Protein AF-0000000080277072 (afdb_homodimer)

Radius of gyration: 23.45 Å; Cα contacts (8 Å, |Δi|>4): 940; chains: 2; bounding box: 60×73×48 Å

pLDDT: mean 94.23, std 8.14, range [52.88, 98.94]

Organism: Fervidobacterium islandicum (NCBI:txid2423)

Structure (mmCIF, N/CA/C/O backbone):
data_AF-0000000080277072-model_v1
#
loop_
_entity.id
_entity.type
_entity.pdbx_description
1 polymer 'YdcF family protein'
#
loop_
_atom_site.group_PDB
_atom_site.id
_atom_site.type_symbol
_atom_site.label_atom_id
_atom_site.label_alt_id
_atom_site.label_comp_id
_atom_site.label_asym_id
_atom_site.label_entity_id
_atom_site.label_seq_id
_atom_site.pdbx_PDB_ins_code
_atom_site.Cartn_x
_atom_site.Cartn_y
_atom_site.Cartn_z
_atom_site.occupancy
_atom_site.B_iso_or_equiv
_atom_site.auth_seq_id
_atom_site.auth_comp_id
_atom_site.auth_asym_id
_atom_site.auth_atom_id
_atom_site.pdbx_PDB_model_num
ATOM 1 N N . MET A 1 1 ? -21.375 16.297 -11.719 1 73.62 1 MET A N 1
ATOM 2 C CA . MET A 1 1 ? -21.703 16.219 -10.297 1 73.62 1 MET A CA 1
ATOM 3 C C . MET A 1 1 ? -20.781 15.258 -9.57 1 73.62 1 MET A C 1
ATOM 5 O O . MET A 1 1 ? -20.188 15.625 -8.547 1 7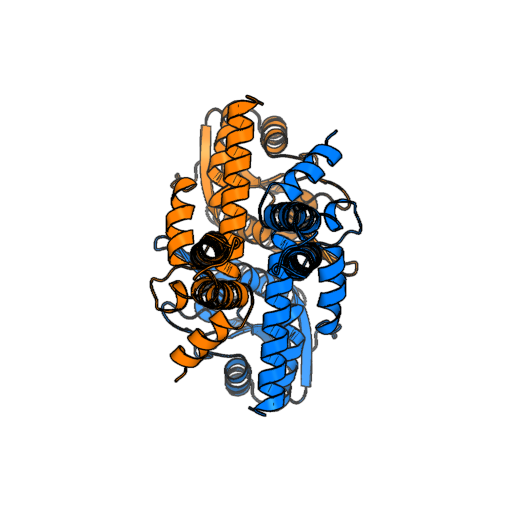3.62 1 MET A O 1
ATOM 9 N N . PHE A 1 2 ? -20.438 14.273 -10.219 1 74.56 2 PHE A N 1
ATOM 10 C CA . PHE A 1 2 ? -19.578 13.258 -9.617 1 74.56 2 PHE A CA 1
ATOM 11 C C . PHE A 1 2 ? -18.156 13.797 -9.438 1 74.56 2 PHE A C 1
ATOM 13 O O . PHE A 1 2 ? -17.578 13.688 -8.359 1 74.56 2 PHE A O 1
ATOM 20 N N . GLU A 1 3 ? -17.625 14.547 -10.375 1 80.69 3 GLU A N 1
ATOM 21 C CA . GLU A 1 3 ? -16.266 15.07 -10.352 1 80.69 3 GLU A CA 1
ATOM 22 C C . GLU A 1 3 ? -16.109 16.156 -9.281 1 80.69 3 GLU A C 1
ATOM 24 O O . GLU A 1 3 ? -15.102 16.203 -8.578 1 80.69 3 GLU A O 1
ATOM 29 N N . LEU A 1 4 ? -17.141 16.922 -9.219 1 82.75 4 LEU A N 1
ATOM 30 C CA . LEU A 1 4 ? -17.094 18.016 -8.242 1 82.75 4 LEU A CA 1
ATOM 31 C C . LEU A 1 4 ? -17.078 17.469 -6.82 1 82.75 4 LEU A C 1
ATOM 33 O O . LEU A 1 4 ? -16.328 17.969 -5.973 1 82.75 4 LEU A O 1
ATOM 37 N N . MET A 1 5 ? -17.844 16.5 -6.562 1 83 5 MET A N 1
ATOM 38 C CA . MET A 1 5 ? -17.891 15.883 -5.234 1 83 5 MET A CA 1
ATOM 39 C C . MET A 1 5 ? -16.562 15.25 -4.883 1 83 5 MET A C 1
ATOM 41 O O . MET A 1 5 ? -16.109 15.312 -3.734 1 83 5 MET A O 1
ATOM 45 N N . LYS A 1 6 ? -15.977 14.742 -5.844 1 85.94 6 LYS A N 1
ATOM 46 C CA . LYS A 1 6 ? -14.664 14.141 -5.625 1 85.94 6 LYS A CA 1
ATOM 47 C C . LYS A 1 6 ? -13.625 15.211 -5.297 1 85.94 6 LYS A C 1
ATOM 49 O O . LYS A 1 6 ? -12.758 14.992 -4.445 1 85.94 6 LYS A O 1
ATOM 54 N N . ILE A 1 7 ? -13.727 16.297 -5.926 1 89.81 7 ILE A N 1
ATOM 55 C CA . ILE A 1 7 ? -12.781 17.391 -5.707 1 89.81 7 ILE A CA 1
ATOM 56 C C . ILE A 1 7 ? -12.961 17.953 -4.297 1 89.81 7 ILE A C 1
ATOM 58 O O . ILE A 1 7 ? -11.992 18.094 -3.549 1 89.81 7 ILE A O 1
ATOM 62 N N . ILE A 1 8 ? -14.172 18.172 -3.93 1 90.69 8 ILE A N 1
ATOM 63 C CA . ILE A 1 8 ? -14.469 18.75 -2.621 1 90.69 8 ILE A CA 1
ATOM 64 C C . ILE A 1 8 ? -14.023 17.781 -1.523 1 90.69 8 ILE A C 1
ATOM 66 O O . ILE A 1 8 ? -13.375 18.188 -0.557 1 90.69 8 ILE A O 1
ATOM 70 N N . SER A 1 9 ? -14.273 16.562 -1.71 1 90.69 9 SER A N 1
ATOM 71 C CA . SER A 1 9 ? -13.938 15.547 -0.715 1 90.69 9 SER A CA 1
ATOM 72 C C . SER A 1 9 ? -12.422 15.43 -0.546 1 90.69 9 SER A C 1
ATOM 74 O O . SER A 1 9 ? -11.938 15.211 0.563 1 90.69 9 SER A O 1
ATOM 76 N N . ALA A 1 10 ? -11.734 15.617 -1.608 1 93.94 10 ALA A N 1
ATOM 77 C CA . ALA A 1 10 ? -10.281 15.477 -1.589 1 93.94 10 ALA A CA 1
ATOM 78 C C . ALA A 1 10 ? -9.641 16.516 -0.67 1 93.94 10 ALA A C 1
ATOM 80 O O . ALA A 1 10 ? -8.609 16.25 -0.051 1 93.94 10 ALA A O 1
ATOM 81 N N . PHE A 1 11 ? -10.305 17.656 -0.536 1 95.69 11 PHE A N 1
ATOM 82 C CA . PHE A 1 11 ? -9.727 18.734 0.258 1 95.69 11 PHE A CA 1
ATOM 83 C C . PHE A 1 11 ? -10.281 18.719 1.679 1 95.69 11 PHE A C 1
ATOM 85 O O . PHE A 1 11 ? -9.859 19.516 2.523 1 95.69 11 PHE A O 1
ATOM 92 N N . LEU A 1 12 ? -11.156 17.719 1.884 1 93.19 12 LEU A N 1
ATOM 93 C CA . LEU A 1 12 ? -11.773 17.625 3.203 1 93.19 12 LEU A CA 1
ATOM 94 C C . LEU A 1 12 ? -11.281 16.391 3.953 1 93.19 12 LEU A C 1
ATOM 96 O O . LEU A 1 12 ? -11.547 16.234 5.145 1 93.19 12 LEU A O 1
ATOM 100 N N . ILE A 1 13 ? -10.523 15.586 3.225 1 92.44 13 ILE A N 1
ATOM 101 C CA . ILE A 1 13 ? -10.008 14.367 3.838 1 92.44 13 ILE A CA 1
ATOM 102 C C . ILE A 1 13 ? -8.477 14.398 3.846 1 92.44 13 ILE A C 1
ATOM 104 O O . ILE A 1 13 ? -7.867 15.242 3.184 1 92.44 13 ILE A O 1
ATOM 108 N N . PHE A 1 14 ? -7.867 13.531 4.59 1 92.69 14 PHE A N 1
ATOM 109 C CA . PHE A 1 14 ? -6.414 13.5 4.695 1 92.69 14 PHE A CA 1
ATOM 110 C C . PHE A 1 14 ? -5.793 12.898 3.441 1 92.69 14 PHE A C 1
ATOM 112 O O . PHE A 1 14 ? -6.328 11.945 2.871 1 92.69 14 PHE A O 1
ATOM 119 N N . PRO A 1 15 ? -4.773 13.531 3.035 1 94 15 PRO A N 1
ATOM 120 C CA . PRO A 1 15 ? -4 14.641 3.604 1 94 15 PRO A CA 1
ATOM 121 C C . PRO A 1 15 ? -4.461 16 3.086 1 94 15 PRO A C 1
ATOM 123 O O . PRO A 1 15 ? -3.916 17.031 3.488 1 94 15 PRO A O 1
ATOM 126 N N . GLY A 1 16 ? -5.535 16.047 2.209 1 96.44 16 GLY A N 1
ATOM 127 C CA . GLY A 1 16 ? -5.988 17.281 1.597 1 96.44 16 GLY A CA 1
ATOM 128 C C . GLY A 1 16 ? -6.5 18.297 2.605 1 96.44 16 GLY A C 1
ATOM 129 O O . GLY A 1 16 ? -6.398 19.5 2.385 1 96.44 16 GLY A O 1
ATOM 130 N N . ILE A 1 17 ? -6.98 17.875 3.719 1 96.69 17 ILE A N 1
ATOM 131 C CA . ILE A 1 17 ? -7.508 18.766 4.754 1 96.69 17 ILE A CA 1
ATOM 132 C C . ILE A 1 17 ? -6.402 19.672 5.27 1 96.69 17 ILE A C 1
ATOM 134 O O . ILE A 1 17 ? -6.672 20.781 5.738 1 96.69 17 ILE A O 1
ATOM 138 N N . PHE A 1 18 ? -5.141 19.234 5.191 1 96.94 18 PHE A N 1
ATOM 139 C CA . PHE A 1 18 ? -4.027 20.078 5.621 1 96.94 18 PHE A CA 1
ATOM 140 C C . PHE A 1 18 ? -3.775 21.203 4.617 1 96.94 18 PHE A C 1
ATOM 142 O O . PHE A 1 18 ? -3.369 22.297 5 1 96.94 18 PHE A O 1
ATOM 149 N N . VAL A 1 19 ? -4 20.906 3.35 1 97.62 19 VAL A N 1
ATOM 150 C CA . VAL A 1 19 ? -3.926 21.984 2.363 1 97.62 19 VAL A CA 1
ATOM 151 C C . VAL A 1 19 ? -4.93 23.078 2.711 1 97.62 19 VAL A C 1
ATOM 153 O O . VAL A 1 19 ? -4.582 24.25 2.76 1 97.62 19 VAL A O 1
ATOM 156 N N . THR A 1 20 ? -6.145 22.656 2.98 1 97.75 20 THR A N 1
ATOM 157 C CA . THR A 1 20 ? -7.223 23.578 3.311 1 97.75 20 THR A CA 1
ATOM 158 C C . THR A 1 20 ? -6.918 24.312 4.609 1 97.75 20 THR A C 1
ATOM 160 O O . THR A 1 20 ? -7.02 25.547 4.672 1 97.75 20 THR A O 1
ATOM 163 N N . LEU A 1 21 ? -6.547 23.547 5.652 1 97.38 21 LEU A N 1
ATOM 164 C CA . LEU A 1 21 ? -6.258 24.125 6.957 1 97.38 21 LEU A CA 1
ATOM 165 C C . LEU A 1 21 ? -5.168 25.188 6.848 1 97.38 21 LEU A C 1
ATOM 167 O O . LEU A 1 21 ? -5.344 26.312 7.328 1 97.38 21 LEU A O 1
ATOM 171 N N . PHE A 1 22 ? -4.078 24.875 6.188 1 97.56 22 PHE A N 1
ATOM 172 C CA . PHE A 1 22 ? -2.951 25.797 6.117 1 97.56 22 PHE A CA 1
ATOM 173 C C . PHE A 1 22 ? -3.266 26.969 5.191 1 97.56 22 PHE A C 1
ATOM 175 O O . PHE A 1 22 ? -2.766 28.078 5.395 1 97.56 22 PHE A O 1
ATOM 182 N N . SER A 1 23 ? -4.098 26.766 4.211 1 97.56 23 SER A N 1
ATOM 183 C CA . SER A 1 23 ? -4.547 27.875 3.377 1 97.56 23 SER A CA 1
ATOM 184 C C . SER A 1 23 ? -5.383 28.859 4.18 1 97.56 23 SER A C 1
ATOM 186 O O . SER A 1 23 ? -5.195 30.078 4.07 1 97.56 23 SER A O 1
ATOM 188 N N . VAL A 1 24 ? -6.316 28.344 4.965 1 97.12 24 VAL A N 1
ATOM 189 C CA . VAL A 1 24 ? -7.168 29.188 5.801 1 97.12 24 VAL A CA 1
ATOM 190 C C . VAL A 1 24 ? -6.309 29.969 6.797 1 97.12 24 VAL A C 1
ATOM 192 O O . VAL A 1 24 ? -6.512 31.156 6.996 1 97.12 24 VAL A O 1
ATOM 195 N N . LEU A 1 25 ? -5.324 29.281 7.406 1 94.62 25 LEU A N 1
ATOM 196 C CA . LEU A 1 25 ? -4.43 29.938 8.359 1 94.62 25 LEU A CA 1
ATOM 197 C C . LEU A 1 25 ? -3.572 30.984 7.66 1 94.62 25 LEU A C 1
ATOM 199 O O . LEU A 1 25 ? -3.244 32.031 8.258 1 94.62 25 LEU A O 1
ATOM 203 N N . THR A 1 26 ? -3.191 30.719 6.402 1 94.81 26 THR A N 1
ATOM 204 C CA . THR A 1 26 ? -2.469 31.703 5.613 1 94.81 26 THR A CA 1
ATOM 205 C C . THR A 1 26 ? -3.27 33 5.5 1 94.81 26 THR A C 1
ATOM 207 O O . THR A 1 26 ? -2.76 34.094 5.801 1 94.81 26 THR A O 1
ATOM 210 N N . VAL A 1 27 ? -4.512 32.906 5.082 1 94.12 27 VAL A N 1
ATOM 211 C CA . VAL A 1 27 ? -5.375 34.062 4.895 1 94.12 27 VAL A CA 1
ATOM 212 C C . VAL A 1 27 ? -5.598 34.75 6.234 1 94.12 27 VAL A C 1
ATOM 214 O O . VAL A 1 27 ? -5.492 35.969 6.324 1 94.12 27 VAL A O 1
ATOM 217 N N . TYR A 1 28 ? -5.902 33.938 7.262 1 91.94 28 TYR A N 1
ATOM 218 C CA . TYR A 1 28 ? -6.172 34.469 8.594 1 91.94 28 TYR A CA 1
ATOM 219 C C . TYR A 1 28 ? -5.016 35.344 9.078 1 91.94 28 TYR A C 1
ATOM 221 O O . TYR A 1 28 ? -5.219 36.469 9.492 1 91.94 28 TYR A O 1
ATOM 229 N N . PHE A 1 29 ? -3.807 34.812 8.992 1 89.44 29 PHE A N 1
ATOM 230 C CA . PHE A 1 29 ? -2.656 35.5 9.539 1 89.44 29 PHE A CA 1
ATOM 231 C C . PHE A 1 29 ? -2.205 36.625 8.602 1 89.44 29 PHE A C 1
ATOM 233 O O . PHE A 1 29 ? -1.609 37.625 9.039 1 89.44 29 PHE A O 1
ATOM 240 N N . PHE A 1 30 ? -2.508 36.406 7.27 1 89.5 30 PHE A N 1
ATOM 241 C CA . PHE A 1 30 ? -2.213 37.469 6.316 1 89.5 30 PHE A CA 1
ATOM 242 C C . PHE A 1 30 ? -3.043 38.719 6.613 1 89.5 30 PHE A C 1
ATOM 244 O O . PHE A 1 30 ? -2.529 39.844 6.586 1 89.5 30 PHE A O 1
ATOM 251 N N . ILE A 1 31 ? -4.238 38.562 6.898 1 88.62 31 ILE A N 1
ATOM 252 C CA . ILE A 1 31 ? -5.152 39.688 7.172 1 88.62 31 ILE A CA 1
ATOM 253 C C . ILE A 1 31 ? -4.816 40.312 8.523 1 88.62 31 ILE A C 1
ATOM 255 O O . ILE A 1 31 ? -4.875 41.531 8.672 1 88.62 31 ILE A O 1
ATOM 259 N N . LYS A 1 32 ? -4.438 39.5 9.406 1 82.06 32 LYS A N 1
ATOM 260 C CA . LYS A 1 32 ? -4.129 40 10.734 1 82.06 32 LYS A CA 1
ATOM 261 C C . LYS A 1 32 ? -2.791 40.75 10.742 1 82.06 32 LYS A C 1
ATOM 263 O O . LYS A 1 32 ? -2.492 41.469 11.688 1 82.06 32 LYS A O 1
ATOM 268 N N . GLU A 1 33 ? -1.756 40.375 9.766 1 74.5 33 GLU A N 1
ATOM 269 C CA . GLU A 1 33 ? -0.404 40.938 9.75 1 74.5 33 GLU A CA 1
ATOM 270 C C . GLU A 1 33 ? -0.429 42.438 9.625 1 74.5 33 GLU A C 1
ATOM 272 O O . GLU A 1 33 ? 0.61 43.094 9.734 1 74.5 33 GLU A O 1
ATOM 277 N N . LYS A 1 34 ? -1.399 43.188 9.539 1 63.88 34 LYS A N 1
ATOM 278 C CA . LYS A 1 34 ? -1.189 44.625 9.383 1 63.88 34 LYS A CA 1
ATOM 279 C C . LYS A 1 34 ? -0.137 45.125 10.367 1 63.88 34 LYS A C 1
ATOM 281 O O . LYS A 1 34 ? 0.789 45.844 9.977 1 63.88 34 LYS A O 1
ATOM 286 N N . ASN A 1 35 ? -0.271 45.312 11.547 1 52.88 35 ASN A N 1
ATOM 287 C CA . ASN A 1 35 ? 0.587 46.031 12.492 1 52.88 35 ASN A CA 1
ATOM 288 C C . ASN A 1 35 ? 1.448 45.062 13.297 1 52.88 35 ASN A C 1
ATOM 290 O O . ASN A 1 35 ? 2.111 45.469 14.258 1 52.88 35 ASN A O 1
ATOM 294 N N . SER A 1 36 ? 1.312 43.719 13.172 1 56.22 36 SER A N 1
ATOM 295 C CA . SER A 1 36 ? 1.707 42.844 14.266 1 56.22 36 SER A CA 1
ATOM 296 C C . SER A 1 36 ? 3.016 42.125 13.953 1 56.22 36 SER A C 1
ATOM 298 O O . SER A 1 36 ? 3.412 42 12.797 1 56.22 36 SER A O 1
ATOM 300 N N . LYS A 1 37 ? 3.988 41.938 14.914 1 53.72 37 LYS A N 1
ATOM 301 C CA . LYS A 1 37 ? 5.234 41.188 15.062 1 53.72 37 LYS A CA 1
ATOM 302 C C . LYS A 1 37 ? 5.125 39.812 14.422 1 53.72 37 LYS A C 1
ATOM 304 O O . LYS A 1 37 ? 6.133 39.094 14.266 1 53.72 37 LYS A O 1
ATOM 309 N N . TYR A 1 38 ? 3.912 39.281 14.164 1 56.06 38 TYR A N 1
ATOM 310 C CA . TYR A 1 38 ? 3.609 38 13.523 1 56.06 38 TYR A CA 1
ATOM 311 C C . TYR A 1 38 ? 3.959 38.031 12.039 1 56.06 38 TYR A C 1
ATOM 313 O O . TYR A 1 38 ? 3.352 37.312 11.242 1 56.06 38 TYR A O 1
ATOM 321 N N . ASN A 1 39 ? 5.074 38.969 11.773 1 67.25 39 ASN A N 1
ATOM 322 C CA . ASN A 1 39 ? 5.402 39.25 10.383 1 67.25 39 ASN A CA 1
ATOM 323 C C . ASN A 1 39 ? 5.922 38.031 9.648 1 67.25 39 ASN A C 1
ATOM 325 O O . ASN A 1 39 ? 6.793 37.312 10.164 1 67.25 39 ASN A O 1
ATOM 329 N N . LYS A 1 40 ? 5.184 37.406 8.867 1 84.12 40 LYS A N 1
ATOM 330 C CA . LYS A 1 40 ? 5.621 36.5 7.82 1 84.12 40 LYS A CA 1
ATOM 331 C C . LYS A 1 40 ? 5.242 35.031 8.156 1 84.12 40 LYS A C 1
ATOM 333 O O . LYS A 1 40 ? 5.668 34.125 7.473 1 84.12 40 LYS A O 1
ATOM 338 N N . ILE A 1 41 ? 4.445 34.969 9.414 1 88.31 41 ILE A N 1
ATOM 339 C CA . ILE A 1 41 ? 4.043 33.594 9.758 1 88.31 41 ILE A CA 1
ATOM 340 C C . ILE A 1 41 ? 3.115 33.062 8.672 1 88.31 41 ILE A C 1
ATOM 342 O O . ILE A 1 41 ? 3.029 31.844 8.484 1 88.31 41 ILE A O 1
ATOM 346 N N . TRP A 1 42 ? 2.379 34.031 8.102 1 91.5 42 TRP A N 1
ATOM 347 C CA . TRP A 1 42 ? 1.483 33.594 7.031 1 91.5 42 TRP A CA 1
ATOM 348 C C . TRP A 1 42 ? 2.262 32.906 5.906 1 91.5 42 TRP A C 1
ATOM 350 O O . TRP A 1 42 ? 1.735 32.031 5.219 1 91.5 42 TRP A O 1
ATOM 360 N N . ILE A 1 43 ? 3.541 33.281 5.785 1 94.75 43 ILE A N 1
ATOM 361 C CA . ILE A 1 43 ? 4.391 32.688 4.758 1 94.75 43 ILE A CA 1
ATOM 362 C C . ILE A 1 43 ? 4.648 31.219 5.074 1 94.75 43 ILE A C 1
ATOM 364 O O . ILE A 1 43 ? 4.672 30.391 4.176 1 94.75 43 ILE A O 1
ATOM 368 N N . LEU A 1 44 ? 4.844 30.938 6.395 1 93.94 44 LEU A N 1
ATOM 369 C CA . LEU A 1 44 ? 5.043 29.562 6.824 1 93.94 44 LEU A CA 1
ATOM 370 C C . LEU A 1 44 ? 3.846 28.688 6.445 1 93.94 44 LEU A C 1
ATOM 372 O O . LEU A 1 44 ? 4.012 27.609 5.875 1 93.94 44 LEU A O 1
ATOM 376 N N . PHE A 1 45 ? 2.672 29.219 6.711 1 96.25 45 PHE A N 1
ATOM 377 C CA . PHE A 1 45 ? 1.464 28.453 6.438 1 96.25 45 PHE A CA 1
ATOM 378 C C . PHE A 1 45 ? 1.23 28.328 4.934 1 96.25 45 PHE A C 1
ATOM 380 O O . PHE A 1 45 ? 0.713 27.312 4.461 1 96.25 45 PHE A O 1
ATOM 387 N N . LEU A 1 46 ? 1.597 29.344 4.207 1 97.25 46 LEU A N 1
ATOM 388 C CA . LEU A 1 46 ? 1.511 29.266 2.752 1 97.25 46 LEU A CA 1
ATOM 389 C C . LEU A 1 46 ? 2.43 28.188 2.207 1 97.25 46 LEU A C 1
ATOM 391 O O . LEU A 1 46 ? 2.018 27.375 1.366 1 97.25 46 LEU A O 1
ATOM 395 N N . LEU A 1 47 ? 3.684 28.141 2.723 1 97.56 47 LEU A N 1
ATOM 396 C CA . LEU A 1 47 ? 4.66 27.156 2.283 1 97.56 47 LEU A CA 1
ATOM 397 C C . LEU A 1 47 ? 4.203 25.75 2.646 1 97.56 47 LEU A C 1
ATOM 399 O O . LEU A 1 47 ? 4.367 24.812 1.858 1 97.56 47 LEU A O 1
ATOM 403 N N . LEU A 1 48 ? 3.602 25.625 3.83 1 97.62 48 LEU A N 1
ATOM 404 C CA . LEU A 1 48 ? 3.08 24.328 4.254 1 97.62 48 LEU A CA 1
ATOM 405 C C . LEU A 1 48 ? 1.922 23.891 3.363 1 97.62 48 LEU A C 1
ATOM 407 O O . LEU A 1 48 ? 1.825 22.719 2.994 1 97.62 48 LEU A O 1
ATOM 411 N N . SER A 1 49 ? 1.061 24.844 3.043 1 98.31 49 SER A N 1
ATOM 412 C CA . SER A 1 49 ? -0.069 24.547 2.168 1 98.31 49 SER A CA 1
ATOM 413 C C . SER A 1 49 ? 0.403 24.078 0.796 1 98.31 49 SER A C 1
ATOM 415 O O . SER A 1 49 ? -0.083 23.078 0.277 1 98.31 49 SER A O 1
ATOM 417 N N . ILE A 1 50 ? 1.371 24.75 0.234 1 98.31 50 ILE A N 1
ATOM 418 C CA . ILE A 1 50 ? 1.933 24.422 -1.069 1 98.31 50 ILE A CA 1
ATOM 419 C C . ILE A 1 50 ? 2.631 23.062 -0.994 1 98.31 50 ILE A C 1
ATOM 421 O O . ILE A 1 50 ? 2.467 22.219 -1.882 1 98.31 50 ILE A O 1
ATOM 425 N N . PHE A 1 51 ? 3.355 22.859 0.042 1 98.25 51 PHE A N 1
ATOM 426 C CA . PHE A 1 51 ? 4.078 21.609 0.234 1 98.25 51 PHE A CA 1
ATOM 427 C C . PHE A 1 51 ? 3.113 20.422 0.268 1 98.25 51 PHE A C 1
ATOM 429 O O . PHE A 1 51 ? 3.314 19.438 -0.435 1 98.25 51 PHE A O 1
ATOM 436 N N . PHE A 1 52 ? 2.051 20.531 1.052 1 98.19 52 PHE A N 1
ATOM 437 C CA . PHE A 1 52 ? 1.108 19.422 1.192 1 98.19 52 PHE A CA 1
ATOM 438 C C . PHE A 1 52 ? 0.339 19.203 -0.105 1 98.19 52 PHE A C 1
ATOM 440 O O . PHE A 1 52 ? -0 18.078 -0.444 1 98.19 52 PHE A O 1
ATOM 447 N N . TYR A 1 53 ? 0.069 20.25 -0.774 1 98.5 53 TYR A N 1
ATOM 448 C CA . TYR A 1 53 ? -0.594 20.094 -2.064 1 98.5 53 TYR A CA 1
ATOM 449 C C . TYR A 1 53 ? 0.291 19.328 -3.041 1 98.5 53 TYR A C 1
ATOM 451 O O . TYR A 1 53 ? -0.138 18.344 -3.631 1 98.5 53 TYR A O 1
ATOM 459 N N . LEU A 1 54 ? 1.502 19.781 -3.174 1 98.5 54 LEU A N 1
ATOM 460 C CA . LEU A 1 54 ? 2.41 19.172 -4.133 1 98.5 54 LEU A CA 1
ATOM 461 C C . LEU A 1 54 ? 2.678 17.719 -3.773 1 98.5 54 LEU A C 1
ATOM 463 O O . LEU A 1 54 ? 2.578 16.828 -4.629 1 98.5 54 LEU A O 1
ATOM 467 N N . THR A 1 55 ? 2.893 17.438 -2.52 1 98.19 55 THR A N 1
ATOM 468 C CA . THR A 1 55 ? 3.334 16.109 -2.107 1 98.19 55 THR A CA 1
ATOM 469 C C . THR A 1 55 ? 2.156 15.133 -2.047 1 98.19 55 THR A C 1
ATOM 471 O O . THR A 1 55 ? 2.35 13.922 -1.976 1 98.19 55 THR A O 1
ATOM 474 N N . SER A 1 56 ? 0.915 15.664 -2.111 1 98.12 56 SER A N 1
ATOM 475 C CA . SER A 1 56 ? -0.26 14.805 -2.115 1 98.12 56 SER A CA 1
ATOM 476 C C . SER A 1 56 ? -0.933 14.789 -3.484 1 98.12 56 SER A C 1
ATOM 478 O O . SER A 1 56 ? -2.047 14.281 -3.631 1 98.12 56 SER A O 1
ATOM 480 N N . SER A 1 57 ? -0.315 15.391 -4.496 1 98.19 57 SER A N 1
ATOM 481 C CA . SER A 1 57 ? -0.839 15.359 -5.855 1 98.19 57 SER A CA 1
ATOM 482 C C . SER A 1 57 ? -0.067 14.375 -6.727 1 98.19 57 SER A C 1
ATOM 484 O O . SER A 1 57 ? 1.165 14.398 -6.758 1 98.19 57 SER A O 1
ATOM 486 N N . THR A 1 58 ? -0.773 13.578 -7.461 1 98.12 58 THR A N 1
ATOM 487 C CA . THR A 1 58 ? -0.185 12.484 -8.227 1 98.12 58 THR A CA 1
ATOM 488 C C . THR A 1 58 ? 0.696 13.023 -9.352 1 98.12 58 THR A C 1
ATOM 490 O O . THR A 1 58 ? 1.739 12.445 -9.664 1 98.12 58 THR A O 1
ATOM 493 N N . TRP A 1 59 ? 0.286 14.109 -9.961 1 98.25 59 TRP A N 1
ATOM 494 C CA . TRP A 1 59 ? 1.076 14.648 -11.055 1 98.25 59 TRP A CA 1
ATOM 495 C C . TRP A 1 59 ? 2.473 15.039 -10.586 1 98.25 59 TRP A C 1
ATOM 497 O O . TRP A 1 59 ? 3.465 14.75 -11.258 1 98.25 59 TRP A O 1
ATOM 507 N N . PHE A 1 60 ? 2.578 15.711 -9.484 1 98.62 60 PHE A N 1
ATOM 508 C CA . PHE A 1 60 ? 3.873 16.109 -8.953 1 98.62 60 PHE A CA 1
ATOM 509 C C . PHE A 1 60 ? 4.707 14.898 -8.562 1 98.62 60 PHE A C 1
ATOM 511 O O . PHE A 1 60 ? 5.898 14.836 -8.867 1 98.62 60 PHE A O 1
ATOM 518 N N . VAL A 1 61 ? 4.09 13.938 -7.863 1 98.31 61 VAL A N 1
ATOM 519 C CA . VAL A 1 61 ? 4.809 12.758 -7.395 1 98.31 61 VAL A CA 1
ATOM 520 C C . VAL A 1 61 ? 5.273 11.93 -8.586 1 98.31 61 VAL A C 1
ATOM 522 O O . VAL A 1 61 ? 6.352 11.328 -8.547 1 98.31 61 VAL A O 1
ATOM 525 N N . ASN A 1 62 ? 4.441 11.883 -9.641 1 98.12 62 ASN A N 1
ATOM 526 C CA . ASN A 1 62 ? 4.859 11.227 -10.883 1 98.12 62 ASN A CA 1
ATOM 527 C C . ASN A 1 62 ? 6.141 11.844 -11.438 1 98.12 62 ASN A C 1
ATOM 529 O O . ASN A 1 62 ? 7.07 11.117 -11.805 1 98.12 62 ASN A O 1
ATOM 533 N N . LEU A 1 63 ? 6.176 13.125 -11.477 1 97.94 63 LEU A N 1
ATOM 534 C CA . LEU A 1 63 ? 7.371 13.82 -11.938 1 97.94 63 LEU A CA 1
ATOM 535 C C . LEU A 1 63 ? 8.555 13.547 -11.016 1 97.94 63 LEU A C 1
ATOM 537 O O . LEU A 1 63 ? 9.656 13.25 -11.484 1 97.94 63 LEU A O 1
ATOM 541 N N . PHE A 1 64 ? 8.273 13.602 -9.727 1 97.88 64 PHE A N 1
ATOM 542 C CA . PHE A 1 64 ? 9.305 13.414 -8.711 1 97.88 64 PHE A CA 1
ATOM 543 C C . PHE A 1 64 ? 9.852 12 -8.75 1 97.88 64 PHE A C 1
ATOM 545 O O . PHE A 1 64 ? 11.039 11.781 -8.5 1 97.88 64 PHE A O 1
ATOM 552 N N . SER A 1 65 ? 9.086 11.016 -9.117 1 97.44 65 SER A N 1
ATOM 553 C CA . SER A 1 65 ? 9.453 9.602 -9.117 1 97.44 65 SER A CA 1
ATOM 554 C C . SER A 1 65 ? 10.492 9.305 -10.195 1 97.44 65 SER A C 1
ATOM 556 O O . SER A 1 65 ? 11.227 8.32 -10.094 1 97.44 65 SER A O 1
ATOM 558 N N . LYS A 1 66 ? 10.594 10.133 -11.195 1 96.62 66 LYS A N 1
ATOM 559 C CA . LYS A 1 66 ? 11.477 9.875 -12.336 1 96.62 66 LYS A CA 1
ATOM 560 C C . LYS A 1 66 ? 12.945 9.93 -11.914 1 96.62 66 LYS A C 1
ATOM 562 O O . LYS A 1 66 ? 13.812 9.391 -12.609 1 96.62 66 LYS A O 1
ATOM 567 N N . VAL A 1 67 ? 13.211 10.539 -10.781 1 96.38 67 VAL A N 1
ATOM 568 C CA . VAL A 1 67 ? 14.57 10.641 -10.281 1 96.38 67 VAL A CA 1
ATOM 569 C C . VAL A 1 67 ? 15.102 9.25 -9.938 1 96.38 67 VAL A C 1
ATOM 571 O O . VAL A 1 67 ? 16.312 9 -10 1 96.38 67 VAL A O 1
ATOM 574 N N . LEU A 1 68 ? 14.18 8.32 -9.68 1 96.44 68 LEU A N 1
ATOM 575 C CA . LEU A 1 68 ? 14.578 6.988 -9.242 1 96.44 68 LEU A CA 1
ATOM 576 C C . LEU A 1 68 ? 14.375 5.973 -10.359 1 96.44 68 LEU A C 1
ATOM 578 O O . LEU A 1 68 ? 14.719 4.797 -10.211 1 96.44 68 LEU A O 1
ATOM 582 N N . TYR A 1 69 ? 13.867 6.398 -11.453 1 93.94 69 TYR A N 1
ATOM 583 C CA . TYR A 1 69 ? 13.492 5.477 -12.516 1 93.94 69 TYR A CA 1
ATOM 584 C C . TYR A 1 69 ? 14.727 4.895 -13.195 1 93.94 69 TYR A C 1
ATOM 586 O O . TYR A 1 69 ? 15.656 5.625 -13.531 1 93.94 69 TYR A O 1
ATOM 594 N N . VAL A 1 70 ? 14.75 3.572 -13.32 1 94.94 70 VAL A N 1
ATOM 595 C CA . VAL A 1 70 ? 15.75 2.811 -14.062 1 94.94 70 VAL A CA 1
ATOM 596 C C . VAL A 1 70 ? 15.055 1.925 -15.102 1 94.94 70 VAL A C 1
ATOM 598 O O . VAL A 1 70 ? 14.273 1.039 -14.742 1 94.94 70 VAL A O 1
ATOM 601 N N . PRO A 1 71 ? 15.352 2.115 -16.375 1 94.31 71 PRO A N 1
ATOM 602 C CA . PRO A 1 71 ? 14.695 1.27 -17.375 1 94.31 71 PRO A CA 1
ATOM 603 C C . PRO A 1 71 ? 15.031 -0.21 -17.203 1 94.31 71 PRO A C 1
ATOM 605 O O . PRO A 1 71 ? 16.172 -0.552 -16.875 1 94.31 71 PRO A O 1
ATOM 608 N N . ASP A 1 72 ? 14.055 -1.049 -17.5 1 97 72 ASP A N 1
ATOM 609 C CA . ASP A 1 72 ? 14.25 -2.494 -17.422 1 97 72 ASP A CA 1
ATOM 610 C C . ASP A 1 72 ? 15.305 -2.959 -18.422 1 97 72 ASP A C 1
ATOM 612 O O . ASP A 1 72 ? 15.484 -2.346 -19.469 1 97 72 ASP A O 1
ATOM 616 N N . THR A 1 73 ? 15.977 -4 -18.062 1 97.5 73 THR A N 1
ATOM 617 C CA . THR A 1 73 ? 16.766 -4.758 -19.031 1 97.5 73 THR A CA 1
ATOM 618 C C . THR A 1 73 ? 16 -5.98 -19.516 1 97.5 73 THR A C 1
ATOM 620 O O . THR A 1 73 ? 14.875 -6.23 -19.078 1 97.5 73 THR A O 1
ATOM 623 N N . SER A 1 74 ? 16.656 -6.684 -20.453 1 96.38 74 SER A N 1
ATOM 624 C CA . SER A 1 74 ? 16.141 -8.008 -20.766 1 96.38 74 SER A CA 1
ATOM 625 C C . SER A 1 74 ? 16.281 -8.953 -19.578 1 96.38 74 SER A C 1
ATOM 627 O O . SER A 1 74 ? 17.031 -8.672 -18.641 1 96.38 74 SER A O 1
ATOM 629 N N . ASP A 1 75 ? 15.438 -9.945 -19.562 1 97.56 75 ASP A N 1
ATOM 630 C CA . ASP A 1 75 ? 15.57 -10.992 -18.562 1 97.56 75 ASP A CA 1
ATOM 631 C C . ASP A 1 75 ? 16.578 -12.055 -19 1 97.56 75 ASP A C 1
ATOM 633 O O . ASP A 1 75 ? 16.234 -12.953 -19.781 1 97.56 75 ASP A O 1
ATOM 637 N N . GLY A 1 76 ? 17.812 -11.961 -18.453 1 97.06 76 GLY A N 1
ATOM 638 C CA . GLY A 1 76 ? 18.875 -12.852 -18.922 1 97.06 76 GLY A CA 1
ATOM 639 C C . GLY A 1 76 ? 19.625 -13.523 -17.797 1 97.06 76 GLY A C 1
ATOM 640 O O . GLY A 1 76 ? 20.578 -14.266 -18.031 1 97.06 76 GLY A O 1
ATOM 641 N N . GLY A 1 77 ? 19.172 -13.391 -16.578 1 98.19 77 GLY A N 1
ATOM 642 C CA . GLY A 1 77 ? 19.922 -13.914 -15.43 1 98.19 77 GLY A CA 1
ATOM 643 C C . GLY A 1 77 ? 19.766 -15.414 -15.266 1 98.19 77 GLY A C 1
ATOM 644 O O . GLY A 1 77 ? 18.703 -15.977 -15.57 1 98.19 77 GLY A O 1
ATOM 645 N N . ASP A 1 78 ? 20.75 -16.016 -14.719 1 98.38 78 ASP A N 1
ATOM 646 C CA . ASP A 1 78 ? 20.688 -17.438 -14.383 1 98.38 78 ASP A CA 1
ATOM 647 C C . ASP A 1 78 ? 19.688 -17.688 -13.25 1 98.38 78 ASP A C 1
ATOM 649 O O . ASP A 1 78 ? 19.078 -18.75 -13.188 1 98.38 78 ASP A O 1
ATOM 653 N N . TYR A 1 79 ? 19.547 -16.719 -12.375 1 98.69 79 TYR A N 1
ATOM 654 C CA . TYR A 1 79 ? 18.625 -16.734 -11.25 1 98.69 79 TYR A CA 1
ATOM 655 C C . TYR A 1 79 ? 17.719 -15.508 -11.25 1 98.69 79 TYR A C 1
ATOM 657 O O . TYR A 1 79 ? 18.109 -14.453 -11.75 1 98.69 79 TYR A O 1
ATOM 665 N N . ILE A 1 80 ? 16.516 -15.727 -10.82 1 98.88 80 ILE A N 1
ATOM 666 C CA . ILE A 1 80 ? 15.672 -14.594 -10.477 1 98.88 80 ILE A CA 1
ATOM 667 C C . ILE A 1 80 ? 15.859 -14.234 -9 1 98.88 80 ILE A C 1
ATOM 669 O O . ILE A 1 80 ? 15.797 -15.109 -8.133 1 98.88 80 ILE A O 1
ATOM 673 N N . VAL A 1 81 ? 16.188 -13.039 -8.695 1 98.94 81 VAL A N 1
ATOM 674 C CA . VAL A 1 81 ? 16.328 -12.578 -7.32 1 98.94 81 VAL A CA 1
ATOM 675 C C . VAL A 1 81 ? 15.227 -11.57 -6.996 1 98.94 81 VAL A C 1
ATOM 677 O O . VAL A 1 81 ? 15.148 -10.508 -7.621 1 98.94 81 VAL A O 1
ATOM 680 N N . VAL A 1 82 ? 14.383 -11.891 -6.039 1 98.94 82 VAL A N 1
ATOM 681 C CA . VAL A 1 82 ? 13.297 -11.016 -5.617 1 98.94 82 VAL A CA 1
ATOM 682 C C . VAL A 1 82 ? 13.586 -10.469 -4.223 1 98.94 82 VAL A C 1
ATOM 684 O O . VAL A 1 82 ? 13.75 -11.234 -3.27 1 98.94 82 VAL A O 1
ATOM 687 N N . LEU A 1 83 ? 13.68 -9.164 -4.16 1 98.69 83 LEU A N 1
ATOM 688 C CA . LEU A 1 83 ? 13.914 -8.516 -2.873 1 98.69 83 LEU A CA 1
ATOM 689 C C . LEU A 1 83 ? 12.609 -8.359 -2.098 1 98.69 83 LEU A C 1
ATOM 691 O O . LEU A 1 83 ? 11.57 -8.055 -2.682 1 98.69 83 LEU A O 1
ATOM 695 N N . GLY A 1 84 ? 12.648 -8.555 -0.808 1 97.69 84 GLY A N 1
ATOM 696 C CA . GLY A 1 84 ? 11.492 -8.328 0.05 1 97.69 84 GLY A CA 1
ATOM 697 C C . GLY A 1 84 ? 11.156 -6.855 0.212 1 97.69 84 GLY A C 1
ATOM 698 O O . GLY A 1 84 ? 12.031 -5.996 0.094 1 97.69 84 GLY A O 1
ATOM 699 N N . GLY A 1 85 ? 9.883 -6.594 0.423 1 95.56 85 GLY A N 1
ATOM 700 C CA . GLY A 1 85 ? 9.391 -5.25 0.687 1 95.56 85 GLY A CA 1
ATOM 701 C C . GLY A 1 85 ? 8.578 -5.152 1.963 1 95.56 85 GLY A C 1
ATOM 702 O O . GLY A 1 85 ? 7.836 -4.188 2.162 1 95.56 85 GLY A O 1
ATOM 703 N N . GLY A 1 86 ? 8.602 -6.23 2.715 1 95.25 86 GLY A N 1
ATOM 704 C CA . GLY A 1 86 ? 7.895 -6.246 3.984 1 95.25 86 GLY A CA 1
ATOM 705 C C . GLY A 1 86 ? 6.809 -7.305 4.055 1 95.25 86 GLY A C 1
ATOM 706 O O . GLY A 1 86 ? 6.383 -7.832 3.023 1 95.25 86 GLY A O 1
ATOM 707 N N . ILE A 1 87 ? 6.441 -7.652 5.238 1 96.75 87 ILE A N 1
ATOM 708 C CA . ILE A 1 87 ? 5.27 -8.453 5.578 1 96.75 87 ILE A CA 1
ATOM 709 C C . ILE A 1 87 ? 4.457 -7.742 6.66 1 96.75 87 ILE A C 1
ATOM 711 O O . ILE A 1 87 ? 4.949 -6.82 7.309 1 96.75 87 ILE A O 1
ATOM 715 N N . ASP A 1 88 ? 3.258 -8.109 6.805 1 96.69 88 ASP A N 1
ATOM 716 C CA . ASP A 1 88 ? 2.385 -7.477 7.785 1 96.69 88 ASP A CA 1
ATOM 717 C C . ASP A 1 88 ? 1.915 -8.484 8.836 1 96.69 88 ASP A C 1
ATOM 719 O O . ASP A 1 88 ? 1.428 -9.562 8.492 1 96.69 88 ASP A O 1
ATOM 723 N N . GLU A 1 89 ? 2.164 -8.141 9.992 1 95.31 89 GLU A N 1
ATOM 724 C CA . GLU A 1 89 ? 1.547 -8.844 11.109 1 95.31 89 GLU A CA 1
ATOM 725 C C . GLU A 1 89 ? 0.407 -8.031 11.711 1 95.31 89 GLU A C 1
ATOM 727 O O . GLU A 1 89 ? 0.589 -6.859 12.062 1 95.31 89 GLU A O 1
ATOM 732 N N . TYR A 1 90 ? -0.711 -8.656 11.766 1 93.88 90 TYR A N 1
ATOM 733 C CA . TYR A 1 90 ? -1.903 -7.965 12.242 1 93.88 90 TYR A CA 1
ATOM 734 C C . TYR A 1 90 ? -2.848 -8.93 12.953 1 93.88 90 TYR A C 1
ATOM 736 O O . TYR A 1 90 ? -3.279 -9.93 12.367 1 93.88 90 TYR A O 1
ATOM 744 N N . SER A 1 91 ? -3.109 -8.664 14.266 1 90 91 SER A N 1
ATOM 745 C CA . SER A 1 91 ? -4.051 -9.438 15.07 1 90 91 SER A CA 1
ATOM 746 C C . SER A 1 91 ? -3.697 -10.922 15.07 1 90 91 SER A C 1
ATOM 748 O O . SER A 1 91 ? -4.562 -11.773 14.844 1 90 91 SER A O 1
ATOM 750 N N . GLY A 1 92 ? -2.396 -11.156 15.07 1 87.06 92 GLY A N 1
ATOM 751 C CA . GLY A 1 92 ? -1.913 -12.516 15.234 1 87.06 92 GLY A CA 1
ATOM 752 C C . GLY A 1 92 ? -1.736 -13.25 13.914 1 87.06 92 GLY A C 1
ATOM 753 O O . GLY A 1 92 ? -1.317 -14.406 13.898 1 87.06 92 GLY A O 1
ATOM 754 N N . ASN A 1 93 ? -1.994 -12.578 12.844 1 92.12 93 ASN A N 1
ATOM 755 C CA . ASN A 1 93 ? -1.831 -13.195 11.531 1 92.12 93 ASN A CA 1
ATOM 756 C C . ASN A 1 93 ? -0.708 -12.531 10.734 1 92.12 93 ASN A C 1
ATOM 758 O O . ASN A 1 93 ? -0.46 -11.336 10.883 1 92.12 93 ASN A O 1
ATOM 762 N N . VAL A 1 94 ? -0.023 -13.352 9.914 1 95.44 94 VAL A N 1
ATOM 763 C CA . VAL A 1 94 ? 1.036 -12.844 9.047 1 95.44 94 VAL A CA 1
ATOM 764 C C . VAL A 1 94 ? 0.57 -12.859 7.594 1 95.44 94 VAL A C 1
ATOM 766 O O . VAL A 1 94 ? 0.04 -13.867 7.121 1 95.44 94 VAL A O 1
ATOM 769 N N . GLU A 1 95 ? 0.705 -11.75 6.984 1 96.62 95 GLU A N 1
ATOM 770 C CA . GLU A 1 95 ? 0.365 -11.625 5.57 1 96.62 95 GLU A CA 1
ATOM 771 C C . GLU A 1 95 ? 1.543 -11.078 4.77 1 96.62 95 GLU A C 1
ATOM 773 O O . GLU A 1 95 ? 2.324 -10.266 5.273 1 96.62 95 GLU A O 1
ATOM 778 N N . ILE A 1 96 ? 1.662 -11.523 3.506 1 97.88 96 ILE A N 1
ATOM 779 C CA . ILE A 1 96 ? 2.648 -10.961 2.59 1 97.88 96 ILE A CA 1
ATOM 780 C C . ILE A 1 96 ? 2.402 -9.461 2.424 1 97.88 96 ILE A C 1
ATOM 782 O O . ILE A 1 96 ? 1.254 -9.016 2.352 1 97.88 96 ILE A O 1
ATOM 786 N N . GLY A 1 97 ? 3.457 -8.672 2.477 1 97.69 97 GLY A N 1
ATOM 787 C CA . GLY A 1 97 ? 3.332 -7.23 2.328 1 97.69 97 GLY A CA 1
ATOM 788 C C . GLY A 1 97 ? 2.871 -6.809 0.946 1 97.69 97 GLY A C 1
ATOM 789 O O . GLY A 1 97 ? 3.08 -7.531 -0.03 1 97.69 97 GLY A O 1
ATOM 790 N N . ARG A 1 98 ? 2.297 -5.68 0.84 1 97.75 98 ARG A N 1
ATOM 791 C CA . ARG A 1 98 ? 1.739 -5.184 -0.414 1 97.75 98 ARG A CA 1
ATOM 792 C C . ARG A 1 98 ? 2.83 -5.012 -1.467 1 97.75 98 ARG A C 1
ATOM 794 O O . ARG A 1 98 ? 2.637 -5.367 -2.631 1 97.75 98 ARG A O 1
ATOM 801 N N . HIS A 1 99 ? 3.957 -4.434 -1.057 1 98.38 99 HIS A N 1
ATOM 802 C CA . HIS A 1 99 ? 5.062 -4.234 -1.984 1 98.38 99 HIS A CA 1
ATOM 803 C C . HIS A 1 99 ? 5.723 -5.559 -2.35 1 98.38 99 HIS A C 1
ATOM 805 O O . HIS A 1 99 ? 6.008 -5.812 -3.521 1 98.38 99 HIS A O 1
ATOM 811 N N . THR A 1 100 ? 5.855 -6.414 -1.354 1 98.62 100 THR A N 1
ATOM 812 C CA . THR A 1 100 ? 6.508 -7.703 -1.551 1 98.62 100 THR A CA 1
ATOM 813 C C . THR A 1 100 ? 5.695 -8.586 -2.496 1 98.62 100 THR A C 1
ATOM 815 O O . THR A 1 100 ? 6.258 -9.281 -3.342 1 98.62 100 THR A O 1
ATOM 818 N N . LEU A 1 101 ? 4.43 -8.523 -2.373 1 98.88 101 LEU A N 1
ATOM 819 C CA . LEU A 1 101 ? 3.592 -9.367 -3.215 1 98.88 101 LEU A CA 1
ATOM 820 C C . LEU A 1 101 ? 3.691 -8.945 -4.676 1 98.88 101 LEU A C 1
ATOM 822 O O . LEU A 1 101 ? 3.709 -9.797 -5.57 1 98.88 101 LEU A O 1
ATOM 826 N N . ARG A 1 102 ? 3.73 -7.688 -4.918 1 98.75 102 ARG A N 1
ATOM 827 C CA . ARG A 1 102 ? 3.875 -7.219 -6.293 1 98.75 102 ARG A CA 1
ATOM 828 C C . ARG A 1 102 ? 5.227 -7.621 -6.871 1 98.75 102 ARG A C 1
ATOM 830 O O . ARG A 1 102 ? 5.32 -7.977 -8.047 1 98.75 102 ARG A O 1
ATOM 837 N N . ARG A 1 103 ? 6.25 -7.59 -6.035 1 98.81 103 ARG A N 1
ATOM 838 C CA . ARG A 1 103 ? 7.57 -8.023 -6.465 1 98.81 103 ARG A CA 1
ATOM 839 C C . ARG A 1 103 ? 7.582 -9.523 -6.766 1 98.81 103 ARG A C 1
ATOM 841 O O . ARG A 1 103 ? 8.125 -9.953 -7.785 1 98.81 103 ARG A O 1
ATOM 848 N N . LEU A 1 104 ? 6.902 -10.234 -5.906 1 98.88 104 LEU A N 1
ATOM 849 C CA . LEU A 1 104 ? 6.828 -11.68 -6.086 1 98.88 104 LEU A CA 1
ATOM 850 C C . LEU A 1 104 ? 6.039 -12.031 -7.344 1 98.88 104 LEU A C 1
ATOM 852 O O . LEU A 1 104 ? 6.402 -12.961 -8.07 1 98.88 104 LEU A O 1
ATOM 856 N N . TYR A 1 105 ? 4.984 -11.32 -7.57 1 98.88 105 TYR A N 1
ATOM 857 C CA . TYR A 1 105 ? 4.164 -11.555 -8.75 1 98.88 105 TYR A CA 1
ATOM 858 C C . TYR A 1 105 ? 4.973 -11.344 -10.031 1 98.88 105 TYR A C 1
ATOM 860 O O . TYR A 1 105 ? 4.887 -12.141 -10.961 1 98.88 105 TYR A O 1
ATOM 868 N N . LYS A 1 106 ? 5.762 -10.32 -10.031 1 98.75 106 LYS A N 1
ATOM 869 C CA . LYS A 1 106 ? 6.629 -10.086 -11.18 1 98.75 106 LYS A CA 1
ATOM 870 C C . LYS A 1 106 ? 7.648 -11.211 -11.328 1 98.75 106 LYS A C 1
ATOM 872 O O . LYS A 1 106 ? 7.871 -11.711 -12.438 1 98.75 106 LYS A O 1
ATOM 877 N N . GLY A 1 107 ? 8.25 -11.602 -10.203 1 98.88 107 GLY A N 1
ATOM 878 C CA . GLY A 1 107 ? 9.172 -12.727 -10.227 1 98.88 107 GLY A CA 1
ATOM 879 C C . GLY A 1 107 ? 8.523 -14.008 -10.734 1 98.88 107 GLY A C 1
ATOM 880 O O . GLY A 1 107 ? 9.133 -14.75 -11.508 1 98.88 107 GLY A O 1
ATOM 881 N N . TYR A 1 108 ? 7.32 -14.195 -10.344 1 98.88 108 TYR A N 1
ATOM 882 C CA . TYR A 1 108 ? 6.559 -15.367 -10.773 1 98.88 108 TYR A CA 1
ATOM 883 C C . TYR A 1 108 ? 6.316 -15.344 -12.273 1 98.88 108 TYR A C 1
ATOM 885 O O . TYR A 1 108 ? 6.445 -16.375 -12.945 1 98.88 108 TYR A O 1
ATOM 893 N N . LEU A 1 109 ? 5.953 -14.18 -12.812 1 98.75 109 LEU A N 1
ATOM 894 C CA . LEU A 1 109 ? 5.723 -14.055 -14.25 1 98.75 109 LEU A CA 1
ATOM 895 C C . LEU A 1 109 ? 6.996 -14.359 -15.031 1 98.75 109 LEU A C 1
ATOM 897 O O . LEU A 1 109 ? 6.941 -15 -16.078 1 98.75 109 LEU A O 1
ATOM 901 N N . LEU A 1 110 ? 8.125 -13.867 -14.516 1 98.81 110 LEU A N 1
ATOM 902 C CA . LEU A 1 110 ? 9.406 -14.172 -15.148 1 98.81 110 LEU A CA 1
ATOM 903 C C . LEU A 1 110 ? 9.68 -15.664 -15.125 1 98.81 110 LEU A C 1
ATOM 905 O O . LEU A 1 110 ? 10.148 -16.234 -16.109 1 98.81 110 LEU A O 1
ATOM 909 N N . TYR A 1 111 ? 9.383 -16.25 -14.016 1 98.81 111 TYR A N 1
ATOM 910 C CA . TYR A 1 111 ? 9.562 -17.688 -13.852 1 98.81 111 TYR A CA 1
ATOM 911 C C . TYR A 1 111 ? 8.703 -18.469 -14.844 1 98.81 111 TYR A C 1
ATOM 913 O O . TYR A 1 111 ? 9.164 -19.438 -15.453 1 98.81 111 TYR A O 1
ATOM 921 N N . LYS A 1 112 ? 7.484 -18.047 -14.977 1 98.38 112 LYS A N 1
ATOM 922 C CA . LYS A 1 112 ? 6.566 -18.703 -15.898 1 98.38 112 LYS A CA 1
ATOM 923 C C . LYS A 1 112 ? 7.082 -18.625 -17.328 1 98.38 112 LYS A C 1
ATOM 925 O O . LYS A 1 112 ? 6.938 -19.578 -18.109 1 98.38 112 LYS A O 1
ATOM 930 N N . SER A 1 113 ? 7.645 -17.516 -17.641 1 98 113 SER A N 1
ATOM 931 C CA . SER A 1 113 ? 8.156 -17.297 -19 1 98 113 SER A CA 1
ATOM 932 C C . SER A 1 113 ? 9.414 -18.125 -19.25 1 98 113 SER A C 1
ATOM 934 O O . SER A 1 113 ? 9.594 -18.672 -20.344 1 98 113 SER A O 1
ATOM 936 N N . LYS A 1 114 ? 10.328 -18.156 -18.266 1 98.25 114 LYS A N 1
ATOM 937 C CA . LYS A 1 114 ? 11.586 -18.906 -18.328 1 98.25 114 LYS A CA 1
ATOM 938 C C . LYS A 1 114 ? 11.938 -19.5 -16.969 1 98.25 114 LYS A C 1
ATOM 940 O O . LYS A 1 114 ? 12.664 -18.875 -16.188 1 98.25 114 LYS A O 1
ATOM 945 N N . PRO A 1 115 ? 11.453 -20.75 -16.781 1 98.5 115 PRO A N 1
ATOM 946 C CA . PRO A 1 115 ? 11.633 -21.359 -15.461 1 98.5 115 PRO A CA 1
ATOM 947 C C . PRO A 1 115 ? 13.094 -21.5 -15.062 1 98.5 115 PRO A C 1
ATOM 949 O O . PRO A 1 115 ? 13.922 -21.906 -15.883 1 98.5 115 PRO A O 1
ATOM 952 N N . ARG A 1 116 ? 13.422 -21.047 -13.977 1 98.44 116 ARG A N 1
ATOM 953 C CA . ARG A 1 116 ? 14.703 -21.141 -13.297 1 98.44 116 ARG A CA 1
ATOM 954 C C . ARG A 1 116 ? 14.562 -20.812 -11.812 1 98.44 116 ARG A C 1
ATOM 956 O O . ARG A 1 116 ? 13.477 -20.469 -11.344 1 98.44 116 ARG A O 1
ATOM 963 N N . LYS A 1 117 ? 15.547 -20.938 -11.062 1 98.75 117 LYS A N 1
ATOM 964 C CA . LYS A 1 117 ? 15.461 -20.766 -9.617 1 98.75 117 LYS A CA 1
ATOM 965 C C . LYS A 1 117 ? 15.203 -19.312 -9.234 1 98.75 117 LYS A C 1
ATOM 967 O O . LYS A 1 117 ? 15.773 -18.406 -9.836 1 98.75 117 LYS A O 1
ATOM 972 N N . ILE A 1 118 ? 14.336 -19.203 -8.281 1 98.88 118 ILE A N 1
ATOM 973 C CA . ILE A 1 118 ? 14.031 -17.906 -7.684 1 98.88 118 ILE A CA 1
ATOM 974 C C . ILE A 1 118 ? 14.664 -17.812 -6.297 1 98.88 118 ILE A C 1
ATOM 976 O O . ILE A 1 118 ? 14.414 -18.656 -5.438 1 98.88 118 ILE A O 1
ATOM 980 N N . ILE A 1 119 ? 15.469 -16.828 -6.121 1 98.88 119 ILE A N 1
ATOM 981 C CA . ILE A 1 119 ? 15.992 -16.516 -4.797 1 98.88 119 ILE A CA 1
ATOM 982 C C . ILE A 1 119 ? 15.164 -15.406 -4.156 1 98.88 119 ILE A C 1
ATOM 984 O O . ILE A 1 119 ? 15.031 -14.312 -4.723 1 98.88 119 ILE A O 1
ATOM 988 N N . VAL A 1 120 ? 14.586 -15.719 -3.039 1 98.88 120 VAL A N 1
ATOM 989 C CA . VAL A 1 120 ? 13.914 -14.703 -2.24 1 98.88 120 VAL A CA 1
ATOM 990 C C . VAL A 1 120 ? 14.789 -14.32 -1.049 1 98.88 120 VAL A C 1
ATOM 992 O O . VAL A 1 120 ? 15.258 -15.188 -0.312 1 98.88 120 VAL A O 1
ATOM 995 N N . THR A 1 121 ? 15.008 -13.016 -0.921 1 98.44 121 THR A N 1
ATOM 996 C CA . THR A 1 121 ? 15.938 -12.57 0.11 1 98.44 121 THR A CA 1
ATOM 997 C C . THR A 1 121 ? 15.281 -11.531 1.017 1 98.44 121 THR A C 1
ATOM 999 O O . THR A 1 121 ? 14.664 -10.586 0.534 1 98.44 121 THR A O 1
ATOM 1002 N N . GLY A 1 122 ? 15.297 -11.758 2.258 1 95.44 122 GLY A N 1
ATOM 1003 C CA . GLY A 1 122 ? 14.75 -10.914 3.307 1 95.44 122 GLY A CA 1
ATOM 1004 C C . GLY A 1 122 ? 14.664 -11.602 4.652 1 95.44 122 GLY A C 1
ATOM 1005 O O . GLY A 1 122 ? 14.023 -12.648 4.777 1 95.44 122 GLY A O 1
ATOM 1006 N N . GLY A 1 123 ? 15.297 -11.047 5.637 1 94.31 123 GLY A N 1
ATOM 1007 C CA . GLY A 1 123 ? 15.289 -11.602 6.984 1 94.31 123 GLY A CA 1
ATOM 1008 C C . GLY A 1 123 ? 14.336 -10.883 7.918 1 94.31 123 GLY A C 1
ATOM 1009 O O . GLY A 1 123 ? 13.234 -10.492 7.52 1 94.31 123 GLY A O 1
ATOM 1010 N N . VAL A 1 124 ? 14.695 -10.906 9.203 1 86.94 124 VAL A N 1
ATOM 1011 C CA . VAL A 1 124 ? 13.93 -10.227 10.242 1 86.94 124 VAL A CA 1
ATOM 1012 C C . VAL A 1 124 ? 14.625 -8.93 10.633 1 86.94 124 VAL A C 1
ATOM 1014 O O . VAL A 1 124 ? 15.812 -8.93 10.969 1 86.94 124 VAL A O 1
ATOM 1017 N N . VAL A 1 125 ? 13.914 -7.891 10.586 1 77.5 125 VAL A N 1
ATOM 1018 C CA . VAL A 1 125 ? 14.523 -6.609 10.922 1 77.5 125 VAL A CA 1
ATOM 1019 C C . VAL A 1 125 ? 14.422 -6.367 12.43 1 77.5 125 VAL A C 1
ATOM 1021 O O . VAL A 1 125 ? 15.383 -5.918 13.055 1 77.5 125 VAL A O 1
ATOM 1024 N N . SER A 1 126 ? 13.258 -6.633 13.031 1 79 126 SER A N 1
ATOM 1025 C CA . SER A 1 126 ? 13.094 -6.375 14.453 1 79 126 SER A CA 1
ATOM 1026 C C . SER A 1 126 ? 12.508 -7.586 15.172 1 79 126 SER A C 1
ATOM 1028 O O . SER A 1 126 ? 13.195 -8.227 15.969 1 79 126 SER A O 1
ATOM 1030 N N . LYS A 1 127 ? 11.312 -7.934 14.828 1 87.19 127 LYS A N 1
ATOM 1031 C CA . LYS A 1 127 ? 10.609 -9.047 15.461 1 87.19 127 LYS A CA 1
ATOM 1032 C C . LYS A 1 127 ? 9.75 -9.797 14.453 1 87.19 127 LYS A C 1
ATOM 1034 O O . LYS A 1 127 ? 9.203 -9.195 13.523 1 87.19 127 LYS A O 1
ATOM 1039 N N . GLY A 1 128 ? 9.688 -11.156 14.664 1 90.56 128 GLY A N 1
ATOM 1040 C CA . GLY A 1 128 ? 8.789 -11.938 13.828 1 90.56 128 GLY A CA 1
ATOM 1041 C C . GLY A 1 128 ? 9.508 -12.977 12.984 1 90.56 128 GLY A C 1
ATOM 1042 O O . GLY A 1 128 ? 10.547 -13.5 13.391 1 90.56 128 GLY A O 1
ATOM 1043 N N . ILE A 1 129 ? 8.867 -13.359 11.867 1 92.44 129 ILE A N 1
ATOM 1044 C CA . ILE A 1 129 ? 9.398 -14.398 10.992 1 92.44 129 ILE A CA 1
ATOM 1045 C C . ILE A 1 129 ? 10.109 -13.758 9.805 1 92.44 129 ILE A C 1
ATOM 1047 O O . ILE A 1 129 ? 9.734 -12.672 9.359 1 92.44 129 ILE A O 1
ATOM 1051 N N . PRO A 1 130 ? 11.133 -14.422 9.312 1 95.44 130 PRO A N 1
ATOM 1052 C CA . PRO A 1 130 ? 11.828 -13.875 8.148 1 95.44 130 PRO A CA 1
ATOM 1053 C C . PRO A 1 130 ? 10.914 -13.703 6.938 1 95.44 130 PRO A C 1
ATOM 1055 O O . PRO A 1 130 ? 10.125 -14.594 6.625 1 95.44 130 PRO A O 1
ATOM 1058 N N . GLU A 1 131 ? 11.055 -12.57 6.328 1 96.75 131 GLU A N 1
ATOM 1059 C CA . GLU A 1 131 ? 10.234 -12.219 5.168 1 96.75 131 GLU A CA 1
ATOM 1060 C C . GLU A 1 131 ? 10.375 -13.258 4.062 1 96.75 131 GLU A C 1
ATOM 1062 O O . GLU A 1 131 ? 9.391 -13.625 3.418 1 96.75 131 GLU A O 1
ATOM 1067 N N . ALA A 1 132 ? 11.57 -13.773 3.893 1 98.38 132 ALA A N 1
ATOM 1068 C CA . ALA A 1 132 ? 11.867 -14.68 2.789 1 98.38 132 ALA A CA 1
ATOM 1069 C C . ALA A 1 132 ? 11.086 -15.984 2.932 1 98.38 132 ALA A C 1
ATOM 1071 O O . ALA A 1 132 ? 10.742 -16.625 1.933 1 98.38 132 ALA A O 1
ATOM 1072 N N . LEU A 1 133 ? 10.812 -16.375 4.141 1 98.19 133 LEU A N 1
ATOM 1073 C CA . LEU A 1 133 ? 10.039 -17.594 4.359 1 98.19 133 LEU A CA 1
ATOM 1074 C C . LEU A 1 133 ? 8.586 -17.406 3.914 1 98.19 133 LEU A C 1
ATOM 1076 O O . LEU A 1 133 ? 7.992 -18.312 3.324 1 98.19 133 LEU A O 1
ATOM 1080 N N . VAL A 1 134 ? 8.039 -16.234 4.203 1 98.25 134 VAL A N 1
ATOM 1081 C CA . VAL A 1 134 ? 6.688 -15.922 3.768 1 98.25 134 VAL A CA 1
ATOM 1082 C C . VAL A 1 134 ? 6.645 -15.828 2.244 1 98.25 134 VAL A C 1
ATOM 1084 O O . VAL A 1 134 ? 5.688 -16.281 1.614 1 98.25 134 VAL A O 1
ATOM 1087 N N . MET A 1 135 ? 7.715 -15.25 1.697 1 98.81 135 MET A N 1
ATOM 1088 C CA . MET A 1 135 ? 7.824 -15.148 0.245 1 98.81 135 MET A CA 1
ATOM 1089 C C . MET A 1 135 ? 7.832 -16.531 -0.396 1 98.81 135 MET A C 1
ATOM 1091 O O . MET A 1 135 ? 7.152 -16.766 -1.398 1 98.81 135 MET A O 1
ATOM 1095 N N . LYS A 1 136 ? 8.562 -17.422 0.217 1 98.81 136 LYS A N 1
ATOM 1096 C CA . LYS A 1 136 ? 8.602 -18.797 -0.271 1 98.81 136 LYS A CA 1
ATOM 1097 C C . LYS A 1 136 ? 7.203 -19.422 -0.267 1 98.81 136 LYS A C 1
ATOM 1099 O O . LYS A 1 136 ? 6.785 -20.031 -1.253 1 98.81 136 LYS A O 1
ATOM 1104 N N . ASP A 1 137 ? 6.504 -19.25 0.812 1 98.69 137 ASP A N 1
ATOM 1105 C CA . ASP A 1 137 ? 5.168 -19.828 0.947 1 98.69 137 ASP A CA 1
ATOM 1106 C C . ASP A 1 137 ? 4.234 -19.312 -0.145 1 98.69 137 ASP A C 1
ATOM 1108 O O . ASP A 1 137 ? 3.42 -20.062 -0.681 1 98.69 137 ASP A O 1
ATOM 1112 N N . VAL A 1 138 ? 4.363 -18.047 -0.499 1 98.81 138 VAL A N 1
ATOM 1113 C CA . VAL A 1 138 ? 3.547 -17.469 -1.556 1 98.81 138 VAL A CA 1
ATOM 1114 C C . VAL A 1 138 ? 3.881 -18.125 -2.893 1 98.81 138 VAL A C 1
ATOM 1116 O O . VAL A 1 138 ? 2.984 -18.562 -3.615 1 98.81 138 VAL A O 1
ATOM 1119 N N . LEU A 1 139 ? 5.168 -18.219 -3.166 1 98.88 139 LEU A N 1
ATOM 1120 C CA . LEU A 1 139 ? 5.574 -18.812 -4.434 1 98.88 139 LEU A CA 1
ATOM 1121 C C . LEU A 1 139 ? 5.094 -20.25 -4.547 1 98.88 139 LEU A C 1
ATOM 1123 O O . LEU A 1 139 ? 4.633 -20.672 -5.605 1 98.88 139 LEU A O 1
ATOM 1127 N N . LEU A 1 140 ? 5.16 -20.969 -3.432 1 98.81 140 LEU A N 1
ATOM 1128 C CA . LEU A 1 140 ? 4.676 -22.344 -3.418 1 98.81 140 LEU A CA 1
ATOM 1129 C C . LEU A 1 140 ? 3.172 -22.391 -3.67 1 98.81 140 LEU A C 1
ATOM 1131 O O . LEU A 1 140 ? 2.691 -23.25 -4.418 1 98.81 140 LEU A O 1
ATOM 1135 N N . SER A 1 141 ? 2.492 -21.469 -3.09 1 98.56 141 SER A N 1
ATOM 1136 C CA . SER A 1 141 ? 1.045 -21.422 -3.273 1 98.56 141 SER A CA 1
ATOM 1137 C C . SER A 1 141 ? 0.681 -21.109 -4.719 1 98.56 141 SER A C 1
ATOM 1139 O O . SER A 1 141 ? -0.399 -21.469 -5.188 1 98.56 141 SER A O 1
ATOM 1141 N N . LEU A 1 142 ? 1.574 -20.453 -5.465 1 98.5 142 LEU A N 1
ATOM 1142 C CA . LEU A 1 142 ? 1.341 -20.078 -6.859 1 98.5 142 LEU A CA 1
ATOM 1143 C C . LEU A 1 142 ? 1.724 -21.234 -7.789 1 98.5 142 LEU A C 1
ATOM 1145 O O . LEU A 1 142 ? 1.548 -21.125 -9.008 1 98.5 142 LEU A O 1
ATOM 1149 N N . GLY A 1 143 ? 2.354 -22.266 -7.215 1 97.75 143 GLY A N 1
ATOM 1150 C CA . GLY A 1 143 ? 2.639 -23.453 -7.996 1 97.75 143 GLY A CA 1
ATOM 1151 C C . GLY A 1 143 ? 4.105 -23.594 -8.359 1 97.75 143 GLY A C 1
ATOM 1152 O O . GLY A 1 143 ? 4.477 -24.484 -9.125 1 97.75 143 GLY A O 1
ATOM 1153 N N . VAL A 1 144 ? 4.961 -22.766 -7.832 1 98.75 144 VAL A N 1
ATOM 1154 C CA . VAL A 1 144 ? 6.395 -22.906 -8.062 1 98.75 144 VAL A CA 1
ATOM 1155 C C . VAL A 1 144 ? 6.934 -24.078 -7.242 1 98.75 144 VAL A C 1
ATOM 1157 O O . VAL A 1 144 ? 6.695 -24.172 -6.035 1 98.75 144 VAL A O 1
ATOM 1160 N N . PRO A 1 145 ? 7.551 -25 -7.859 1 98.69 145 PRO A N 1
ATOM 1161 C CA . PRO A 1 145 ? 8.125 -26.125 -7.109 1 98.69 145 PRO A CA 1
ATOM 1162 C C . PRO A 1 145 ? 9.117 -25.672 -6.039 1 98.69 145 PRO A C 1
ATOM 1164 O O . PRO A 1 145 ? 9.891 -24.734 -6.262 1 98.69 145 PRO A O 1
ATOM 1167 N N . GLU A 1 146 ? 9.094 -26.359 -4.934 1 98.5 146 GLU A N 1
ATOM 1168 C CA . GLU A 1 146 ? 9.945 -26 -3.807 1 98.5 146 GLU A CA 1
ATOM 1169 C C . GLU A 1 146 ? 11.422 -25.984 -4.211 1 98.5 146 GLU A C 1
ATOM 1171 O O . GLU A 1 146 ? 12.188 -25.156 -3.736 1 98.5 146 GLU A O 1
ATOM 1176 N N . GLU A 1 147 ? 11.852 -26.859 -5.102 1 98.31 147 GLU A N 1
ATOM 1177 C CA . GLU A 1 147 ? 13.242 -26.984 -5.523 1 98.31 147 GLU A CA 1
ATOM 1178 C C . GLU A 1 147 ? 13.688 -25.766 -6.332 1 98.31 147 GLU A C 1
ATOM 1180 O O . GLU A 1 147 ? 14.891 -25.547 -6.512 1 98.31 147 GLU A O 1
ATOM 1185 N N . ASP A 1 148 ? 12.719 -24.984 -6.816 1 98.75 148 ASP A N 1
ATOM 1186 C CA . ASP A 1 148 ? 13.039 -23.812 -7.621 1 98.75 148 ASP A CA 1
ATOM 1187 C C . ASP A 1 148 ? 13.023 -22.547 -6.773 1 98.75 148 ASP A C 1
ATOM 1189 O O . ASP A 1 148 ? 13.242 -21.438 -7.289 1 98.75 148 ASP A O 1
ATOM 1193 N N . VAL A 1 149 ? 12.766 -22.719 -5.473 1 98.88 149 VAL A N 1
ATOM 1194 C CA . VAL A 1 149 ? 12.766 -21.562 -4.582 1 98.88 149 VAL A CA 1
ATOM 1195 C C . VAL A 1 149 ? 13.93 -21.656 -3.605 1 98.88 149 VAL A C 1
ATOM 1197 O O . VAL A 1 149 ? 14.031 -22.625 -2.838 1 98.88 149 VAL A O 1
ATOM 1200 N N . VAL A 1 150 ? 14.789 -20.703 -3.684 1 98.81 150 VAL A N 1
ATOM 1201 C CA . VAL A 1 150 ? 15.914 -20.625 -2.76 1 98.81 150 VAL A CA 1
ATOM 1202 C C . VAL A 1 150 ? 15.688 -19.484 -1.764 1 98.81 150 VAL A C 1
ATOM 1204 O O . VAL A 1 150 ? 15.43 -18.344 -2.16 1 98.81 150 VAL A O 1
ATOM 1207 N N . VAL A 1 151 ? 15.82 -19.812 -0.474 1 98.62 151 VAL A N 1
ATOM 1208 C CA . VAL A 1 151 ? 15.484 -18.844 0.572 1 98.62 151 VAL A CA 1
ATOM 1209 C C . VAL A 1 151 ? 16.766 -18.297 1.199 1 98.62 151 VAL A C 1
ATOM 1211 O O . VAL A 1 151 ? 17.641 -19.062 1.605 1 98.62 151 VAL A O 1
ATOM 1214 N N . GLU A 1 152 ? 16.922 -17 1.179 1 98.38 152 GLU A N 1
ATOM 1215 C CA . GLU A 1 152 ? 17.906 -16.266 1.988 1 98.38 152 GLU A CA 1
ATOM 1216 C C . GLU A 1 152 ? 17.219 -15.438 3.068 1 98.38 152 GLU A C 1
ATOM 1218 O O . GLU A 1 152 ? 16.641 -14.391 2.779 1 98.38 152 GLU A O 1
ATOM 1223 N N . ASP A 1 153 ? 17.203 -15.945 4.312 1 97.31 153 ASP A N 1
ATOM 1224 C CA . ASP A 1 153 ? 16.328 -15.383 5.336 1 97.31 153 ASP A CA 1
ATOM 1225 C C . ASP A 1 153 ? 17.125 -14.633 6.398 1 97.31 153 ASP A C 1
ATOM 1227 O O . ASP A 1 153 ? 16.625 -14.398 7.504 1 97.31 153 ASP A O 1
ATOM 1231 N N . LYS A 1 154 ? 18.344 -14.156 6.055 1 96 154 LYS A N 1
ATOM 1232 C CA . LYS A 1 154 ? 19.203 -13.578 7.082 1 96 154 LYS A CA 1
ATOM 1233 C C . LYS A 1 154 ? 19.391 -12.078 6.863 1 96 154 LYS A C 1
ATOM 1235 O O . LYS A 1 154 ? 19.719 -11.352 7.801 1 96 154 LYS A O 1
ATOM 1240 N N . ALA A 1 155 ? 19.25 -11.602 5.664 1 95.94 155 ALA A N 1
ATOM 1241 C CA . ALA A 1 155 ? 19.562 -10.219 5.312 1 95.94 155 ALA A CA 1
ATOM 1242 C C . ALA A 1 155 ? 18.672 -9.25 6.086 1 95.94 155 ALA A C 1
ATOM 1244 O O . ALA A 1 155 ? 17.469 -9.445 6.195 1 95.94 155 ALA A O 1
ATOM 1245 N N . ARG A 1 156 ? 19.266 -8.203 6.57 1 90.75 156 ARG A N 1
ATOM 1246 C CA . ARG A 1 156 ? 18.516 -7.203 7.328 1 90.75 156 ARG A CA 1
ATOM 1247 C C . ARG A 1 156 ? 18.516 -5.863 6.602 1 90.75 156 ARG A C 1
ATOM 1249 O O . ARG A 1 156 ? 17.844 -4.918 7.031 1 90.75 156 ARG A O 1
ATOM 1256 N N . ASN A 1 157 ? 19.312 -5.715 5.602 1 90.75 157 ASN A N 1
ATOM 1257 C CA . ASN A 1 157 ? 19.375 -4.527 4.758 1 90.75 157 ASN A CA 1
ATOM 1258 C C . ASN A 1 157 ? 19.766 -4.879 3.324 1 90.75 157 ASN A C 1
ATOM 1260 O O . ASN A 1 157 ? 20.047 -6.039 3.02 1 90.75 157 ASN A O 1
ATOM 1264 N N . THR A 1 158 ? 19.781 -3.906 2.48 1 94 158 THR A N 1
ATOM 1265 C CA . THR A 1 158 ? 19.984 -4.148 1.058 1 94 158 THR A CA 1
ATOM 1266 C C . THR A 1 158 ? 21.406 -4.652 0.795 1 94 158 THR A C 1
ATOM 1268 O O . THR A 1 158 ? 21.609 -5.488 -0.087 1 94 158 THR A O 1
ATOM 1271 N N . TYR A 1 159 ? 22.328 -4.137 1.566 1 94.19 159 TYR A N 1
ATOM 1272 C CA . TYR A 1 159 ? 23.703 -4.594 1.434 1 94.19 159 TYR A CA 1
ATOM 1273 C C . TYR A 1 159 ? 23.812 -6.082 1.734 1 94.19 159 TYR A C 1
ATOM 1275 O O . TYR A 1 159 ? 24.438 -6.828 0.981 1 94.19 159 TYR A O 1
ATOM 1283 N N . GLN A 1 160 ? 23.172 -6.477 2.775 1 96.12 160 GLN A N 1
ATOM 1284 C CA . GLN A 1 160 ? 23.188 -7.887 3.154 1 96.12 160 GLN A CA 1
ATOM 1285 C C . GLN A 1 160 ? 22.406 -8.734 2.152 1 96.12 160 GLN A C 1
ATOM 1287 O O . GLN A 1 160 ? 22.781 -9.883 1.881 1 96.12 160 GLN A O 1
ATOM 1292 N N . ASN A 1 161 ? 21.359 -8.227 1.624 1 97.19 161 ASN A N 1
ATOM 1293 C CA . ASN A 1 161 ? 20.672 -8.93 0.552 1 97.19 161 ASN A CA 1
ATOM 1294 C C . ASN A 1 161 ? 21.625 -9.312 -0.576 1 97.19 161 ASN A C 1
ATOM 1296 O O . ASN A 1 161 ? 21.641 -10.461 -1.019 1 97.19 161 ASN A O 1
ATOM 1300 N N . ALA A 1 162 ? 22.375 -8.336 -0.982 1 97.44 162 ALA A N 1
ATOM 1301 C CA . ALA A 1 162 ? 23.297 -8.531 -2.1 1 97.44 162 ALA A CA 1
ATOM 1302 C C . ALA A 1 162 ? 24.406 -9.516 -1.736 1 97.44 162 ALA A C 1
ATOM 1304 O O . ALA A 1 162 ? 24.656 -10.469 -2.473 1 97.44 162 ALA A O 1
ATOM 1305 N N . ARG A 1 163 ? 24.969 -9.289 -0.585 1 97.56 163 ARG A N 1
ATOM 1306 C CA . ARG A 1 163 ? 26.094 -10.109 -0.143 1 97.56 163 ARG A CA 1
ATOM 1307 C C . ARG A 1 163 ? 25.672 -11.57 0.035 1 97.56 163 ARG A C 1
ATOM 1309 O O . ARG A 1 163 ? 26.328 -12.477 -0.479 1 97.56 163 ARG A O 1
ATOM 1316 N N . PHE A 1 164 ? 24.547 -11.789 0.701 1 98.44 164 PHE A N 1
ATOM 1317 C CA . PHE A 1 164 ? 24.125 -13.148 1.011 1 98.44 164 PHE A CA 1
ATOM 1318 C C . PHE A 1 164 ? 23.594 -13.844 -0.238 1 98.44 164 PHE A C 1
ATOM 1320 O O . PHE A 1 164 ? 23.75 -15.062 -0.387 1 98.44 164 PHE A O 1
ATOM 1327 N N . THR A 1 165 ? 22.984 -13.062 -1.104 1 98.44 165 THR A N 1
ATOM 1328 C CA . THR A 1 165 ? 22.578 -13.633 -2.385 1 98.44 165 THR A CA 1
ATOM 1329 C C . THR A 1 165 ? 23.797 -14.086 -3.178 1 98.44 165 THR A C 1
ATOM 1331 O O . THR A 1 165 ? 23.812 -15.18 -3.75 1 98.44 165 THR A O 1
ATOM 1334 N N . HIS A 1 166 ? 24.828 -13.289 -3.176 1 98.25 166 HIS A N 1
ATOM 1335 C CA . HIS A 1 166 ? 26.062 -13.641 -3.873 1 98.25 166 HIS A CA 1
ATOM 1336 C C . HIS A 1 166 ? 26.672 -14.906 -3.295 1 98.25 166 HIS A C 1
ATOM 1338 O O . HIS A 1 166 ? 27.234 -15.719 -4.035 1 98.25 166 HIS A O 1
ATOM 1344 N N . ASP A 1 167 ? 26.562 -15.023 -2.014 1 98.19 167 ASP A N 1
ATOM 1345 C CA . ASP A 1 167 ? 27.109 -16.203 -1.355 1 98.19 167 ASP A CA 1
ATOM 1346 C C . ASP A 1 167 ? 26.406 -17.469 -1.848 1 98.19 167 ASP A C 1
ATOM 1348 O O . ASP A 1 167 ? 27.016 -18.547 -1.858 1 98.19 167 ASP A O 1
ATOM 1352 N N . ILE A 1 168 ? 25.203 -17.297 -2.297 1 97.62 168 ILE A N 1
ATOM 1353 C CA . ILE A 1 168 ? 24.391 -18.438 -2.729 1 97.62 168 ILE A CA 1
ATOM 1354 C C . ILE A 1 168 ? 24.688 -18.75 -4.188 1 97.62 168 ILE A C 1
ATOM 1356 O O . ILE A 1 168 ? 24.891 -19.922 -4.543 1 97.62 168 ILE A O 1
ATOM 1360 N N . VAL A 1 169 ? 24.812 -17.688 -5.051 1 96.81 169 VAL A N 1
ATOM 1361 C CA . VAL A 1 169 ? 24.812 -17.984 -6.48 1 96.81 169 VAL A CA 1
ATOM 1362 C C . VAL A 1 169 ? 26.203 -17.734 -7.055 1 96.81 169 VAL A C 1
ATOM 1364 O O . VAL A 1 169 ? 26.484 -18.062 -8.211 1 96.81 169 VAL A O 1
ATOM 1367 N N . LYS A 1 170 ? 27.047 -17.141 -6.301 1 94.69 170 LYS A N 1
ATOM 1368 C CA . LYS A 1 170 ? 28.438 -16.875 -6.66 1 94.69 170 LYS A CA 1
ATOM 1369 C C . LYS A 1 170 ? 28.531 -16.047 -7.938 1 94.69 170 LYS A C 1
ATOM 1371 O O . LYS A 1 170 ? 27.906 -14.992 -8.039 1 94.69 170 LYS A O 1
ATOM 1376 N N . ASP A 1 171 ? 29.094 -16.578 -8.961 1 92 171 ASP A N 1
ATOM 1377 C CA . ASP A 1 171 ? 29.406 -15.719 -10.102 1 92 171 ASP A CA 1
ATOM 1378 C C . ASP A 1 171 ? 28.344 -15.852 -11.195 1 92 171 ASP A C 1
ATOM 1380 O O . ASP A 1 171 ? 28.547 -15.391 -12.32 1 92 171 ASP A O 1
ATOM 1384 N N . LYS A 1 172 ? 27.297 -16.391 -10.836 1 97.5 172 LYS A N 1
ATOM 1385 C CA . LYS A 1 172 ? 26.219 -16.531 -11.812 1 97.5 172 LYS A CA 1
ATOM 1386 C C . LYS A 1 172 ? 25.453 -15.219 -11.969 1 97.5 172 LYS A C 1
ATOM 1388 O O . LYS A 1 172 ? 25.422 -14.406 -11.039 1 97.5 172 LYS A O 1
ATOM 1393 N N . SER A 1 173 ? 24.891 -15.055 -13.141 1 98.19 173 SER A N 1
ATOM 1394 C CA . SER A 1 173 ? 24.125 -13.836 -13.422 1 98.19 173 SER A CA 1
ATOM 1395 C C . SER A 1 173 ? 22.75 -13.883 -12.781 1 98.19 173 SER A C 1
ATOM 1397 O O . SER A 1 173 ? 22.234 -14.961 -12.484 1 98.19 173 SER A O 1
ATOM 1399 N N . ILE A 1 174 ? 22.203 -12.688 -12.555 1 98.69 174 ILE A N 1
ATOM 1400 C CA . ILE A 1 174 ? 20.906 -12.633 -11.898 1 98.69 174 ILE A CA 1
ATOM 1401 C C . ILE A 1 174 ? 20 -11.648 -12.625 1 98.69 174 ILE A C 1
ATOM 1403 O O . ILE A 1 174 ? 20.484 -10.719 -13.289 1 98.69 174 ILE A O 1
ATOM 1407 N N . THR A 1 175 ? 18.75 -11.898 -12.578 1 98.88 175 THR A N 1
ATOM 1408 C CA . THR A 1 175 ? 17.719 -10.906 -12.844 1 98.88 175 THR A CA 1
ATOM 1409 C C . THR A 1 175 ? 17.094 -10.398 -11.547 1 98.88 175 THR A C 1
ATOM 1411 O O . THR A 1 175 ? 16.359 -11.133 -10.875 1 98.88 175 THR A O 1
ATOM 1414 N N . LEU A 1 176 ? 17.406 -9.164 -11.258 1 98.88 176 LEU A N 1
ATOM 1415 C CA . LEU A 1 176 ? 16.969 -8.531 -10.016 1 98.88 176 LEU A CA 1
ATOM 1416 C C . LEU A 1 176 ? 15.562 -7.957 -10.164 1 98.88 176 LEU A C 1
ATOM 1418 O O . LEU A 1 176 ? 15.281 -7.23 -11.125 1 98.88 176 LEU A O 1
ATOM 1422 N N . VAL A 1 177 ? 14.68 -8.359 -9.227 1 98.88 177 VAL A N 1
ATOM 1423 C CA . VAL A 1 177 ? 13.297 -7.879 -9.219 1 98.88 177 VAL A CA 1
ATOM 1424 C C . VAL A 1 177 ? 13.016 -7.121 -7.922 1 98.88 177 VAL A C 1
ATOM 1426 O O . VAL A 1 177 ? 13.156 -7.68 -6.832 1 98.88 177 VAL A O 1
ATOM 1429 N N . THR A 1 178 ? 12.656 -5.895 -8.039 1 98.69 178 THR A N 1
ATOM 1430 C CA . THR A 1 178 ? 12.227 -5.082 -6.906 1 98.69 178 THR A CA 1
ATOM 1431 C C . THR A 1 178 ? 11.367 -3.908 -7.375 1 98.69 178 THR A C 1
ATOM 1433 O O . THR A 1 178 ? 11.023 -3.816 -8.555 1 98.69 178 THR A O 1
ATOM 1436 N N . SER A 1 179 ? 10.93 -3.076 -6.445 1 98.44 179 SER A N 1
ATOM 1437 C CA . SER A 1 179 ? 10.062 -1.947 -6.75 1 98.44 179 SER A CA 1
ATOM 1438 C C . SER A 1 179 ? 10.781 -0.903 -7.598 1 98.44 179 SER A C 1
ATOM 1440 O O . SER A 1 179 ? 11.984 -0.69 -7.438 1 98.44 179 SER A O 1
ATOM 1442 N N . THR A 1 180 ? 10 -0.213 -8.367 1 98 180 THR A N 1
ATOM 1443 C CA . THR A 1 180 ? 10.516 0.849 -9.227 1 98 180 THR A CA 1
ATOM 1444 C C . THR A 1 180 ? 11.328 1.856 -8.414 1 98 180 THR A C 1
ATOM 1446 O O . THR A 1 180 ? 12.398 2.291 -8.844 1 98 180 THR A O 1
ATOM 1449 N N . THR A 1 181 ? 10.898 2.172 -7.211 1 97.5 181 THR A N 1
ATOM 1450 C CA . THR A 1 181 ? 11.539 3.195 -6.398 1 97.5 181 THR A CA 1
ATOM 1451 C C . THR A 1 181 ? 12.797 2.643 -5.727 1 97.5 181 THR A C 1
ATOM 1453 O O . THR A 1 181 ? 13.68 3.402 -5.328 1 97.5 181 THR A O 1
ATOM 1456 N N . HIS A 1 182 ? 12.891 1.321 -5.66 1 98.06 182 HIS A N 1
ATOM 1457 C CA . HIS A 1 182 ? 13.961 0.675 -4.906 1 98.06 182 HIS A CA 1
ATOM 1458 C C . HIS A 1 182 ? 15.07 0.187 -5.828 1 98.06 182 HIS A C 1
ATOM 1460 O O . HIS A 1 182 ? 16.156 -0.158 -5.363 1 98.06 182 HIS A O 1
ATOM 1466 N N . MET A 1 183 ? 14.883 0.162 -7.125 1 98.38 183 MET A N 1
ATOM 1467 C CA . MET A 1 183 ? 15.766 -0.506 -8.07 1 98.38 183 MET A CA 1
ATOM 1468 C C . MET A 1 183 ? 17.125 0.197 -8.141 1 98.38 183 MET A C 1
ATOM 1470 O O . MET A 1 183 ? 18.172 -0.455 -8.117 1 98.38 183 MET A O 1
ATOM 1474 N N . ARG A 1 184 ? 17.062 1.512 -8.117 1 97.38 184 ARG A N 1
ATOM 1475 C CA . ARG A 1 184 ? 18.312 2.266 -8.258 1 97.38 184 ARG A CA 1
ATOM 1476 C C . ARG A 1 184 ? 19.25 1.985 -7.09 1 97.38 184 ARG A C 1
ATOM 1478 O O . ARG A 1 184 ? 20.422 1.697 -7.297 1 97.38 184 ARG A O 1
ATOM 1485 N N . ARG A 1 185 ? 18.734 2.025 -5.91 1 96.06 185 ARG A N 1
ATOM 1486 C CA . ARG A 1 185 ? 19.531 1.742 -4.727 1 96.06 185 ARG A CA 1
ATOM 1487 C C . ARG A 1 185 ? 20 0.287 -4.711 1 96.06 185 ARG A C 1
ATOM 1489 O O . ARG A 1 185 ? 21.141 -0.006 -4.34 1 96.06 185 ARG A O 1
ATOM 1496 N N . SER A 1 186 ? 19.109 -0.583 -5.129 1 97.56 186 SER A N 1
ATOM 1497 C CA . SER A 1 186 ? 19.438 -2.006 -5.156 1 97.56 186 SER A CA 1
ATOM 1498 C C . SER A 1 186 ? 20.562 -2.299 -6.133 1 97.56 186 SER A C 1
ATOM 1500 O O . SER A 1 186 ? 21.516 -3.023 -5.801 1 97.56 186 SER A O 1
ATOM 1502 N N . LEU A 1 187 ? 20.469 -1.694 -7.277 1 97.38 187 LEU A N 1
ATOM 1503 C CA . LEU A 1 187 ? 21.516 -1.897 -8.281 1 97.38 187 LEU A CA 1
ATOM 1504 C C . LEU A 1 187 ? 22.859 -1.372 -7.781 1 97.38 187 LEU A C 1
ATOM 1506 O O . LEU A 1 187 ? 23.891 -2.004 -7.992 1 97.38 187 LEU A O 1
ATOM 1510 N N . MET A 1 188 ? 22.812 -0.243 -7.148 1 95.75 188 MET A N 1
ATOM 1511 C CA . MET A 1 188 ? 24.031 0.345 -6.609 1 95.75 188 MET A CA 1
ATOM 1512 C C . MET A 1 188 ? 24.734 -0.628 -5.668 1 95.75 188 MET A C 1
ATOM 1514 O O . MET A 1 188 ? 25.969 -0.762 -5.707 1 95.75 188 MET A O 1
ATOM 1518 N N . VAL A 1 189 ? 24.031 -1.353 -4.945 1 95.88 189 VAL A N 1
ATOM 1519 C CA . VAL A 1 189 ? 24.578 -2.246 -3.938 1 95.88 189 VAL A CA 1
ATOM 1520 C C . VAL A 1 189 ? 24.953 -3.582 -4.578 1 95.88 189 VAL A C 1
ATOM 1522 O O . VAL A 1 189 ? 26.047 -4.113 -4.348 1 95.88 189 VAL A O 1
ATOM 1525 N N . PHE A 1 190 ? 24.109 -4.09 -5.391 1 97.31 190 PHE A N 1
ATOM 1526 C CA . PHE A 1 190 ? 24.312 -5.41 -5.98 1 97.31 190 PHE A CA 1
ATOM 1527 C C . PHE A 1 190 ? 25.5 -5.402 -6.941 1 97.31 190 PHE A C 1
ATOM 1529 O O . PHE A 1 190 ? 26.172 -6.414 -7.102 1 97.31 190 PHE A O 1
ATOM 1536 N N . LYS A 1 191 ? 25.75 -4.305 -7.547 1 96.25 191 LYS A N 1
ATOM 1537 C CA . LYS A 1 191 ? 26.859 -4.188 -8.5 1 96.25 191 LYS A CA 1
ATOM 1538 C C . LYS A 1 191 ? 28.203 -4.352 -7.809 1 96.25 191 LYS A C 1
ATOM 1540 O O . LYS A 1 191 ? 29.219 -4.609 -8.461 1 96.25 191 LYS A O 1
ATOM 1545 N N . LYS A 1 192 ? 28.219 -4.266 -6.508 1 94.56 192 LYS A N 1
ATOM 1546 C CA . LYS A 1 192 ? 29.438 -4.488 -5.746 1 94.56 192 LYS A CA 1
ATOM 1547 C C . LYS A 1 192 ? 29.781 -5.973 -5.664 1 94.56 192 LYS A C 1
ATOM 1549 O O . LYS A 1 192 ? 30.922 -6.34 -5.41 1 94.56 192 LYS A O 1
ATOM 1554 N N . PHE A 1 193 ? 28.812 -6.777 -5.934 1 96.44 193 PHE A N 1
ATOM 1555 C CA . PHE A 1 193 ? 29 -8.203 -5.707 1 96.44 193 PHE A CA 1
ATOM 1556 C C . PHE A 1 193 ? 28.844 -8.984 -7.004 1 96.44 193 PHE A C 1
ATOM 1558 O O . PHE A 1 193 ? 29.344 -10.102 -7.129 1 96.44 193 PHE A O 1
ATOM 1565 N N . PHE A 1 194 ? 28.094 -8.391 -7.961 1 97.44 194 PHE A N 1
ATOM 1566 C CA . PHE A 1 194 ? 27.781 -9.094 -9.203 1 97.44 194 PHE A CA 1
ATOM 1567 C C . PHE A 1 194 ? 28.375 -8.367 -10.398 1 97.44 194 PHE A C 1
ATOM 1569 O O . PHE A 1 194 ? 28.312 -7.137 -10.484 1 97.44 194 PHE A O 1
ATOM 1576 N N . LYS A 1 195 ? 28.906 -9.172 -11.352 1 94.69 195 LYS A N 1
ATOM 1577 C CA . LYS A 1 195 ? 29.469 -8.609 -12.57 1 94.69 195 LYS A CA 1
ATOM 1578 C C . LYS A 1 195 ? 28.391 -8.375 -13.625 1 94.69 195 LYS A C 1
ATOM 1580 O O . LYS A 1 195 ? 28.469 -7.422 -14.398 1 94.69 195 LYS A O 1
ATOM 1585 N N . GLU A 1 196 ? 27.438 -9.25 -13.625 1 95.69 196 GLU A N 1
ATOM 1586 C CA . GLU A 1 196 ? 26.344 -9.164 -14.594 1 95.69 196 GLU A CA 1
ATOM 1587 C C . GLU A 1 196 ? 24.984 -9.195 -13.898 1 95.69 196 GLU A C 1
ATOM 1589 O O . GLU A 1 196 ? 24.625 -10.203 -13.297 1 95.69 196 GLU A O 1
ATOM 1594 N N . ILE A 1 197 ? 24.312 -8.125 -14.055 1 98.06 197 ILE A N 1
ATOM 1595 C CA . ILE A 1 197 ? 22.984 -8 -13.445 1 98.06 197 ILE A CA 1
ATOM 1596 C C . ILE A 1 197 ? 21.969 -7.555 -14.492 1 98.06 197 ILE A C 1
ATOM 1598 O O . ILE A 1 197 ? 22.172 -6.539 -15.164 1 98.06 197 ILE A O 1
ATOM 1602 N N . TYR A 1 198 ? 21 -8.344 -14.688 1 98.69 198 TYR A N 1
ATOM 1603 C CA . TYR A 1 198 ? 19.766 -7.898 -15.328 1 98.69 198 TYR A CA 1
ATOM 1604 C C . TYR A 1 198 ? 18.75 -7.41 -14.297 1 98.69 198 TYR A C 1
ATOM 1606 O O . TYR A 1 198 ? 18.875 -7.715 -13.109 1 98.69 198 TYR A O 1
ATOM 1614 N N . HIS A 1 199 ? 17.828 -6.559 -14.711 1 98.62 199 HIS A N 1
ATOM 1615 C CA . HIS A 1 199 ? 16.875 -6.059 -13.719 1 98.62 199 HIS A CA 1
ATOM 1616 C C . HIS A 1 199 ? 15.523 -5.754 -14.352 1 98.62 199 HIS A C 1
ATOM 1618 O O . HIS A 1 199 ? 15.453 -5.305 -15.5 1 98.62 199 HIS A O 1
ATOM 1624 N N . VAL A 1 200 ? 14.484 -6.078 -13.672 1 98.19 200 VAL A N 1
ATOM 1625 C CA . VAL A 1 200 ? 13.094 -5.848 -14.047 1 98.19 200 VAL A CA 1
ATOM 1626 C C . VAL A 1 200 ? 12.352 -5.188 -12.891 1 98.19 200 VAL A C 1
ATOM 1628 O O . VAL A 1 200 ? 12.32 -5.719 -11.773 1 98.19 200 VAL A O 1
ATOM 1631 N N . GLN A 1 201 ? 11.766 -4.047 -13.148 1 96.44 201 GLN A N 1
ATOM 1632 C CA . GLN A 1 201 ? 11.031 -3.324 -12.117 1 96.44 201 GLN A CA 1
ATOM 1633 C C . GLN A 1 201 ? 9.625 -3.887 -11.945 1 96.44 201 GLN A C 1
ATOM 1635 O O . GLN A 1 201 ? 9.07 -4.488 -12.867 1 96.44 201 GLN A O 1
ATOM 1640 N N . SER A 1 202 ? 9.117 -3.768 -10.797 1 96.31 202 SER A N 1
ATOM 1641 C CA . SER A 1 202 ? 7.727 -4.016 -10.422 1 96.31 202 SER A CA 1
ATOM 1642 C C . SER A 1 202 ? 7.234 -2.975 -9.422 1 96.31 202 SER A C 1
ATOM 1644 O O . SER A 1 202 ? 7.984 -2.082 -9.023 1 96.31 202 SER A O 1
ATOM 1646 N N . ASP A 1 203 ? 5.953 -3.016 -9.078 1 97.56 203 ASP A N 1
ATOM 1647 C CA . ASP A 1 203 ? 5.457 -2.213 -7.961 1 97.56 203 ASP A CA 1
ATOM 1648 C C . ASP A 1 203 ? 5.711 -0.727 -8.203 1 97.56 203 ASP A C 1
ATOM 1650 O O . ASP A 1 203 ? 6.465 -0.094 -7.461 1 97.56 203 ASP A O 1
ATOM 1654 N N . VAL A 1 204 ? 4.996 -0.165 -9.148 1 97.38 204 VAL A N 1
ATOM 1655 C CA . VAL A 1 204 ? 5.133 1.245 -9.492 1 97.38 204 VAL A CA 1
ATOM 1656 C C . VAL A 1 204 ? 4.586 2.113 -8.367 1 97.38 204 VAL A C 1
ATOM 1658 O O . VAL A 1 204 ? 3.723 1.676 -7.602 1 97.38 204 VAL A O 1
ATOM 1661 N N . PRO A 1 205 ? 5.055 3.311 -8.281 1 96.62 205 PRO A N 1
ATOM 1662 C CA . PRO A 1 205 ? 4.816 4.09 -7.066 1 96.62 205 PRO A CA 1
ATOM 1663 C C . PRO A 1 205 ? 3.457 4.789 -7.066 1 96.62 205 PRO A C 1
ATOM 1665 O O . PRO A 1 205 ? 2.955 5.172 -6.008 1 96.62 205 PRO A O 1
ATOM 1668 N N . ILE A 1 206 ? 2.875 5.023 -8.266 1 96.12 206 ILE A N 1
ATOM 1669 C CA . ILE A 1 206 ? 1.662 5.836 -8.305 1 96.12 206 ILE A CA 1
ATOM 1670 C C . ILE A 1 206 ? 0.827 5.445 -9.523 1 96.12 206 ILE A C 1
ATOM 1672 O O . ILE A 1 206 ? 1.322 4.785 -10.445 1 96.12 206 ILE A O 1
ATOM 1676 N N . ASP A 1 207 ? -0.373 5.793 -9.453 1 96.5 207 ASP A N 1
ATOM 1677 C CA . ASP A 1 207 ? -1.311 5.684 -10.562 1 96.5 207 ASP A CA 1
ATOM 1678 C C . ASP A 1 207 ? -1.517 7.035 -11.242 1 96.5 207 ASP A C 1
ATOM 1680 O O . ASP A 1 207 ? -2.293 7.863 -10.766 1 96.5 207 ASP A O 1
ATOM 1684 N N . PHE A 1 208 ? -0.841 7.211 -12.328 1 97.06 208 PHE A N 1
ATOM 1685 C CA . PHE A 1 208 ? -0.949 8.484 -13.031 1 97.06 208 PHE A CA 1
ATOM 1686 C C . PHE A 1 208 ? -1.53 8.281 -14.422 1 97.06 208 PHE A C 1
ATOM 1688 O O . PHE A 1 208 ? -0.918 7.625 -15.266 1 97.06 208 PHE A O 1
ATOM 1695 N N . ARG A 1 209 ? -2.66 8.914 -14.695 1 94.62 209 ARG A N 1
ATOM 1696 C CA . ARG A 1 209 ? -3.395 8.781 -15.953 1 94.62 209 ARG A CA 1
ATOM 1697 C C . ARG A 1 209 ? -3.605 10.141 -16.609 1 94.62 209 ARG A C 1
ATOM 1699 O O . ARG A 1 209 ? -4.277 10.242 -17.641 1 94.62 209 ARG A O 1
ATOM 1706 N N . ASN A 1 210 ? -3.119 11.133 -16.031 1 93.69 210 ASN A N 1
ATOM 1707 C CA . ASN A 1 210 ? -3.324 12.508 -16.484 1 93.69 210 ASN A CA 1
ATOM 1708 C C . ASN A 1 210 ? -4.809 12.859 -16.547 1 93.69 210 ASN A C 1
ATOM 1710 O O . ASN A 1 210 ? -5.285 13.352 -17.578 1 93.69 210 ASN A O 1
ATOM 1714 N N . SER A 1 211 ? -5.523 12.492 -15.57 1 92.69 211 SER A N 1
ATOM 1715 C CA . SER A 1 211 ? -6.918 12.875 -15.367 1 92.69 211 SER A CA 1
ATOM 1716 C C . SER A 1 211 ? -7.055 13.898 -14.25 1 92.69 211 SER A C 1
ATOM 1718 O O . SER A 1 211 ? -6.074 14.227 -13.578 1 92.69 211 SER A O 1
ATOM 1720 N N . PHE A 1 212 ? -8.281 14.414 -14.094 1 91.19 212 PHE A N 1
ATOM 1721 C CA . PHE A 1 212 ? -8.492 15.445 -13.094 1 91.19 212 PHE A CA 1
ATOM 1722 C C . PHE A 1 212 ? -8.141 14.93 -11.703 1 91.19 212 PHE A C 1
ATOM 1724 O O . PHE A 1 212 ? -7.695 15.695 -10.844 1 91.19 212 PHE A O 1
ATOM 1731 N N . LEU A 1 213 ? -8.211 13.602 -11.469 1 93 213 LEU A N 1
ATOM 1732 C CA . LEU A 1 213 ? -7.922 13 -10.172 1 93 213 LEU A CA 1
ATOM 1733 C C . LEU A 1 213 ? -6.441 13.117 -9.828 1 93 213 LEU A C 1
ATOM 1735 O O . LEU A 1 213 ? -6.066 13.078 -8.656 1 93 213 LEU A O 1
ATOM 1739 N N . ASP A 1 214 ? -5.609 13.305 -10.844 1 96.56 214 ASP A N 1
ATOM 1740 C CA . ASP A 1 214 ? -4.164 13.359 -10.641 1 96.56 214 ASP A CA 1
ATOM 1741 C C . ASP A 1 214 ? -3.729 14.734 -10.133 1 96.56 214 ASP A C 1
ATOM 1743 O O . ASP A 1 214 ? -2.58 14.914 -9.727 1 96.56 214 ASP A O 1
ATOM 1747 N N . TYR A 1 215 ? -4.699 15.664 -10.047 1 96.62 215 TYR A N 1
ATOM 1748 C CA . TYR A 1 215 ? -4.363 17.031 -9.688 1 96.62 215 TYR A CA 1
ATOM 1749 C C . TYR A 1 215 ? -5.035 17.438 -8.383 1 96.62 215 TYR A C 1
ATOM 1751 O O . TYR A 1 215 ? -5.039 18.609 -8.008 1 96.62 215 TYR A O 1
ATOM 1759 N N . ILE A 1 216 ? -5.648 16.484 -7.711 1 96.88 216 ILE A N 1
ATOM 1760 C CA . ILE A 1 216 ? -6.203 16.719 -6.383 1 96.88 216 ILE A CA 1
ATOM 1761 C C . ILE A 1 216 ? -5.461 15.875 -5.352 1 96.88 216 ILE A C 1
ATOM 1763 O O . ILE A 1 216 ? -4.852 14.859 -5.699 1 96.88 216 ILE A O 1
ATOM 1767 N N . PRO A 1 217 ? -5.492 16.281 -4.078 1 97.69 217 PRO A N 1
ATOM 1768 C CA . PRO A 1 217 ? -4.742 15.562 -3.047 1 97.69 217 PRO A CA 1
ATOM 1769 C C . PRO A 1 217 ? -5.254 14.141 -2.832 1 97.69 217 PRO A C 1
ATOM 1771 O O . PRO A 1 217 ? -6.465 13.914 -2.799 1 97.69 217 PRO A O 1
ATOM 1774 N N . THR A 1 218 ? -4.359 13.242 -2.703 1 96.94 218 THR A N 1
ATOM 1775 C CA . THR A 1 218 ? -4.68 11.867 -2.363 1 96.94 218 THR A CA 1
ATOM 1776 C C . THR A 1 218 ? -3.66 11.297 -1.375 1 96.94 218 THR A C 1
ATOM 1778 O O . THR A 1 218 ? -2.5 11.719 -1.368 1 96.94 218 THR A O 1
ATOM 1781 N N . TYR A 1 219 ? -4.121 10.414 -0.555 1 96.38 219 TYR A N 1
ATOM 1782 C CA . TYR A 1 219 ? -3.193 9.812 0.395 1 96.38 219 TYR A CA 1
ATOM 1783 C C . TYR A 1 219 ? -2.248 8.844 -0.306 1 96.38 219 TYR A C 1
ATOM 1785 O O . TYR A 1 219 ? -1.145 8.586 0.179 1 96.38 219 TYR A O 1
ATOM 1793 N N . GLY A 1 220 ? -2.629 8.312 -1.47 1 97 220 GLY A N 1
ATOM 1794 C CA . GLY A 1 220 ? -1.727 7.508 -2.277 1 97 220 GLY A CA 1
ATOM 1795 C C . GLY A 1 220 ? -0.516 8.273 -2.768 1 97 220 GLY A C 1
ATOM 1796 O O . GLY A 1 220 ? 0.607 7.766 -2.73 1 97 220 GLY A O 1
ATOM 1797 N N . ALA A 1 221 ? -0.81 9.461 -3.209 1 97.94 221 ALA A N 1
ATOM 1798 C CA . ALA A 1 221 ? 0.284 10.297 -3.689 1 97.94 221 ALA A CA 1
ATOM 1799 C C . ALA A 1 221 ? 1.235 10.664 -2.553 1 97.94 221 ALA A C 1
ATOM 1801 O O . ALA A 1 221 ? 2.457 10.617 -2.719 1 97.94 221 ALA A O 1
ATOM 1802 N N . PHE A 1 222 ? 0.673 11.039 -1.424 1 98.19 222 PHE A N 1
ATOM 1803 C CA . PHE A 1 222 ? 1.517 11.391 -0.289 1 98.19 222 PHE A CA 1
ATOM 1804 C C . PHE A 1 222 ? 2.373 10.203 0.14 1 98.19 222 PHE A C 1
ATOM 1806 O O . PHE A 1 222 ? 3.555 10.367 0.453 1 98.19 222 PHE A O 1
ATOM 1813 N N . TYR A 1 223 ? 1.818 9.031 0.145 1 98.06 223 TYR A N 1
ATOM 1814 C CA . TYR A 1 223 ? 2.555 7.809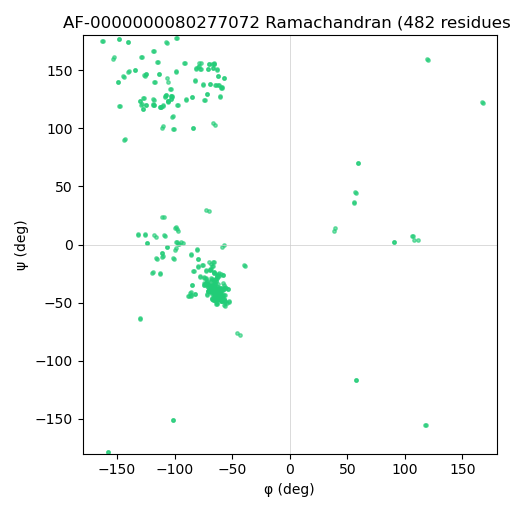 0.448 1 98.06 223 TYR A CA 1
ATOM 1815 C C . TYR A 1 223 ? 3.695 7.602 -0.541 1 98.06 223 TYR A C 1
ATOM 1817 O O . TYR A 1 223 ? 4.816 7.277 -0.144 1 98.06 223 TYR A O 1
ATOM 1825 N N . GLY A 1 224 ? 3.361 7.754 -1.85 1 98 224 GLY A N 1
ATOM 1826 C CA . GLY A 1 224 ? 4.391 7.648 -2.871 1 98 224 GLY A CA 1
ATOM 1827 C C . GLY A 1 224 ? 5.539 8.617 -2.666 1 98 224 GLY A C 1
ATOM 1828 O O . GLY A 1 224 ? 6.707 8.242 -2.793 1 98 224 GLY A O 1
ATOM 1829 N N . PHE A 1 225 ? 5.199 9.859 -2.322 1 98.31 225 PHE A N 1
ATOM 1830 C CA . PHE A 1 225 ? 6.207 10.883 -2.066 1 98.31 225 PHE A CA 1
ATOM 1831 C C . PHE A 1 225 ? 7.125 10.461 -0.924 1 98.31 225 PHE A C 1
ATOM 1833 O O . PHE A 1 225 ? 8.352 10.547 -1.04 1 98.31 225 PHE A O 1
ATOM 1840 N N . CYS A 1 226 ? 6.52 10 0.19 1 97.69 226 CYS A N 1
ATOM 1841 C CA . CYS A 1 226 ? 7.293 9.578 1.351 1 97.69 226 CYS A CA 1
ATOM 1842 C C . CYS A 1 226 ? 8.227 8.43 0.99 1 97.69 226 CYS A C 1
ATOM 1844 O O . CYS A 1 226 ? 9.383 8.406 1.413 1 97.69 226 CYS A O 1
ATOM 1846 N N . ASN A 1 227 ? 7.738 7.516 0.208 1 96.75 227 ASN A N 1
ATOM 1847 C CA . ASN A 1 227 ? 8.539 6.371 -0.22 1 96.75 227 ASN A CA 1
ATOM 1848 C C . ASN A 1 227 ? 9.742 6.809 -1.052 1 96.75 227 ASN A C 1
ATOM 1850 O O . ASN A 1 227 ? 10.852 6.305 -0.86 1 96.75 227 ASN A O 1
ATOM 1854 N N . ILE A 1 228 ? 9.5 7.723 -1.963 1 97.81 228 ILE A N 1
ATOM 1855 C CA . ILE A 1 228 ? 10.555 8.211 -2.84 1 97.81 228 ILE A CA 1
ATOM 1856 C C . ILE A 1 228 ? 11.633 8.914 -2.01 1 97.81 228 ILE A C 1
ATOM 1858 O O . ILE A 1 228 ? 12.828 8.664 -2.191 1 97.81 228 ILE A O 1
ATOM 1862 N N . VAL A 1 229 ? 11.227 9.758 -1.057 1 97.31 229 VAL A N 1
ATOM 1863 C CA . VAL A 1 229 ? 12.172 10.477 -0.203 1 97.31 229 VAL A CA 1
ATOM 1864 C C . VAL A 1 229 ? 12.984 9.477 0.618 1 97.31 229 VAL A C 1
ATOM 1866 O O . VAL A 1 229 ? 14.203 9.617 0.751 1 97.31 229 VAL A O 1
ATOM 1869 N N . TYR A 1 230 ? 12.312 8.469 1.089 1 94.75 230 TYR A N 1
ATOM 1870 C CA . TYR A 1 230 ? 12.977 7.422 1.853 1 94.75 230 TYR A CA 1
ATOM 1871 C C . TYR A 1 230 ? 14.078 6.77 1.03 1 94.75 230 TYR A C 1
ATOM 1873 O O . TYR A 1 230 ? 15.195 6.574 1.521 1 94.75 230 TYR A O 1
ATOM 1881 N N . GLU A 1 231 ? 13.836 6.473 -0.222 1 95.62 231 GLU A N 1
ATOM 1882 C CA . GLU A 1 231 ? 14.805 5.812 -1.093 1 95.62 231 GLU A CA 1
ATOM 1883 C C . GLU A 1 231 ? 15.938 6.754 -1.477 1 95.62 231 GLU A C 1
ATOM 1885 O O . GLU A 1 231 ? 17.094 6.328 -1.622 1 95.62 231 GLU A O 1
ATOM 1890 N N . LEU A 1 232 ? 15.594 8.039 -1.62 1 95.75 232 LEU A N 1
ATOM 1891 C CA . LEU A 1 232 ? 16.625 9.031 -1.921 1 95.75 232 LEU A CA 1
ATOM 1892 C C . LEU A 1 232 ? 17.609 9.164 -0.762 1 95.75 232 LEU A C 1
ATOM 1894 O O . LEU A 1 232 ? 18.812 9.258 -0.977 1 95.75 232 LEU A O 1
ATOM 1898 N N . ILE A 1 233 ? 17.062 9.141 0.41 1 93.19 233 ILE A N 1
ATOM 1899 C CA . ILE A 1 233 ? 17.922 9.211 1.589 1 93.19 233 ILE A CA 1
ATOM 1900 C C . ILE A 1 233 ? 18.781 7.953 1.68 1 93.19 233 ILE A C 1
ATOM 1902 O O . ILE A 1 233 ? 19.969 8.031 2.01 1 93.19 233 ILE A O 1
ATOM 1906 N N . GLY A 1 234 ? 18.188 6.805 1.35 1 90.75 234 GLY A N 1
ATOM 1907 C CA . GLY A 1 234 ? 18.953 5.57 1.306 1 90.75 234 GLY A CA 1
ATOM 1908 C C . GLY A 1 234 ? 20.094 5.613 0.304 1 90.75 234 GLY A C 1
ATOM 1909 O O . GLY A 1 234 ? 21.203 5.16 0.597 1 90.75 234 GLY A O 1
ATOM 1910 N N . LEU A 1 235 ? 19.844 6.156 -0.822 1 93.12 235 LEU A N 1
ATOM 1911 C CA . LEU A 1 235 ? 20.875 6.309 -1.852 1 93.12 235 LEU A CA 1
ATOM 1912 C C . LEU A 1 235 ? 22 7.211 -1.365 1 93.12 235 LEU A C 1
ATOM 1914 O O . LEU A 1 235 ? 23.172 6.902 -1.571 1 93.12 235 LEU A O 1
ATOM 1918 N N . LEU A 1 236 ? 21.578 8.258 -0.694 1 90.69 236 LEU A N 1
ATOM 1919 C CA . LEU A 1 236 ? 22.547 9.227 -0.19 1 90.69 236 LEU A CA 1
ATOM 1920 C C . LEU A 1 236 ? 23.438 8.594 0.876 1 90.69 236 LEU A C 1
ATOM 1922 O O . LEU A 1 236 ? 24.641 8.859 0.929 1 90.69 236 LEU A O 1
ATOM 1926 N N . GLN A 1 237 ? 22.859 7.816 1.704 1 86.38 237 GLN A N 1
ATOM 1927 C CA . GLN A 1 237 ? 23.625 7.148 2.76 1 86.38 237 GLN A CA 1
ATOM 1928 C C . GLN A 1 237 ? 24.672 6.215 2.172 1 86.38 237 GLN A C 1
ATOM 1930 O O . GLN A 1 237 ? 25.797 6.137 2.688 1 86.38 237 GLN A O 1
ATOM 1935 N N . TYR A 1 238 ? 24.391 5.496 1.111 1 85.19 238 TYR A N 1
ATOM 1936 C CA . TYR A 1 238 ? 25.328 4.574 0.486 1 85.19 238 TYR A CA 1
ATOM 1937 C C . TYR A 1 238 ? 26.438 5.332 -0.243 1 85.19 238 TYR A C 1
ATOM 1939 O O . TYR A 1 238 ? 27.578 4.871 -0.299 1 85.19 238 TYR A O 1
ATOM 1947 N N . THR A 1 239 ? 26.062 6.473 -0.743 1 83.88 239 THR A N 1
ATOM 1948 C CA . THR A 1 239 ? 27.062 7.266 -1.458 1 83.88 239 THR A CA 1
ATOM 1949 C C . THR A 1 239 ? 28.047 7.914 -0.484 1 83.88 239 THR A C 1
ATOM 1951 O O . THR A 1 239 ? 29.234 7.996 -0.765 1 83.88 239 THR A O 1
ATOM 1954 N N . ILE A 1 240 ? 27.453 8.25 0.617 1 84.12 240 ILE A N 1
ATOM 1955 C CA . ILE A 1 240 ? 28.281 8.969 1.585 1 84.12 240 ILE A CA 1
ATOM 1956 C C . ILE A 1 240 ? 29.109 7.969 2.398 1 84.12 240 ILE A C 1
ATOM 1958 O O . ILE A 1 240 ? 30.297 8.172 2.611 1 84.12 240 ILE A O 1
ATOM 1962 N N . PHE A 1 241 ? 28.453 6.867 2.793 1 74.44 241 PHE A N 1
ATOM 1963 C CA . PHE A 1 241 ? 29.125 5.98 3.734 1 74.44 241 PHE A CA 1
ATOM 1964 C C . PHE A 1 241 ? 29.781 4.809 3.004 1 74.44 241 PHE A C 1
ATOM 1966 O O . PHE A 1 241 ? 30.453 3.986 3.621 1 74.44 241 PHE A O 1
ATOM 1973 N N . LYS A 1 242 ? 29.891 4.895 1.693 1 62.81 242 LYS A N 1
ATOM 1974 C CA . LYS A 1 242 ? 30.578 3.965 0.802 1 62.81 242 LYS A CA 1
ATOM 1975 C C . LYS A 1 242 ? 30.375 2.52 1.24 1 62.81 242 LYS A C 1
ATOM 1977 O O . LYS A 1 242 ? 31.266 1.685 1.1 1 62.81 242 LYS A O 1
ATOM 1982 N N . HIS A 1 243 ? 29.391 2.279 2.223 1 56.47 243 HIS A N 1
ATOM 1983 C CA . HIS A 1 243 ? 29.188 0.888 2.609 1 56.47 243 HIS A CA 1
ATOM 1984 C C . HIS A 1 243 ? 27.797 0.397 2.188 1 56.47 243 HIS A C 1
ATOM 1986 O O . HIS A 1 243 ? 26.859 1.19 2.072 1 56.47 243 HIS A O 1
ATOM 1992 N N . MET B 1 1 ? 23 0.341 18.516 1 73.75 1 MET B N 1
ATOM 1993 C CA . MET B 1 1 ? 23.375 1.355 17.531 1 73.75 1 MET B CA 1
ATOM 1994 C C . MET B 1 1 ? 22.406 1.363 16.359 1 73.75 1 MET B C 1
ATOM 1996 O O . MET B 1 1 ? 21.859 2.412 16.016 1 73.75 1 MET B O 1
ATOM 2000 N N . PHE B 1 2 ? 21.984 0.261 16.047 1 74.75 2 PHE B N 1
ATOM 2001 C CA . PHE B 1 2 ? 21.062 0.135 14.914 1 74.75 2 PHE B CA 1
ATOM 2002 C C . PHE B 1 2 ? 19.703 0.709 15.258 1 74.75 2 PHE B C 1
ATOM 2004 O O . PHE B 1 2 ? 19.141 1.501 14.492 1 74.75 2 PHE B O 1
ATOM 2011 N N . GLU B 1 3 ? 19.172 0.509 16.453 1 80.94 3 GLU B N 1
ATOM 2012 C CA . GLU B 1 3 ? 17.859 0.964 16.875 1 80.94 3 GLU B CA 1
ATOM 2013 C C . GLU B 1 3 ? 17.812 2.482 17.031 1 80.94 3 GLU B C 1
ATOM 2015 O O . GLU B 1 3 ? 16.828 3.123 16.641 1 80.94 3 GLU B O 1
ATOM 2020 N N . LEU B 1 4 ? 18.891 2.957 17.516 1 82.81 4 LEU B N 1
ATOM 2021 C CA . LEU B 1 4 ? 18.953 4.398 17.734 1 82.81 4 LEU B CA 1
ATOM 2022 C C . LEU B 1 4 ? 18.938 5.141 16.391 1 82.81 4 LEU B C 1
ATOM 2024 O O . LEU B 1 4 ? 18.266 6.16 16.25 1 82.81 4 LEU B O 1
ATOM 2028 N N . MET B 1 5 ? 19.672 4.652 15.461 1 83.12 5 MET B N 1
ATOM 2029 C CA . MET B 1 5 ? 19.703 5.27 14.141 1 83.12 5 MET B CA 1
ATOM 2030 C C . MET B 1 5 ? 18.344 5.223 13.469 1 83.12 5 MET B C 1
ATOM 2032 O O . MET B 1 5 ? 17.938 6.172 12.797 1 83.12 5 MET B O 1
ATOM 2036 N N . LYS B 1 6 ? 17.688 4.215 13.727 1 85.94 6 LYS B N 1
ATOM 2037 C CA . LYS B 1 6 ? 16.344 4.086 13.172 1 85.94 6 LYS B CA 1
ATOM 2038 C C . LYS B 1 6 ? 15.391 5.094 13.805 1 85.94 6 LYS B C 1
ATOM 2040 O O . LYS B 1 6 ? 14.539 5.664 13.117 1 85.94 6 LYS B O 1
ATOM 2045 N N . ILE B 1 7 ? 15.555 5.297 15.039 1 89.88 7 ILE B N 1
ATOM 2046 C CA . ILE B 1 7 ? 14.695 6.234 15.758 1 89.88 7 ILE B CA 1
ATOM 2047 C C . ILE B 1 7 ? 14.961 7.656 15.266 1 89.88 7 ILE B C 1
ATOM 2049 O O . ILE B 1 7 ? 14.023 8.383 14.922 1 89.88 7 ILE B O 1
ATOM 2053 N N . ILE B 1 8 ? 16.188 8 15.164 1 90.69 8 ILE B N 1
ATOM 2054 C CA . ILE B 1 8 ? 16.578 9.352 14.75 1 90.69 8 ILE B CA 1
ATOM 2055 C C . ILE B 1 8 ? 16.094 9.594 13.32 1 90.69 8 ILE B C 1
ATOM 2057 O O . ILE B 1 8 ? 15.508 10.641 13.023 1 90.69 8 ILE B O 1
ATOM 2061 N N . SER B 1 9 ? 16.266 8.656 12.5 1 90.75 9 SER B N 1
ATOM 2062 C CA . SER B 1 9 ? 15.891 8.789 11.094 1 90.75 9 SER B CA 1
ATOM 2063 C C . SER B 1 9 ? 14.383 8.945 10.945 1 90.75 9 SER B C 1
ATOM 2065 O O . SER B 1 9 ? 13.914 9.68 10.07 1 90.75 9 SER B O 1
ATOM 2067 N N . ALA B 1 10 ? 13.664 8.305 11.797 1 94 10 ALA B N 1
ATOM 2068 C CA . ALA B 1 10 ? 12.203 8.328 11.727 1 94 10 ALA B CA 1
ATOM 2069 C C . ALA B 1 10 ? 11.664 9.734 11.945 1 94 10 ALA B C 1
ATOM 2071 O O . ALA B 1 10 ? 10.633 10.109 11.383 1 94 10 ALA B O 1
ATOM 2072 N N . PHE B 1 11 ? 12.414 10.531 12.703 1 95.81 11 PHE B N 1
ATOM 2073 C CA . PHE B 1 11 ? 11.938 11.867 13.039 1 95.81 11 PHE B CA 1
ATOM 2074 C C . PHE B 1 11 ? 12.531 12.898 12.086 1 95.81 11 PHE B C 1
ATOM 2076 O O . PHE B 1 11 ? 12.188 14.086 12.156 1 95.81 11 PHE B O 1
ATOM 2083 N N . LEU B 1 12 ? 13.344 12.359 11.164 1 93.38 12 LEU B N 1
ATOM 2084 C CA . LEU B 1 12 ? 14 13.273 10.234 1 93.38 12 LEU B CA 1
ATOM 2085 C C . LEU B 1 12 ? 13.445 13.094 8.82 1 93.38 12 LEU B C 1
ATOM 2087 O O . LEU B 1 12 ? 13.75 13.891 7.93 1 93.38 12 LEU B O 1
ATOM 2091 N N . ILE B 1 13 ? 12.617 12.07 8.688 1 92.75 13 ILE B N 1
ATOM 2092 C CA . ILE B 1 13 ? 12.031 11.805 7.375 1 92.75 13 ILE B CA 1
ATOM 2093 C C . ILE B 1 13 ? 10.516 11.93 7.449 1 92.75 13 ILE B C 1
ATOM 2095 O O . ILE B 1 13 ? 9.945 12 8.539 1 92.75 13 ILE B O 1
ATOM 2099 N N . PHE B 1 14 ? 9.891 11.984 6.332 1 92.88 14 PHE B N 1
ATOM 2100 C CA . PHE B 1 14 ? 8.438 12.141 6.285 1 92.88 14 PHE B CA 1
ATOM 2101 C C . PHE B 1 14 ? 7.742 10.836 6.648 1 92.88 14 PHE B C 1
ATOM 2103 O O . PHE B 1 14 ? 8.195 9.758 6.262 1 92.88 14 PHE B O 1
ATOM 2110 N N . PRO B 1 15 ? 6.727 11 7.418 1 94.38 15 PRO B N 1
ATOM 2111 C CA . PRO B 1 15 ? 6.047 12.195 7.93 1 94.38 15 PRO B CA 1
ATOM 2112 C C . PRO B 1 15 ? 6.586 12.641 9.289 1 94.38 15 PRO B C 1
ATOM 2114 O O . PRO B 1 15 ? 6.133 13.656 9.836 1 94.38 15 PRO B O 1
ATOM 2117 N N . GLY B 1 16 ? 7.637 11.93 9.867 1 96.5 16 GLY B N 1
ATOM 2118 C CA . GLY B 1 16 ? 8.156 12.227 11.188 1 96.5 16 GLY B CA 1
ATOM 2119 C C . GLY B 1 16 ? 8.773 13.609 11.297 1 96.5 16 GLY B C 1
ATOM 2120 O O . GLY B 1 16 ? 8.75 14.227 12.359 1 96.5 16 GLY B O 1
ATOM 2121 N N . ILE B 1 17 ? 9.258 14.156 10.234 1 96.88 17 ILE B N 1
ATOM 2122 C CA . ILE B 1 17 ? 9.883 15.477 10.227 1 96.88 17 ILE B CA 1
ATOM 2123 C C . ILE B 1 17 ? 8.859 16.531 10.633 1 96.88 17 ILE B C 1
ATOM 2125 O O . ILE B 1 17 ? 9.227 17.578 11.172 1 96.88 17 ILE B O 1
ATOM 2129 N N . PHE B 1 18 ? 7.57 16.281 10.391 1 97 18 PHE B N 1
ATOM 2130 C CA . PHE B 1 18 ? 6.535 17.234 10.789 1 97 18 PHE B CA 1
ATOM 2131 C C . PHE B 1 18 ? 6.336 17.203 12.305 1 97 18 PHE B C 1
ATOM 2133 O O . PHE B 1 18 ? 6.023 18.234 12.914 1 97 18 PHE B O 1
ATOM 2140 N N . VAL B 1 19 ? 6.496 16.031 12.891 1 97.62 19 VAL B N 1
ATOM 2141 C CA . VAL B 1 19 ? 6.465 15.969 14.352 1 97.62 19 VAL B CA 1
ATOM 2142 C C . VAL B 1 19 ? 7.555 16.859 14.93 1 97.62 19 VAL B C 1
ATOM 2144 O O . VAL B 1 19 ? 7.293 17.688 15.82 1 97.62 19 VAL B O 1
ATOM 2147 N N . THR B 1 20 ? 8.742 16.719 14.398 1 97.81 20 THR B N 1
ATOM 2148 C CA . THR B 1 20 ? 9.898 17.5 14.852 1 97.81 20 THR B CA 1
ATOM 2149 C C . THR B 1 20 ? 9.688 18.984 14.594 1 97.81 20 THR B C 1
ATOM 2151 O O . THR B 1 20 ? 9.875 19.812 15.484 1 97.81 20 THR B O 1
ATOM 2154 N N . LEU B 1 21 ? 9.297 19.312 13.336 1 97.44 21 LEU B N 1
ATOM 2155 C CA . LEU B 1 21 ? 9.086 20.703 12.945 1 97.44 21 LEU B CA 1
ATOM 2156 C C . LEU B 1 21 ? 8.078 21.375 13.859 1 97.44 21 LEU B C 1
ATOM 2158 O O . LEU B 1 21 ? 8.344 22.453 14.398 1 97.44 21 LEU B O 1
ATOM 2162 N N . PHE B 1 22 ? 6.941 20.75 14.094 1 97.56 22 PHE B N 1
ATOM 2163 C CA . PHE B 1 22 ? 5.879 21.359 14.883 1 97.56 22 PHE B CA 1
ATOM 2164 C C . PHE B 1 22 ? 6.246 21.391 16.359 1 97.56 22 PHE B C 1
ATOM 2166 O O . PHE B 1 22 ? 5.836 22.297 17.094 1 97.56 22 PHE B O 1
ATOM 2173 N N . SER B 1 23 ? 7.031 20.438 16.797 1 97.56 23 SER B N 1
ATOM 2174 C CA . SER B 1 23 ? 7.531 20.484 18.172 1 97.56 23 SER B CA 1
ATOM 2175 C C . SER B 1 23 ? 8.461 21.672 18.375 1 97.56 23 SER B C 1
ATOM 2177 O O . SER B 1 23 ? 8.359 22.375 19.391 1 97.56 23 SER B O 1
ATOM 2179 N N . VAL B 1 24 ? 9.383 21.875 17.453 1 97.19 24 VAL B N 1
ATOM 2180 C CA . VAL B 1 24 ? 10.32 22.984 17.531 1 97.19 24 VAL B CA 1
ATOM 2181 C C . VAL B 1 24 ? 9.555 24.312 17.5 1 97.19 24 VAL B C 1
ATOM 2183 O O . VAL B 1 24 ? 9.852 25.219 18.281 1 97.19 24 VAL B O 1
ATOM 2186 N N . LEU B 1 25 ? 8.539 24.406 16.625 1 94.69 25 LEU B N 1
ATOM 2187 C CA . LEU B 1 25 ? 7.73 25.625 16.547 1 94.69 25 LEU B CA 1
ATOM 2188 C C . LEU B 1 25 ? 6.93 25.828 17.828 1 94.69 25 LEU B C 1
ATOM 2190 O O . LEU B 1 25 ? 6.695 26.969 18.234 1 94.69 25 LEU B O 1
ATOM 2194 N N . THR B 1 26 ? 6.484 24.734 18.438 1 94.88 26 THR B N 1
ATOM 2195 C CA . THR B 1 26 ? 5.809 24.812 19.734 1 94.88 26 THR B CA 1
ATOM 2196 C C . THR B 1 26 ? 6.695 25.5 20.766 1 94.88 26 THR B C 1
ATOM 2198 O O . THR B 1 26 ? 6.277 26.453 21.422 1 94.88 26 THR B O 1
ATOM 2201 N N . VAL B 1 27 ? 7.91 25 20.906 1 94.25 27 VAL B N 1
ATOM 2202 C CA . VAL B 1 27 ? 8.852 25.531 21.891 1 94.25 27 VAL B CA 1
ATOM 2203 C C . VAL B 1 27 ? 9.172 26.984 21.562 1 94.25 27 VAL B C 1
ATOM 2205 O O . VAL B 1 27 ? 9.148 27.859 22.438 1 94.25 27 VAL B O 1
ATOM 2208 N N . TYR B 1 28 ? 9.445 27.234 20.266 1 92 28 TYR B N 1
ATOM 2209 C CA . TYR B 1 28 ? 9.805 28.578 19.812 1 92 28 TYR B CA 1
ATOM 2210 C C . TYR B 1 28 ? 8.727 29.578 20.203 1 92 28 TYR B C 1
ATOM 2212 O O . TYR B 1 28 ? 9.023 30.625 20.797 1 92 28 TYR B O 1
ATOM 2220 N N . PHE B 1 29 ? 7.469 29.266 19.891 1 89.44 29 PHE B N 1
ATOM 2221 C CA . PHE B 1 29 ? 6.391 30.219 20.109 1 89.44 29 PHE B CA 1
ATOM 2222 C C . PHE B 1 29 ? 5.992 30.25 21.578 1 89.44 29 PHE B C 1
ATOM 2224 O O . PHE B 1 29 ? 5.48 31.25 22.078 1 89.44 29 PHE B O 1
ATOM 2231 N N . PHE B 1 30 ? 6.227 29.078 22.266 1 89.5 30 PHE B N 1
ATOM 2232 C CA . PHE B 1 30 ? 5.98 29.047 23.703 1 89.5 30 PHE B CA 1
ATOM 2233 C C . PHE B 1 30 ? 6.91 30.016 24.438 1 89.5 30 PHE B C 1
ATOM 2235 O O . PHE B 1 30 ? 6.477 30.75 25.328 1 89.5 30 PHE B O 1
ATOM 2242 N N . ILE B 1 31 ? 8.102 30.047 24.094 1 88.69 31 ILE B N 1
ATOM 2243 C CA . ILE B 1 31 ? 9.109 30.906 24.734 1 88.69 31 ILE B CA 1
ATOM 2244 C C . ILE B 1 31 ? 8.859 32.375 24.359 1 88.69 31 ILE B C 1
ATOM 2246 O O . ILE B 1 31 ? 9.016 33.25 25.203 1 88.69 31 ILE B O 1
ATOM 2250 N N . LYS B 1 32 ? 8.445 32.531 23.172 1 82.12 32 LYS B N 1
ATOM 2251 C CA . LYS B 1 32 ? 8.211 33.906 22.719 1 82.12 32 LYS B CA 1
ATOM 2252 C C . LYS B 1 32 ? 6.934 34.469 23.344 1 82.12 32 LYS B C 1
ATOM 2254 O O . LYS B 1 32 ? 6.723 35.688 23.328 1 82.12 32 LYS B O 1
ATOM 2259 N N . GLU B 1 33 ? 5.82 33.562 23.719 1 74.62 33 GLU B N 1
ATOM 2260 C CA . GLU B 1 33 ? 4.512 34 24.188 1 74.62 33 GLU B CA 1
ATOM 2261 C C . GLU B 1 33 ? 4.641 34.844 25.453 1 74.62 33 GLU B C 1
ATOM 2263 O O . GLU B 1 33 ? 3.662 35.438 25.922 1 74.62 33 GLU B O 1
ATOM 2268 N N . LYS B 1 34 ? 5.664 35.125 26.062 1 63.53 34 LYS B N 1
ATOM 2269 C CA . LYS B 1 34 ? 5.547 35.938 27.281 1 63.53 34 LYS B CA 1
ATOM 2270 C C . LYS B 1 34 ? 4.582 37.094 27.094 1 63.53 34 LYS B C 1
ATOM 2272 O O . LYS B 1 34 ? 3.682 37.312 27.906 1 63.53 34 LYS B O 1
ATOM 2277 N N . ASN B 1 35 ? 4.777 38.125 26.531 1 53.12 35 ASN B N 1
ATOM 2278 C CA . ASN B 1 35 ? 3.992 39.375 26.516 1 53.12 35 ASN B CA 1
ATOM 2279 C C . ASN B 1 35 ? 3.121 39.469 25.266 1 53.12 35 ASN B C 1
ATOM 2281 O O . ASN B 1 35 ? 2.518 40.5 25 1 53.12 35 ASN B O 1
ATOM 2285 N N . SER B 1 36 ? 3.17 38.5 24.281 1 56.38 36 SER B N 1
ATOM 2286 C CA . SER B 1 36 ? 2.805 38.844 22.922 1 56.38 36 SER B CA 1
ATOM 2287 C C . SER B 1 36 ? 1.446 38.25 22.547 1 56.38 36 SER B C 1
ATOM 2289 O O . SER B 1 36 ? 0.966 37.312 23.188 1 56.38 36 SER B O 1
ATOM 2291 N N . LYS B 1 37 ? 0.554 38.938 21.75 1 53.72 37 LYS B N 1
ATOM 2292 C CA . LYS B 1 37 ? -0.709 38.688 21.062 1 53.72 37 LYS B CA 1
ATOM 2293 C C . LYS B 1 37 ? -0.728 37.312 20.438 1 53.72 37 LYS B C 1
ATOM 2295 O O . LYS B 1 37 ? -1.775 36.844 19.984 1 53.72 37 LYS B O 1
ATOM 2300 N N . TYR B 1 38 ? 0.424 36.656 20.25 1 56.12 38 TYR B N 1
ATOM 2301 C CA . TYR B 1 38 ? 0.603 35.312 19.688 1 56.12 38 TYR B CA 1
ATOM 2302 C C . TYR B 1 38 ? 0.155 34.25 20.672 1 56.12 38 TYR B C 1
ATOM 2304 O O . TYR B 1 38 ? 0.657 33.125 20.641 1 56.12 38 TYR B O 1
ATOM 2312 N N . ASN B 1 39 ? -0.913 34.688 21.578 1 67.81 39 ASN B N 1
ATOM 2313 C CA . ASN B 1 39 ? -1.299 33.844 22.688 1 67.81 39 ASN B CA 1
ATOM 2314 C C . ASN B 1 39 ? -1.942 32.562 22.219 1 67.81 39 ASN B C 1
ATOM 2316 O O . ASN B 1 39 ? -2.879 32.562 21.422 1 67.81 39 ASN B O 1
ATOM 2320 N N . LYS B 1 40 ? -1.297 31.516 22.266 1 84.25 40 LYS B N 1
ATOM 2321 C CA . LYS B 1 40 ? -1.852 30.156 22.234 1 84.25 40 LYS B CA 1
ATOM 2322 C C . LYS B 1 40 ? -1.564 29.469 20.906 1 84.25 40 LYS B C 1
ATOM 2324 O O . LYS B 1 40 ? -2.08 28.391 20.641 1 84.25 40 LYS B O 1
ATOM 2329 N N . ILE B 1 41 ? -0.716 30.297 20.016 1 88.25 41 ILE B N 1
ATOM 2330 C CA . ILE B 1 41 ? -0.403 29.656 18.75 1 88.25 41 ILE B CA 1
ATOM 2331 C C . ILE B 1 41 ? 0.442 28.406 18.984 1 88.25 41 ILE B C 1
ATOM 2333 O O . ILE B 1 41 ? 0.429 27.484 18.172 1 88.25 41 ILE B O 1
ATOM 2337 N N . TRP B 1 42 ? 1.239 28.531 20.062 1 91.5 42 TRP B N 1
ATOM 2338 C CA . TRP B 1 42 ? 2.062 27.375 20.406 1 91.5 42 TRP B CA 1
ATOM 2339 C C . TRP B 1 42 ? 1.196 26.141 20.641 1 91.5 42 TRP B C 1
ATOM 2341 O O . TRP B 1 42 ? 1.63 25.016 20.391 1 91.5 42 TRP B O 1
ATOM 2351 N N . ILE B 1 43 ? -0.054 26.375 21.031 1 94.81 43 ILE B N 1
ATOM 2352 C CA . ILE B 1 43 ? -0.983 25.281 21.266 1 94.81 43 ILE B CA 1
ATOM 2353 C C . ILE B 1 43 ? -1.333 24.594 19.953 1 94.81 43 ILE B C 1
ATOM 2355 O O . ILE B 1 43 ? -1.452 23.375 19.891 1 94.81 43 ILE B O 1
ATOM 2359 N N . LEU B 1 44 ? -1.505 25.422 18.875 1 94 44 LEU B N 1
ATOM 2360 C CA . LEU B 1 44 ? -1.787 24.891 17.547 1 94 44 LEU B CA 1
ATOM 2361 C C . LEU B 1 44 ? -0.67 23.953 17.094 1 94 44 LEU B C 1
ATOM 2363 O O . LEU B 1 44 ? -0.934 22.844 16.641 1 94 44 LEU B O 1
ATOM 2367 N N . PHE B 1 45 ? 0.551 24.406 17.297 1 96.25 45 PHE B N 1
ATOM 2368 C CA . PHE B 1 45 ? 1.69 23.625 16.844 1 96.25 45 PHE B CA 1
ATOM 2369 C C . PHE B 1 45 ? 1.865 22.375 17.703 1 96.25 45 PHE B C 1
ATOM 2371 O O . PHE B 1 45 ? 2.291 21.328 17.219 1 96.25 45 PHE B O 1
ATOM 2378 N N . LEU B 1 46 ? 1.544 22.5 18.969 1 97.31 46 LEU B N 1
ATOM 2379 C CA . LEU B 1 46 ? 1.576 21.344 19.844 1 97.31 46 LEU B CA 1
ATOM 2380 C C . LEU B 1 46 ? 0.563 20.297 19.391 1 97.31 46 LEU B C 1
ATOM 2382 O O . LEU B 1 46 ? 0.89 19.109 19.312 1 97.31 46 LEU B O 1
ATOM 2386 N N . LEU B 1 47 ? -0.673 20.75 19.078 1 97.56 47 LEU B N 1
ATOM 2387 C CA . LEU B 1 47 ? -1.73 19.844 18.641 1 97.56 47 LEU B CA 1
ATOM 2388 C C . LEU B 1 47 ? -1.364 19.188 17.312 1 97.56 47 LEU B C 1
ATOM 2390 O O . LEU B 1 47 ? -1.621 18 17.109 1 97.56 47 LEU B O 1
ATOM 2394 N N . LEU B 1 48 ? -0.744 19.969 16.438 1 97.62 48 LEU B N 1
ATOM 2395 C CA . LEU B 1 48 ? -0.303 19.422 15.156 1 97.62 48 LEU B CA 1
ATOM 2396 C C . LEU B 1 48 ? 0.792 18.391 15.352 1 97.62 48 LEU B C 1
ATOM 2398 O O . LEU B 1 48 ? 0.793 17.344 14.688 1 97.62 48 LEU B O 1
ATOM 2402 N N . SER B 1 49 ? 1.709 18.688 16.266 1 98.31 49 SER B N 1
ATOM 2403 C CA . SER B 1 49 ? 2.785 17.734 16.562 1 98.31 49 SER B CA 1
ATOM 2404 C C . SER B 1 49 ? 2.234 16.422 17.109 1 98.31 49 SER B C 1
ATOM 2406 O O . SER B 1 49 ? 2.629 15.352 16.656 1 98.31 49 SER B O 1
ATOM 2408 N N . ILE B 1 50 ? 1.301 16.5 18.016 1 98.38 50 ILE B N 1
ATOM 2409 C CA . ILE B 1 50 ? 0.673 15.336 18.609 1 98.38 50 ILE B CA 1
ATOM 2410 C C . ILE B 1 50 ? -0.115 14.57 17.547 1 98.38 50 ILE B C 1
ATOM 2412 O O . ILE B 1 50 ? -0.042 13.344 17.484 1 98.38 50 ILE B O 1
ATOM 2416 N N . PHE B 1 51 ? -0.812 15.281 16.75 1 98.19 51 PHE B N 1
ATOM 2417 C CA . PHE B 1 51 ? -1.613 14.672 15.695 1 98.19 51 PH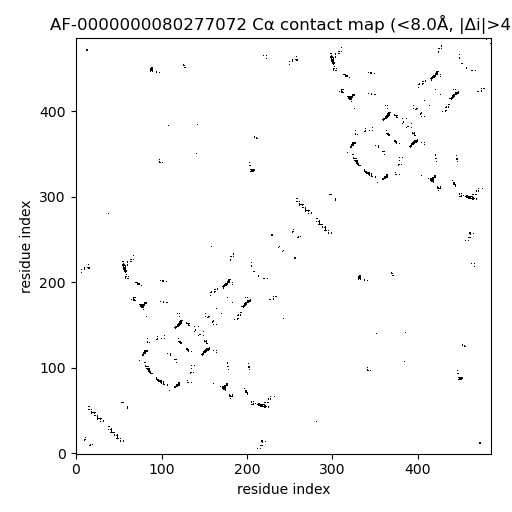E B CA 1
ATOM 2418 C C . PHE B 1 51 ? -0.733 13.875 14.742 1 98.19 51 PHE B C 1
ATOM 2420 O O . PHE B 1 51 ? -1.026 12.711 14.445 1 98.19 51 PHE B O 1
ATOM 2427 N N . PHE B 1 52 ? 0.354 14.461 14.289 1 98.19 52 PHE B N 1
ATOM 2428 C CA . PHE B 1 52 ? 1.224 13.797 13.328 1 98.19 52 PHE B CA 1
ATOM 2429 C C . PHE B 1 52 ? 1.932 12.609 13.969 1 98.19 52 PHE B C 1
ATOM 2431 O O . PHE B 1 52 ? 2.176 11.594 13.312 1 98.19 52 PHE B O 1
ATOM 2438 N N . TYR B 1 53 ? 2.246 12.75 15.195 1 98.5 53 TYR B N 1
ATOM 2439 C CA . TYR B 1 53 ? 2.855 11.617 15.883 1 98.5 53 TYR B CA 1
ATOM 2440 C C . TYR B 1 53 ? 1.888 10.445 15.961 1 98.5 53 TYR B C 1
ATOM 2442 O O . TYR B 1 53 ? 2.227 9.328 15.57 1 98.5 53 TYR B O 1
ATOM 2450 N N . LEU B 1 54 ? 0.709 10.727 16.422 1 98.5 54 LEU B N 1
ATOM 2451 C CA . LEU B 1 54 ? -0.271 9.656 16.609 1 98.5 54 LEU B CA 1
ATOM 2452 C C . LEU B 1 54 ? -0.624 9.016 15.266 1 98.5 54 LEU B C 1
ATOM 2454 O O . LEU B 1 54 ? -0.614 7.789 15.148 1 98.5 54 LEU B O 1
ATOM 2458 N N . THR B 1 55 ? -0.817 9.805 14.25 1 98.19 55 THR B N 1
ATOM 2459 C CA . THR B 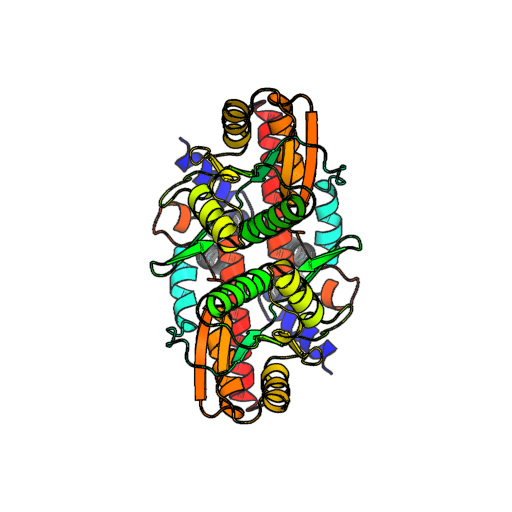1 55 ? -1.333 9.289 12.984 1 98.19 55 THR B CA 1
ATOM 2460 C C . THR B 1 55 ? -0.221 8.633 12.18 1 98.19 55 THR B C 1
ATOM 2462 O O . THR B 1 55 ? -0.492 7.914 11.211 1 98.19 55 THR B O 1
ATOM 2465 N N . SER B 1 56 ? 1.051 8.836 12.586 1 98.12 56 SER B N 1
ATOM 2466 C CA . SER B 1 56 ? 2.164 8.195 11.891 1 98.12 56 SER B CA 1
ATOM 2467 C C . SER B 1 56 ? 2.785 7.098 12.75 1 98.12 56 SER B C 1
ATOM 2469 O O . SER B 1 56 ? 3.854 6.574 12.422 1 98.12 56 SER B O 1
ATOM 2471 N N . SER B 1 57 ? 2.17 6.75 13.883 1 98.12 57 SER B N 1
ATOM 2472 C CA . SER B 1 57 ? 2.643 5.66 14.727 1 98.12 57 SER B CA 1
ATOM 2473 C C . SER B 1 57 ? 1.776 4.414 14.562 1 98.12 57 SER B C 1
ATOM 2475 O O . SER B 1 57 ? 0.548 4.496 14.625 1 98.12 57 SER B O 1
ATOM 2477 N N . THR B 1 58 ? 2.402 3.291 14.406 1 98.12 58 THR B N 1
ATOM 2478 C CA . THR B 1 58 ? 1.717 2.043 14.086 1 98.12 58 THR B CA 1
ATOM 2479 C C . THR B 1 58 ? 0.838 1.596 15.25 1 98.12 58 THR B C 1
ATOM 2481 O O . THR B 1 58 ? -0.254 1.062 15.047 1 98.12 58 THR B O 1
ATOM 2484 N N . TRP B 1 59 ? 1.31 1.81 16.453 1 98.25 59 TRP B N 1
ATOM 2485 C CA . TRP B 1 59 ? 0.524 1.377 17.609 1 98.25 59 TRP B CA 1
ATOM 2486 C C . TRP B 1 59 ? -0.825 2.088 17.641 1 98.25 59 TRP B C 1
ATOM 2488 O O . TRP B 1 59 ? -1.857 1.46 17.891 1 98.25 59 TRP B O 1
ATOM 2498 N N . PHE B 1 60 ? -0.844 3.365 17.453 1 98.62 60 PHE B N 1
ATOM 2499 C CA . PHE B 1 60 ? -2.09 4.125 17.469 1 98.62 60 PHE B CA 1
ATOM 2500 C C . PHE B 1 60 ? -2.99 3.699 16.312 1 98.62 60 PHE B C 1
ATOM 2502 O O . PHE B 1 60 ? -4.195 3.508 16.5 1 98.62 60 PHE B O 1
ATOM 2509 N N . VAL B 1 61 ? -2.426 3.566 15.102 1 98.31 61 VAL B N 1
ATOM 2510 C CA . VAL B 1 61 ? -3.211 3.217 13.922 1 98.31 61 VAL B CA 1
ATOM 2511 C C . VAL B 1 61 ? -3.777 1.808 14.078 1 98.31 61 VAL B C 1
ATOM 2513 O O . VAL B 1 61 ? -4.891 1.527 13.633 1 98.31 61 VAL B O 1
ATOM 2516 N N . ASN B 1 62 ? -2.984 0.908 14.703 1 98.06 62 ASN B N 1
ATOM 2517 C CA . ASN B 1 62 ? -3.49 -0.425 15.016 1 98.06 62 ASN B CA 1
ATOM 2518 C C . ASN B 1 62 ? -4.742 -0.359 15.883 1 98.06 62 ASN B C 1
ATOM 2520 O O . ASN B 1 62 ? -5.734 -1.036 15.602 1 98.06 62 ASN B O 1
ATOM 2524 N N . LEU B 1 63 ? -4.691 0.442 16.891 1 97.94 63 LEU B N 1
ATOM 2525 C CA . LEU B 1 63 ? -5.848 0.629 17.766 1 97.94 63 LEU B CA 1
ATOM 2526 C C . LEU B 1 63 ? -7.016 1.237 17 1 97.94 63 LEU B C 1
ATOM 2528 O O . LEU B 1 63 ? -8.148 0.768 17.109 1 97.94 63 LEU B O 1
ATOM 2532 N N . PHE B 1 64 ? -6.688 2.234 16.188 1 97.88 64 PHE B N 1
ATOM 2533 C CA . PHE B 1 64 ? -7.688 2.963 15.422 1 97.88 64 PHE B CA 1
ATOM 2534 C C . PHE B 1 64 ? -8.336 2.055 14.383 1 97.88 64 PHE B C 1
ATOM 2536 O O . PHE B 1 64 ? -9.531 2.188 14.094 1 97.88 64 PHE B O 1
ATOM 2543 N N . SER B 1 65 ? -7.652 1.095 13.852 1 97.38 65 SER B N 1
ATOM 2544 C CA . SER B 1 65 ? -8.117 0.213 12.789 1 97.38 65 SER B CA 1
ATOM 2545 C C . SER B 1 65 ? -9.211 -0.727 13.297 1 97.38 65 SER B C 1
ATOM 2547 O O . SER B 1 65 ? -10.008 -1.236 12.508 1 97.38 65 SER B O 1
ATOM 2549 N N . LYS B 1 66 ? -9.297 -0.957 14.57 1 96.62 66 LYS B N 1
ATOM 2550 C CA . LYS B 1 66 ? -10.234 -1.923 15.141 1 96.62 66 LYS B CA 1
ATOM 2551 C C . LYS B 1 66 ? -11.68 -1.466 14.953 1 96.62 66 LYS B C 1
ATOM 2553 O O . LYS B 1 66 ? -12.602 -2.277 15.016 1 96.62 66 LYS B O 1
ATOM 2558 N N . VAL B 1 67 ? -11.859 -0.194 14.695 1 96.44 67 VAL B N 1
ATOM 2559 C CA . VAL B 1 67 ? -13.203 0.347 14.492 1 96.44 67 VAL B CA 1
ATOM 2560 C C . VAL B 1 67 ? -13.812 -0.25 13.227 1 96.44 67 VAL B C 1
ATOM 2562 O O . VAL B 1 67 ? -15.039 -0.377 13.125 1 96.44 67 VAL B O 1
ATOM 2565 N N . LEU B 1 68 ? -12.953 -0.708 12.32 1 96.5 68 LEU B N 1
ATOM 2566 C CA . LEU B 1 68 ? -13.43 -1.207 11.031 1 96.5 68 LEU B CA 1
ATOM 2567 C C . LEU B 1 68 ? -13.328 -2.729 10.969 1 96.5 68 LEU B C 1
ATOM 2569 O O . LEU B 1 68 ? -13.75 -3.342 9.992 1 96.5 68 LEU B O 1
ATOM 2573 N N . TYR B 1 69 ? -12.828 -3.324 11.984 1 94.06 69 TYR B N 1
ATOM 2574 C CA . TYR B 1 69 ? -12.547 -4.758 11.953 1 94.06 69 TYR B CA 1
ATOM 2575 C C . TYR B 1 69 ? -13.836 -5.566 12 1 94.06 69 TYR B C 1
ATOM 2577 O O . TYR B 1 69 ? -14.727 -5.289 12.812 1 94.06 69 TYR B O 1
ATOM 2585 N N . VAL B 1 70 ? -13.961 -6.508 11.07 1 95 70 VAL B N 1
ATOM 2586 C CA . VAL B 1 70 ? -15.031 -7.496 11.016 1 95 70 VAL B CA 1
ATOM 2587 C C . VAL B 1 70 ? -14.438 -8.898 10.984 1 95 70 VAL B C 1
ATOM 2589 O O . VAL B 1 70 ? -13.719 -9.258 10.055 1 95 70 VAL B O 1
ATOM 2592 N N . PRO B 1 71 ? -14.758 -9.727 11.961 1 94.44 71 PRO B N 1
ATOM 2593 C CA . PRO B 1 71 ? -14.195 -11.078 11.945 1 94.44 71 PRO B CA 1
ATOM 2594 C C . PRO B 1 71 ? -14.641 -11.883 10.727 1 94.44 71 PRO B C 1
ATOM 2596 O O . PRO B 1 71 ? -15.789 -11.773 10.289 1 94.44 71 PRO B O 1
ATOM 2599 N N . ASP B 1 72 ? -13.734 -12.711 10.242 1 97 72 ASP B N 1
ATOM 2600 C CA . ASP B 1 72 ? -14.039 -13.57 9.094 1 97 72 ASP B CA 1
ATOM 2601 C C . ASP B 1 72 ? -15.156 -14.555 9.43 1 97 72 ASP B C 1
ATOM 2603 O O . ASP B 1 72 ? -15.312 -14.953 10.586 1 97 72 ASP B O 1
ATOM 2607 N N . THR B 1 73 ? -15.875 -14.906 8.43 1 97.56 73 THR B N 1
ATOM 2608 C CA . THR B 1 73 ? -16.75 -16.078 8.508 1 97.56 73 THR B CA 1
ATOM 2609 C C . THR B 1 73 ? -16.094 -17.281 7.859 1 97.56 73 THR B C 1
ATOM 2611 O O . THR B 1 73 ? -14.977 -17.203 7.352 1 97.56 73 THR B O 1
ATOM 2614 N N . SER B 1 74 ? -16.828 -18.391 7.938 1 96.5 74 SER B N 1
ATOM 2615 C CA . SER B 1 74 ? -16.422 -19.516 7.109 1 96.5 74 SER B CA 1
ATOM 2616 C C . SER B 1 74 ? -16.609 -19.219 5.629 1 96.5 74 SER B C 1
ATOM 2618 O O . SER B 1 74 ? -17.297 -18.25 5.266 1 96.5 74 SER B O 1
ATOM 2620 N N . ASP B 1 75 ? -15.836 -19.906 4.84 1 97.56 75 ASP B N 1
ATOM 2621 C CA . ASP B 1 75 ? -16 -19.812 3.396 1 97.56 75 ASP B CA 1
ATOM 2622 C C . ASP B 1 75 ? -17.094 -20.766 2.906 1 97.56 75 ASP B C 1
ATOM 2624 O O . ASP B 1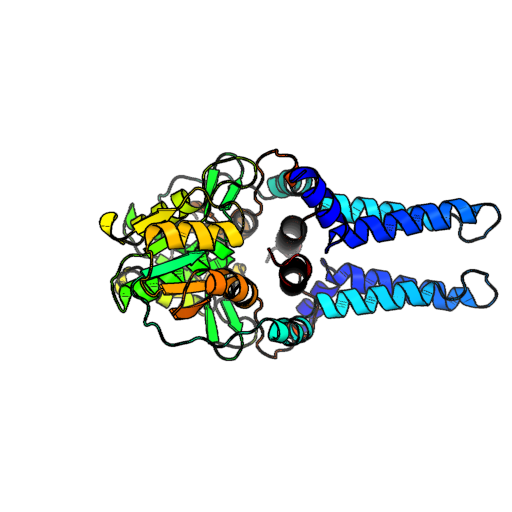 75 ? -16.844 -21.953 2.689 1 97.56 75 ASP B O 1
ATOM 2628 N N . GLY B 1 76 ? -18.312 -20.188 2.662 1 97.12 76 GLY B N 1
ATOM 2629 C CA . GLY B 1 76 ? -19.438 -21.047 2.318 1 97.12 76 GLY B CA 1
ATOM 2630 C C . GLY B 1 76 ? -20.203 -20.562 1.101 1 97.12 76 GLY B C 1
ATOM 2631 O O . GLY B 1 76 ? -21.203 -21.156 0.719 1 97.12 76 GLY B O 1
ATOM 2632 N N . GLY B 1 77 ? -19.703 -19.578 0.406 1 98.19 77 GLY B N 1
ATOM 2633 C CA . GLY B 1 77 ? -20.438 -19 -0.707 1 98.19 77 GLY B CA 1
ATOM 2634 C C . GLY B 1 77 ? -20.391 -19.844 -1.964 1 98.19 77 GLY B C 1
ATOM 2635 O O . GLY B 1 77 ? -19.391 -20.516 -2.225 1 98.19 77 GLY B O 1
ATOM 2636 N N . ASP B 1 78 ? -21.406 -19.75 -2.746 1 98.38 78 ASP B N 1
ATOM 2637 C CA . ASP B 1 78 ? -21.438 -20.422 -4.047 1 98.38 78 ASP B CA 1
ATOM 2638 C C . ASP B 1 78 ? -20.422 -19.781 -5.004 1 98.38 78 ASP B C 1
ATOM 2640 O O . ASP B 1 78 ? -19.875 -20.469 -5.883 1 98.38 78 ASP B O 1
ATOM 2644 N N . TYR B 1 79 ? -20.172 -18.5 -4.836 1 98.69 79 TYR B N 1
ATOM 2645 C CA . TYR B 1 79 ? -19.219 -17.719 -5.617 1 98.69 79 TYR B CA 1
ATOM 2646 C C . TYR B 1 79 ? -18.234 -17 -4.707 1 98.69 79 TYR B C 1
ATOM 2648 O O . TYR B 1 79 ? -18.562 -16.656 -3.568 1 98.69 79 TYR B O 1
ATOM 2656 N N . ILE B 1 80 ? -17.047 -16.891 -5.184 1 98.88 80 ILE B N 1
ATOM 2657 C CA . ILE B 1 80 ? -16.109 -15.961 -4.574 1 98.88 80 ILE B CA 1
ATOM 2658 C C . ILE B 1 80 ? -16.219 -14.602 -5.246 1 98.88 80 ILE B C 1
ATOM 2660 O O . ILE B 1 80 ? -16.188 -14.5 -6.473 1 98.88 80 ILE B O 1
ATOM 2664 N N . VAL B 1 81 ? -16.453 -13.57 -4.523 1 98.94 81 VAL B N 1
ATOM 2665 C CA . VAL B 1 81 ? -16.516 -12.211 -5.059 1 98.94 81 VAL B CA 1
ATOM 2666 C C . VAL B 1 81 ? -15.336 -11.391 -4.535 1 98.94 81 VAL B C 1
ATOM 2668 O O . VAL B 1 81 ? -15.195 -11.195 -3.326 1 98.94 81 VAL B O 1
ATOM 2671 N N . VAL B 1 82 ? -14.492 -10.93 -5.426 1 98.94 82 VAL B N 1
ATOM 2672 C CA . VAL B 1 82 ? -13.336 -10.125 -5.062 1 98.94 82 VAL B CA 1
ATOM 2673 C C . VAL B 1 82 ? -13.539 -8.688 -5.539 1 98.94 82 VAL B C 1
ATOM 2675 O O . VAL B 1 82 ? -13.734 -8.445 -6.734 1 98.94 82 VAL B O 1
ATOM 2678 N N . LEU B 1 83 ? -13.531 -7.797 -4.586 1 98.75 83 LEU B N 1
ATOM 2679 C CA . LEU B 1 83 ? -13.672 -6.383 -4.918 1 98.75 83 LEU B CA 1
ATOM 2680 C C . LEU B 1 83 ? -12.336 -5.785 -5.344 1 98.75 83 LEU B C 1
ATOM 2682 O O . LEU B 1 83 ? -11.297 -6.105 -4.762 1 98.75 83 LEU B O 1
ATOM 2686 N N . GLY B 1 84 ? -12.352 -4.922 -6.32 1 97.69 84 GLY B N 1
ATOM 2687 C CA . GLY B 1 84 ? -11.156 -4.203 -6.734 1 97.69 84 GLY B CA 1
ATOM 2688 C C . GLY B 1 84 ? -10.711 -3.158 -5.727 1 97.69 84 GLY B C 1
ATOM 2689 O O . GLY B 1 84 ? -11.523 -2.639 -4.961 1 97.69 84 GLY B O 1
ATOM 2690 N N . GLY B 1 85 ? -9.414 -2.92 -5.715 1 95.69 85 GLY B N 1
ATOM 2691 C CA . GLY B 1 85 ? -8.82 -1.891 -4.879 1 95.69 85 GLY B CA 1
ATOM 2692 C C . GLY B 1 85 ? -7.965 -0.91 -5.656 1 95.69 85 GLY B C 1
ATOM 2693 O O . GLY B 1 85 ? -7.156 -0.182 -5.074 1 95.69 85 GLY B O 1
ATOM 2694 N N . GLY B 1 86 ? -8.031 -1.034 -6.965 1 95.38 86 GLY B N 1
ATOM 2695 C CA . GLY B 1 86 ? -7.293 -0.124 -7.82 1 95.38 86 GLY B CA 1
ATOM 2696 C C . GLY B 1 86 ? -6.281 -0.828 -8.711 1 95.38 86 GLY B C 1
ATOM 2697 O O . GLY B 1 86 ? -5.934 -1.984 -8.461 1 95.38 86 GLY B O 1
ATOM 2698 N N . ILE B 1 87 ? -5.91 -0.187 -9.758 1 96.88 87 ILE B N 1
ATOM 2699 C CA . ILE B 1 87 ? -4.785 -0.523 -10.625 1 96.88 87 ILE B CA 1
ATOM 2700 C C . ILE B 1 87 ? -3.891 0.702 -10.805 1 96.88 87 ILE B C 1
ATOM 2702 O O . ILE B 1 87 ? -4.301 1.827 -10.508 1 96.88 87 ILE B O 1
ATOM 2706 N N . ASP B 1 88 ? -2.717 0.502 -11.219 1 96.81 88 ASP B N 1
ATOM 2707 C CA . ASP B 1 88 ? -1.772 1.601 -11.398 1 96.81 88 ASP B CA 1
ATOM 2708 C C . ASP B 1 88 ? -1.34 1.717 -12.859 1 96.81 88 ASP B C 1
ATOM 2710 O O . ASP B 1 88 ? -0.948 0.725 -13.477 1 96.81 88 ASP B O 1
ATOM 2714 N N . GLU B 1 89 ? -1.53 2.834 -13.336 1 95.5 89 GLU B N 1
ATOM 2715 C CA . GLU B 1 89 ? -0.921 3.188 -14.609 1 95.5 89 GLU B CA 1
ATOM 2716 C C . GLU B 1 89 ? 0.288 4.098 -14.414 1 95.5 89 GLU B C 1
ATOM 2718 O O . GLU B 1 89 ? 0.195 5.125 -13.742 1 95.5 89 GLU B O 1
ATOM 2723 N N . TYR B 1 90 ? 1.365 3.654 -14.953 1 94.06 90 TYR B N 1
ATOM 2724 C CA . TYR B 1 90 ? 2.615 4.383 -14.766 1 94.06 90 TYR B CA 1
ATOM 2725 C C . TYR B 1 90 ? 3.512 4.242 -15.992 1 94.06 90 TYR B C 1
ATOM 2727 O O . TYR B 1 90 ? 3.852 3.127 -16.391 1 94.06 90 TYR B O 1
ATOM 2735 N N . SER B 1 91 ? 3.838 5.391 -16.656 1 90.31 91 SER B N 1
ATOM 2736 C CA . SER B 1 91 ? 4.75 5.445 -17.797 1 90.31 91 SER B CA 1
ATOM 2737 C C . SER B 1 91 ? 4.293 4.516 -18.922 1 90.31 91 SER B C 1
ATOM 2739 O O . SER B 1 91 ? 5.09 3.742 -19.453 1 90.31 91 SER B O 1
ATOM 2741 N N . GLY B 1 92 ? 2.98 4.461 -19.047 1 87.31 92 GLY B N 1
ATOM 2742 C CA . GLY B 1 92 ? 2.406 3.75 -20.188 1 87.31 92 GLY B CA 1
ATOM 2743 C C . GLY B 1 92 ? 2.133 2.287 -19.891 1 87.31 92 GLY B C 1
ATOM 2744 O O . GLY B 1 92 ? 1.631 1.559 -20.75 1 87.31 92 GLY B O 1
ATOM 2745 N N . ASN B 1 93 ? 2.402 1.877 -18.688 1 92.25 93 ASN B N 1
ATOM 2746 C CA . ASN B 1 93 ? 2.152 0.49 -18.297 1 92.25 93 ASN B CA 1
ATOM 2747 C C . ASN B 1 93 ? 1.052 0.387 -17.25 1 92.25 93 ASN B C 1
ATOM 2749 O O . ASN B 1 93 ? 0.895 1.284 -16.422 1 92.25 93 ASN B O 1
ATOM 2753 N N . VAL B 1 94 ? 0.286 -0.72 -17.328 1 95.56 94 VAL B N 1
ATOM 2754 C CA . VAL B 1 94 ? -0.762 -0.982 -16.359 1 95.56 94 VAL B CA 1
ATOM 2755 C C . VAL B 1 94 ? -0.344 -2.137 -15.445 1 95.56 94 VAL B C 1
ATOM 2757 O O . VAL B 1 94 ? 0.099 -3.184 -15.922 1 95.56 94 VAL B O 1
ATOM 2760 N N . GLU B 1 95 ? -0.417 -1.879 -14.195 1 96.75 95 GLU B N 1
ATOM 2761 C CA . GLU B 1 95 ? -0.113 -2.896 -13.195 1 96.75 95 GLU B CA 1
ATOM 2762 C C . GLU B 1 95 ? -1.274 -3.078 -12.227 1 96.75 95 GLU B C 1
ATOM 2764 O O . GLU B 1 95 ? -1.98 -2.117 -11.906 1 96.75 95 GLU B O 1
ATOM 2769 N N . ILE B 1 96 ? -1.464 -4.32 -11.742 1 97.94 96 ILE B N 1
ATOM 2770 C CA . ILE B 1 96 ? -2.438 -4.586 -10.688 1 97.94 96 ILE B CA 1
ATOM 2771 C C . ILE B 1 96 ? -2.094 -3.766 -9.445 1 97.94 96 ILE B C 1
ATOM 2773 O O . ILE B 1 96 ? -0.92 -3.617 -9.102 1 97.94 96 ILE B O 1
ATOM 2777 N N . GLY B 1 97 ? -3.094 -3.15 -8.844 1 97.75 97 GLY B N 1
ATOM 2778 C CA . GLY B 1 97 ? -2.875 -2.346 -7.652 1 97.75 97 GLY B CA 1
ATOM 2779 C C . GLY B 1 97 ? -2.428 -3.16 -6.453 1 97.75 97 GLY B C 1
ATOM 2780 O O . GLY B 1 97 ? -2.721 -4.355 -6.363 1 97.75 97 GLY B O 1
ATOM 2781 N N . ARG B 1 98 ? -1.771 -2.545 -5.551 1 97.75 98 ARG B N 1
ATOM 2782 C CA . ARG B 1 98 ? -1.22 -3.221 -4.379 1 97.75 98 ARG B CA 1
ATOM 2783 C C . ARG B 1 98 ? -2.326 -3.836 -3.529 1 97.75 98 ARG B C 1
ATOM 2785 O O . ARG B 1 98 ? -2.199 -4.969 -3.061 1 97.75 98 ARG B O 1
ATOM 2792 N N . HIS B 1 99 ? -3.398 -3.086 -3.316 1 98.38 99 HIS B N 1
ATOM 2793 C CA . HIS B 1 99 ? -4.516 -3.586 -2.525 1 98.38 99 HIS B CA 1
ATOM 2794 C C . HIS B 1 99 ? -5.281 -4.668 -3.277 1 98.38 99 HIS B C 1
ATOM 2796 O O . HIS B 1 99 ? -5.625 -5.703 -2.703 1 98.38 99 HIS B O 1
ATOM 2802 N N . THR B 1 100 ? -5.441 -4.445 -4.566 1 98.69 100 THR B N 1
ATOM 2803 C CA . THR B 1 100 ? -6.191 -5.379 -5.398 1 98.69 100 THR B CA 1
ATOM 2804 C C . THR B 1 100 ? -5.473 -6.723 -5.484 1 98.69 100 THR B C 1
ATOM 2806 O O . THR B 1 100 ? -6.113 -7.777 -5.453 1 98.69 100 THR B O 1
ATOM 2809 N N . LEU B 1 101 ? -4.203 -6.676 -5.566 1 98.88 101 LEU B N 1
ATOM 2810 C CA . LEU B 1 101 ? -3.457 -7.922 -5.695 1 98.88 101 LEU B CA 1
ATOM 2811 C C . LEU B 1 101 ? -3.572 -8.758 -4.426 1 98.88 101 LEU B C 1
ATOM 2813 O O . LEU B 1 101 ? -3.682 -9.984 -4.496 1 98.88 101 LEU B O 1
ATOM 2817 N N . ARG B 1 102 ? -3.531 -8.125 -3.309 1 98.75 102 ARG B N 1
ATOM 2818 C CA . ARG B 1 102 ? -3.686 -8.859 -2.057 1 98.75 102 ARG B CA 1
ATOM 2819 C C . ARG B 1 102 ? -5.078 -9.461 -1.944 1 98.75 102 ARG B C 1
ATOM 2821 O O . ARG B 1 102 ? -5.234 -10.586 -1.453 1 98.75 102 ARG B O 1
ATOM 2828 N N . ARG B 1 103 ? -6.066 -8.734 -2.428 1 98.81 103 ARG B N 1
ATOM 2829 C CA . ARG B 1 103 ? -7.43 -9.25 -2.439 1 98.81 103 ARG B CA 1
ATOM 2830 C C . ARG B 1 103 ? -7.555 -10.445 -3.385 1 98.81 103 ARG B C 1
ATOM 2832 O O . ARG B 1 103 ? -8.156 -11.461 -3.035 1 98.81 103 ARG B O 1
ATOM 2839 N N . LEU B 1 104 ? -6.902 -10.297 -4.508 1 98.88 104 LEU B N 1
ATOM 2840 C CA . LEU B 1 104 ? -6.938 -11.367 -5.492 1 98.88 104 LEU B CA 1
ATOM 2841 C C . LEU B 1 104 ? -6.215 -12.609 -4.973 1 98.88 104 LEU B C 1
ATOM 2843 O O . LEU B 1 104 ? -6.668 -13.734 -5.199 1 98.88 104 LEU B O 1
ATOM 2847 N N . TYR B 1 105 ? -5.121 -12.398 -4.312 1 98.88 105 TYR B N 1
ATOM 2848 C CA . TYR B 1 105 ? -4.359 -13.516 -3.758 1 98.88 105 TYR B CA 1
ATOM 2849 C C . TYR B 1 105 ? -5.191 -14.289 -2.744 1 98.88 105 TYR B C 1
ATOM 2851 O O . TYR B 1 105 ? -5.195 -15.523 -2.75 1 98.88 105 TYR B O 1
ATOM 2859 N N . LYS B 1 106 ? -5.91 -13.562 -1.932 1 98.75 106 LYS B N 1
ATOM 2860 C CA . LYS B 1 106 ? -6.797 -14.234 -0.984 1 98.75 106 LYS B CA 1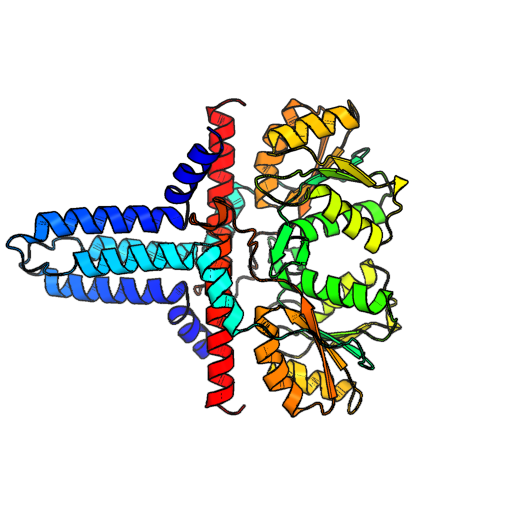
ATOM 2861 C C . LYS B 1 106 ? -7.898 -15 -1.709 1 98.75 106 LYS B C 1
ATOM 2863 O O . LYS B 1 106 ? -8.195 -16.141 -1.366 1 98.75 106 LYS B O 1
ATOM 2868 N N . GLY B 1 107 ? -8.484 -14.352 -2.721 1 98.88 107 GLY B N 1
ATOM 2869 C CA . GLY B 1 107 ? -9.477 -15.031 -3.533 1 98.88 107 GLY B CA 1
ATOM 2870 C C . GLY B 1 107 ? -8.945 -16.281 -4.199 1 98.88 107 GLY B C 1
ATOM 2871 O O . GLY B 1 107 ? -9.633 -17.312 -4.246 1 98.88 107 GLY B O 1
ATOM 2872 N N . TYR B 1 108 ? -7.742 -16.188 -4.637 1 98.88 108 TYR B N 1
ATOM 2873 C CA . TYR B 1 108 ? -7.078 -17.328 -5.281 1 98.88 108 TYR B CA 1
ATOM 2874 C C . TYR B 1 108 ? -6.887 -18.469 -4.297 1 98.88 108 TYR B C 1
ATOM 2876 O O . TYR B 1 108 ? -7.109 -19.641 -4.645 1 98.88 108 TYR B O 1
ATOM 2884 N N . LEU B 1 109 ? -6.465 -18.172 -3.074 1 98.75 109 LEU B N 1
ATOM 2885 C CA . LEU B 1 109 ? -6.273 -19.188 -2.059 1 98.75 109 LEU B CA 1
ATOM 2886 C C . LEU B 1 109 ? -7.586 -19.891 -1.74 1 98.75 109 LEU B C 1
ATOM 2888 O O . LEU B 1 109 ? -7.613 -21.109 -1.554 1 98.75 109 LEU B O 1
ATOM 2892 N N . LEU B 1 110 ? -8.664 -19.109 -1.659 1 98.81 110 LEU B N 1
ATOM 2893 C CA . LEU B 1 110 ? -9.977 -19.703 -1.437 1 98.81 110 LEU B CA 1
ATOM 2894 C C . LEU B 1 110 ? -10.359 -20.625 -2.584 1 98.81 110 LEU B C 1
ATOM 2896 O O . LEU B 1 110 ? -10.898 -21.719 -2.359 1 98.81 110 LEU B O 1
ATOM 2900 N N . TYR B 1 111 ? -10.062 -20.172 -3.768 1 98.81 111 TYR B N 1
ATOM 2901 C CA . TYR B 1 111 ? -10.336 -20.969 -4.961 1 98.81 111 TYR B CA 1
ATOM 2902 C C . TYR B 1 111 ? -9.57 -22.281 -4.938 1 98.81 111 TYR B C 1
ATOM 2904 O O . TYR B 1 111 ? -10.125 -23.344 -5.262 1 98.81 111 TYR B O 1
ATOM 2912 N N . LYS B 1 112 ? -8.328 -22.203 -4.57 1 98.38 112 LYS B N 1
ATOM 2913 C CA . LYS B 1 112 ? -7.488 -23.391 -4.504 1 98.38 112 LYS B CA 1
ATOM 2914 C C . LYS B 1 112 ? -8.047 -24.406 -3.5 1 98.38 112 LYS B C 1
ATOM 2916 O O . LYS B 1 112 ? -7.996 -25.609 -3.732 1 98.38 112 LYS B O 1
ATOM 2921 N N . SER B 1 113 ? -8.539 -23.891 -2.432 1 98.06 113 SER B N 1
ATOM 2922 C CA . SER B 1 113 ? -9.07 -24.734 -1.375 1 98.06 113 SER B CA 1
ATOM 2923 C C . SER B 1 113 ? -10.398 -25.375 -1.794 1 98.06 113 SER B C 1
ATOM 2925 O O . SER B 1 113 ? -10.648 -26.547 -1.502 1 98.06 113 SER B O 1
ATOM 2927 N N . LYS B 1 114 ? -11.273 -24.578 -2.441 1 98.25 114 LYS B N 1
ATOM 2928 C CA . LYS B 1 114 ? -12.586 -25 -2.922 1 98.25 114 LYS B CA 1
ATOM 2929 C C . LYS B 1 114 ? -12.938 -24.328 -4.242 1 98.25 114 LYS B C 1
ATOM 2931 O O . LYS B 1 114 ? -13.594 -23.281 -4.258 1 98.25 114 LYS B O 1
ATOM 2936 N N . PRO B 1 115 ? -12.539 -25.031 -5.332 1 98.5 115 PRO B N 1
ATOM 2937 C CA . PRO B 1 115 ? -12.711 -24.406 -6.645 1 98.5 115 PRO B CA 1
ATOM 2938 C C . PRO B 1 115 ? -14.172 -24.094 -6.961 1 98.5 115 PRO B C 1
ATOM 2940 O O . PRO B 1 115 ? -15.055 -24.922 -6.719 1 98.5 115 PRO B O 1
ATOM 2943 N N . ARG B 1 116 ? -14.438 -22.938 -7.301 1 98.44 116 ARG B N 1
ATOM 2944 C CA . ARG B 1 116 ? -15.703 -22.391 -7.773 1 98.44 116 ARG B CA 1
ATOM 2945 C C . ARG B 1 116 ? -15.492 -21.062 -8.484 1 98.44 116 ARG B C 1
ATOM 2947 O O . ARG B 1 116 ? -14.367 -20.562 -8.555 1 98.44 116 ARG B O 1
ATOM 2954 N N . LYS B 1 117 ? -16.453 -20.5 -9.023 1 98.81 117 LYS B N 1
ATOM 2955 C CA . LYS B 1 117 ? -16.312 -19.297 -9.844 1 98.81 117 LYS B CA 1
ATOM 2956 C C . LYS B 1 117 ? -15.93 -18.094 -8.992 1 98.81 117 LYS B C 1
ATOM 2958 O O . LYS B 1 117 ? -16.453 -17.922 -7.887 1 98.81 117 LYS B O 1
ATOM 2963 N N . ILE B 1 118 ? -15.031 -17.359 -9.539 1 98.88 118 ILE B N 1
ATOM 2964 C CA . ILE B 1 118 ? -14.617 -16.094 -8.953 1 98.88 118 ILE B CA 1
ATOM 2965 C C . ILE B 1 118 ? -15.195 -14.93 -9.758 1 98.88 118 ILE B C 1
ATOM 2967 O O . ILE B 1 118 ? -14.984 -14.836 -10.969 1 98.88 118 ILE B O 1
ATOM 2971 N N . ILE B 1 119 ? -15.914 -14.094 -9.094 1 98.94 119 ILE B N 1
ATOM 2972 C CA . ILE B 1 119 ? -16.375 -12.852 -9.703 1 98.94 119 ILE B CA 1
ATOM 2973 C C . ILE B 1 119 ? -15.461 -11.703 -9.297 1 98.94 119 ILE B C 1
ATOM 2975 O O . ILE B 1 119 ? -15.273 -11.445 -8.109 1 98.94 119 ILE B O 1
ATOM 2979 N N . VAL B 1 120 ? -14.875 -11.102 -10.281 1 98.88 120 VAL B N 1
ATOM 2980 C CA . VAL B 1 120 ? -14.102 -9.891 -10.047 1 98.88 120 VAL B CA 1
ATOM 2981 C C . VAL B 1 120 ? -14.914 -8.672 -10.492 1 98.88 120 VAL B C 1
ATOM 2983 O O . VAL B 1 120 ? -15.43 -8.641 -11.609 1 98.88 120 VAL B O 1
ATOM 2986 N N . THR B 1 121 ? -15.023 -7.715 -9.586 1 98.44 121 THR B N 1
ATOM 2987 C CA . THR B 1 121 ? -15.883 -6.578 -9.891 1 98.44 121 THR B CA 1
ATOM 2988 C C . THR B 1 121 ? -15.125 -5.266 -9.703 1 98.44 121 THR B C 1
ATOM 2990 O O . THR B 1 121 ? -14.453 -5.066 -8.688 1 98.44 121 THR B O 1
ATOM 2993 N N . GLY B 1 122 ? -15.117 -4.469 -10.664 1 95.56 122 GLY B N 1
ATOM 2994 C CA . GLY B 1 122 ? -14.477 -3.16 -10.711 1 95.56 122 GLY B CA 1
ATOM 2995 C C . GLY B 1 122 ? -14.398 -2.586 -12.117 1 95.56 122 GLY B C 1
ATOM 2996 O O . GLY B 1 122 ? -13.828 -3.207 -13.016 1 95.56 122 GLY B O 1
ATOM 2997 N N . GLY B 1 123 ? -14.961 -1.425 -12.305 1 94.5 123 GLY B N 1
ATOM 2998 C CA . GLY B 1 123 ? -14.945 -0.758 -13.602 1 94.5 123 GLY B CA 1
ATOM 2999 C C . GLY B 1 123 ? -13.914 0.355 -13.688 1 94.5 123 GLY B C 1
ATOM 3000 O O . GLY B 1 123 ? -12.805 0.219 -13.18 1 94.5 123 GLY B O 1
ATOM 3001 N N . VAL B 1 124 ? -14.234 1.344 -14.516 1 87.31 124 VAL B N 1
ATOM 3002 C CA . VAL B 1 124 ? -13.391 2.52 -14.695 1 87.31 124 VAL B CA 1
ATOM 3003 C C . VAL B 1 124 ? -13.977 3.701 -13.922 1 87.31 124 VAL B C 1
ATOM 3005 O O . VAL B 1 124 ? -15.148 4.035 -14.086 1 87.31 124 VAL B O 1
ATOM 3008 N N . VAL B 1 125 ? -13.164 4.281 -13.141 1 77.62 125 VAL B N 1
ATOM 3009 C CA . VAL B 1 125 ? -13.664 5.406 -12.359 1 77.62 125 VAL B CA 1
ATOM 3010 C C . VAL B 1 125 ? -13.5 6.703 -13.148 1 77.62 125 VAL B C 1
ATOM 3012 O O . VAL B 1 125 ? -14.398 7.543 -13.172 1 77.62 125 VAL B O 1
ATOM 3015 N N . SER B 1 126 ? -12.359 6.902 -13.773 1 79.5 126 SER B N 1
ATOM 3016 C CA . SER B 1 126 ? -12.133 8.141 -14.508 1 79.5 126 SER B CA 1
ATOM 3017 C C . SER B 1 126 ? -11.617 7.871 -15.914 1 79.5 126 SER B C 1
ATOM 3019 O O . SER B 1 126 ? -12.32 8.117 -16.891 1 79.5 126 SER B O 1
ATOM 3021 N N . LYS B 1 127 ? -10.477 7.293 -16 1 87.56 127 LYS B N 1
ATOM 3022 C CA . LYS B 1 127 ? -9.836 7.012 -17.281 1 87.56 127 LYS B CA 1
ATOM 3023 C C . LYS B 1 127 ? -9.07 5.691 -17.234 1 87.56 127 LYS B C 1
ATOM 3025 O O . LYS B 1 127 ? -8.523 5.32 -16.188 1 87.56 127 LYS B O 1
ATOM 3030 N N . GLY B 1 128 ? -9.086 4.984 -18.406 1 91 128 GLY B N 1
ATOM 3031 C CA . GLY B 1 128 ? -8.273 3.783 -18.5 1 91 128 GLY B CA 1
ATOM 3032 C C . GLY B 1 128 ? -9.086 2.523 -18.719 1 91 128 GLY B C 1
ATOM 3033 O O . GLY B 1 128 ? -10.148 2.566 -19.344 1 91 128 GLY B O 1
ATOM 3034 N N . ILE B 1 129 ? -8.508 1.378 -18.312 1 92.75 129 ILE B N 1
ATOM 3035 C CA . ILE B 1 129 ? -9.148 0.083 -18.516 1 92.75 129 ILE B CA 1
ATOM 3036 C C . ILE B 1 129 ? -9.852 -0.359 -17.234 1 92.75 129 ILE B C 1
ATOM 3038 O O . ILE B 1 129 ? -9.406 -0.023 -16.125 1 92.75 129 ILE B O 1
ATOM 3042 N N . PRO B 1 130 ? -10.93 -1.096 -17.391 1 95.69 130 PRO B N 1
ATOM 3043 C CA . PRO B 1 130 ? -11.617 -1.587 -16.203 1 95.69 130 PRO B CA 1
ATOM 3044 C C . PRO B 1 130 ? -10.734 -2.463 -15.32 1 95.69 130 PRO B C 1
ATOM 3046 O O . PRO B 1 130 ? -10.016 -3.328 -15.828 1 95.69 130 PRO B O 1
ATOM 3049 N N . GLU B 1 131 ? -10.812 -2.189 -14.055 1 96.88 131 GLU B N 1
ATOM 3050 C CA . GLU B 1 131 ? -10.016 -2.902 -13.07 1 96.88 131 GLU B CA 1
ATOM 3051 C C . GLU B 1 131 ? -10.266 -4.406 -13.141 1 96.88 131 GLU B C 1
ATOM 3053 O O . GLU B 1 131 ? -9.328 -5.203 -13.039 1 96.88 131 GLU B O 1
ATOM 3058 N N . ALA B 1 132 ? -11.492 -4.781 -13.375 1 98.44 132 ALA B N 1
ATOM 3059 C CA . ALA B 1 132 ? -11.883 -6.188 -13.344 1 98.44 132 ALA B CA 1
ATOM 3060 C C . ALA B 1 132 ? -11.195 -6.977 -14.461 1 98.44 132 ALA B C 1
ATOM 3062 O O . ALA B 1 132 ? -10.93 -8.172 -14.305 1 98.44 132 ALA B O 1
ATOM 3063 N N . LEU B 1 133 ? -10.906 -6.316 -15.539 1 98.25 133 LEU B N 1
ATOM 3064 C CA . LEU B 1 133 ? -10.211 -6.984 -16.641 1 98.25 133 LEU B CA 1
ATOM 3065 C C . LEU B 1 133 ? -8.773 -7.309 -16.25 1 98.25 133 LEU B C 1
ATOM 3067 O O . LEU B 1 133 ? -8.266 -8.383 -16.578 1 98.25 133 LEU B O 1
ATOM 3071 N N . VAL B 1 134 ? -8.141 -6.383 -15.57 1 98.31 134 VAL B N 1
ATOM 3072 C CA . VAL B 1 134 ? -6.781 -6.605 -15.086 1 98.31 134 VAL B CA 1
ATOM 3073 C C . VAL B 1 134 ? -6.781 -7.707 -14.031 1 98.31 134 VAL B C 1
ATOM 3075 O O . VAL B 1 134 ? -5.879 -8.547 -14.008 1 98.31 134 VAL B O 1
ATOM 3078 N N . MET B 1 135 ? -7.828 -7.68 -13.211 1 98.81 135 MET B N 1
ATOM 3079 C CA . MET B 1 135 ? -7.977 -8.719 -12.195 1 98.81 135 MET B CA 1
ATOM 3080 C C . MET B 1 135 ? -8.102 -10.094 -12.828 1 98.81 135 MET B C 1
ATOM 3082 O O . MET B 1 135 ? -7.473 -11.055 -12.383 1 98.81 135 MET B O 1
ATOM 3086 N N . LYS B 1 136 ? -8.883 -10.148 -13.883 1 98.88 136 LYS B N 1
ATOM 3087 C CA . LYS B 1 136 ? -9.031 -11.398 -14.609 1 98.88 136 LYS B CA 1
ATOM 3088 C C . LYS B 1 136 ? -7.684 -11.898 -15.133 1 98.88 136 LYS B C 1
ATOM 3090 O O . LYS B 1 136 ? -7.344 -13.07 -14.969 1 98.88 136 LYS B O 1
ATOM 3095 N N . ASP B 1 137 ? -6.93 -11.008 -15.727 1 98.69 137 ASP B N 1
ATOM 3096 C CA . ASP B 1 137 ? -5.637 -11.375 -16.297 1 98.69 137 ASP B CA 1
ATOM 3097 C C . ASP B 1 137 ? -4.703 -11.938 -15.234 1 98.69 137 ASP B C 1
ATOM 3099 O O . ASP B 1 137 ? -3.963 -12.883 -15.484 1 98.69 137 ASP B O 1
ATOM 3103 N N . VAL B 1 138 ? -4.762 -11.383 -14.039 1 98.81 138 VAL B N 1
ATOM 3104 C CA . VAL B 1 138 ? -3.938 -11.867 -12.938 1 98.81 138 VAL B CA 1
ATOM 3105 C C . VAL B 1 138 ? -4.359 -13.281 -12.555 1 98.81 138 VAL B C 1
ATOM 3107 O O . VAL B 1 138 ? -3.52 -14.18 -12.453 1 98.81 138 VAL B O 1
ATOM 3110 N N . LEU B 1 139 ? -5.645 -13.461 -12.414 1 98.88 139 LEU B N 1
ATOM 3111 C CA . LEU B 1 139 ? -6.133 -14.781 -12.023 1 98.88 139 LEU B CA 1
ATOM 3112 C C . LEU B 1 139 ? -5.758 -15.828 -13.07 1 98.88 139 LEU B C 1
ATOM 3114 O O . LEU B 1 139 ? -5.359 -16.938 -12.719 1 98.88 139 LEU B O 1
ATOM 3118 N N . LEU B 1 140 ? -5.852 -15.438 -14.336 1 98.81 140 LEU B N 1
ATOM 3119 C CA . LEU B 1 140 ? -5.465 -16.344 -15.406 1 98.81 140 LEU B CA 1
ATOM 3120 C C . LEU B 1 140 ? -3.979 -16.672 -15.328 1 98.81 140 LEU B C 1
ATOM 3122 O O . LEU B 1 140 ? -3.586 -17.828 -15.516 1 98.81 140 LEU B O 1
ATOM 3126 N N . SER B 1 141 ? -3.217 -15.688 -15.031 1 98.56 141 SER B N 1
ATOM 3127 C CA . SER B 1 141 ? -1.777 -15.898 -14.93 1 98.56 141 SER B CA 1
ATOM 3128 C C . SER B 1 141 ? -1.437 -16.828 -13.758 1 98.56 141 SER B C 1
ATOM 3130 O O . SER B 1 141 ? -0.403 -17.5 -13.773 1 98.56 141 SER B O 1
ATOM 3132 N N . LEU B 1 142 ? -2.303 -16.906 -12.742 1 98.5 142 LEU B N 1
ATOM 3133 C CA . LEU B 1 142 ? -2.088 -17.75 -11.578 1 98.5 142 LEU B CA 1
ATOM 3134 C C . LEU B 1 142 ? -2.58 -19.172 -11.828 1 98.5 142 LEU B C 1
ATOM 3136 O O . LEU B 1 142 ? -2.441 -20.047 -10.969 1 98.5 142 LEU B O 1
ATOM 3140 N N . GLY B 1 143 ? -3.26 -19.344 -12.977 1 97.75 143 GLY B N 1
ATOM 3141 C CA . GLY B 1 143 ? -3.652 -20.688 -13.375 1 97.75 143 GLY B CA 1
ATOM 3142 C C . GLY B 1 143 ? -5.137 -20.953 -13.195 1 97.75 143 GLY B C 1
ATOM 3143 O O . GLY B 1 143 ? -5.594 -22.094 -13.367 1 97.75 143 GLY B O 1
ATOM 3144 N N . VAL B 1 144 ? -5.914 -19.953 -12.867 1 98.75 144 VAL B N 1
ATOM 3145 C CA . VAL B 1 144 ? -7.363 -20.125 -12.789 1 98.75 144 VAL B CA 1
ATOM 3146 C C . VAL B 1 144 ? -7.953 -20.219 -14.188 1 98.75 144 VAL B C 1
ATOM 3148 O O . VAL B 1 144 ? -7.688 -19.375 -15.047 1 98.75 144 VAL B O 1
ATOM 3151 N N . PRO B 1 145 ? -8.656 -21.234 -14.484 1 98.69 145 PRO B N 1
ATOM 3152 C CA . PRO B 1 145 ? -9.289 -21.344 -15.805 1 98.69 145 PRO B CA 1
ATOM 3153 C C . PRO B 1 145 ? -10.211 -20.172 -16.109 1 98.69 145 PRO B C 1
ATOM 3155 O O . PRO B 1 145 ? -10.922 -19.688 -15.234 1 98.69 145 PRO B O 1
ATOM 3158 N N . GLU B 1 146 ? -10.203 -19.781 -17.344 1 98.5 146 GLU B N 1
ATOM 3159 C CA . GLU B 1 146 ? -11 -18.625 -17.766 1 98.5 146 GLU B CA 1
ATOM 3160 C C . GLU B 1 146 ? -12.477 -18.812 -17.453 1 98.5 146 GLU B C 1
ATOM 3162 O O . GLU B 1 146 ? -13.172 -17.859 -17.094 1 98.5 146 GLU B O 1
ATOM 3167 N N . GLU B 1 147 ? -12.984 -20.031 -17.516 1 98.31 147 GLU B N 1
ATOM 3168 C CA . GLU B 1 147 ? -14.398 -20.328 -17.297 1 98.31 147 GLU B CA 1
ATOM 3169 C C . GLU B 1 147 ? -14.781 -20.141 -15.836 1 98.31 147 GLU B C 1
ATOM 3171 O O . GLU B 1 147 ? -15.969 -20.047 -15.508 1 98.31 147 GLU B O 1
ATOM 3176 N N . ASP B 1 148 ? -13.773 -20.062 -14.961 1 98.75 148 ASP B N 1
ATOM 3177 C CA . ASP B 1 148 ? -14.039 -19.906 -13.531 1 98.75 148 ASP B CA 1
ATOM 3178 C C . ASP B 1 148 ? -13.898 -18.438 -13.117 1 98.75 148 ASP B C 1
ATOM 3180 O O . ASP B 1 148 ? -14.062 -18.109 -11.938 1 98.75 148 ASP B O 1
ATOM 3184 N N . VAL B 1 149 ? -13.617 -17.578 -14.094 1 98.88 149 VAL B N 1
ATOM 3185 C CA . VAL B 1 149 ? -13.5 -16.156 -13.789 1 98.88 149 VAL B CA 1
ATOM 3186 C C . VAL B 1 149 ? -14.641 -15.391 -14.453 1 98.88 149 VAL B C 1
ATOM 3188 O O . VAL B 1 149 ? -14.781 -15.414 -15.68 1 98.88 149 VAL B O 1
ATOM 3191 N N . VAL B 1 150 ? -15.43 -14.781 -13.656 1 98.81 150 VAL B N 1
ATOM 3192 C CA . VAL B 1 150 ? -16.516 -13.945 -14.156 1 98.81 150 VAL B CA 1
ATOM 3193 C C . VAL B 1 150 ? -16.188 -12.469 -13.945 1 98.81 150 VAL B C 1
ATOM 3195 O O . VAL B 1 150 ? -15.859 -12.055 -12.828 1 98.81 150 VAL B O 1
ATOM 3198 N N . VAL B 1 151 ? -16.297 -11.688 -15.008 1 98.62 151 VAL B N 1
ATOM 3199 C CA . VAL B 1 151 ? -15.867 -10.297 -14.961 1 98.62 151 VAL B CA 1
ATOM 3200 C C . VAL B 1 151 ? -17.078 -9.375 -14.914 1 98.62 151 VAL B C 1
ATOM 3202 O O . VAL B 1 151 ? -18 -9.5 -15.734 1 98.62 151 VAL B O 1
ATOM 3205 N N . GLU B 1 152 ? -17.156 -8.539 -13.898 1 98.44 152 GLU B N 1
ATOM 3206 C CA . GLU B 1 152 ? -18.047 -7.383 -13.836 1 98.44 152 GLU B CA 1
ATOM 3207 C C . GLU B 1 152 ? -17.25 -6.078 -13.93 1 98.44 152 GLU B C 1
ATOM 3209 O O . GLU B 1 152 ? -16.609 -5.664 -12.961 1 98.44 152 GLU B O 1
ATOM 3214 N N . ASP B 1 153 ? -17.25 -5.453 -15.117 1 97.44 153 ASP B N 1
ATOM 3215 C CA . ASP B 1 153 ? -16.297 -4.383 -15.383 1 97.44 153 ASP B CA 1
ATOM 3216 C C . ASP B 1 153 ? -17 -3.031 -15.477 1 97.44 153 ASP B C 1
ATOM 3218 O O . ASP B 1 153 ? -16.453 -2.076 -16.031 1 97.44 153 ASP B O 1
ATOM 3222 N N . LYS B 1 154 ? -18.203 -2.902 -14.844 1 96.12 154 LYS B N 1
ATOM 3223 C CA . LYS B 1 154 ? -18.984 -1.684 -15.039 1 96.12 154 LYS B CA 1
ATOM 3224 C C . LYS B 1 154 ? -19.078 -0.874 -13.75 1 96.12 154 LYS B C 1
ATOM 3226 O O . LYS B 1 154 ? -19.312 0.334 -13.781 1 96.12 154 LYS B O 1
ATOM 3231 N N . ALA B 1 155 ? -18.938 -1.496 -12.617 1 96 155 ALA B N 1
ATOM 3232 C CA . ALA B 1 155 ? -19.156 -0.854 -11.328 1 96 155 ALA B CA 1
ATOM 3233 C C . ALA B 1 155 ? -18.188 0.302 -11.117 1 96 155 ALA B C 1
ATOM 3235 O O . ALA B 1 155 ? -16.984 0.171 -11.375 1 96 155 ALA B O 1
ATOM 3236 N N . ARG B 1 156 ? -18.688 1.373 -10.609 1 90.88 156 ARG B N 1
ATOM 3237 C CA . ARG B 1 156 ? -17.859 2.543 -10.359 1 90.88 156 ARG B CA 1
ATOM 3238 C C . ARG B 1 156 ? -17.766 2.852 -8.875 1 90.88 156 ARG B C 1
ATOM 3240 O O . ARG B 1 156 ? -17.031 3.744 -8.453 1 90.88 156 ARG B O 1
ATOM 3247 N N . ASN B 1 157 ? -18.594 2.238 -8.094 1 91 157 ASN B N 1
ATOM 3248 C CA . ASN B 1 157 ? -18.594 2.367 -6.637 1 91 157 ASN B CA 1
ATOM 3249 C C . ASN B 1 157 ? -19.062 1.077 -5.965 1 91 157 ASN B C 1
ATOM 3251 O O . ASN B 1 157 ? -19.438 0.118 -6.641 1 91 157 ASN B O 1
ATOM 3255 N N . THR B 1 158 ? -19.031 1.066 -4.68 1 94.25 158 THR B N 1
ATOM 3256 C CA . THR B 1 158 ? -19.297 -0.158 -3.936 1 94.25 158 THR B CA 1
ATOM 3257 C C . THR B 1 158 ? -20.75 -0.582 -4.105 1 94.25 158 THR B C 1
ATOM 3259 O O . THR B 1 158 ? -21.062 -1.776 -4.164 1 94.25 158 THR B O 1
ATOM 3262 N N . TYR B 1 159 ? -21.609 0.404 -4.18 1 94.31 159 TYR B N 1
ATOM 3263 C CA . TYR B 1 159 ? -23.016 0.109 -4.395 1 94.31 159 TYR B CA 1
ATOM 3264 C C . TYR B 1 159 ? -23.234 -0.613 -5.723 1 94.31 159 TYR B C 1
ATOM 3266 O O . TYR B 1 159 ? -23.938 -1.623 -5.781 1 94.31 159 TYR B O 1
ATOM 3274 N N . GLN B 1 160 ? -22.578 -0.12 -6.723 1 96.25 160 GLN B N 1
ATOM 3275 C CA . GLN B 1 160 ? -22.672 -0.738 -8.039 1 96.25 160 GLN B CA 1
ATOM 3276 C C . GLN B 1 160 ? -22 -2.104 -8.062 1 96.25 160 GLN B C 1
ATOM 3278 O O . GLN B 1 160 ? -22.453 -3.02 -8.75 1 96.25 160 GLN B O 1
ATOM 3283 N N . ASN B 1 161 ? -20.938 -2.252 -7.363 1 97.25 161 ASN B N 1
ATOM 3284 C CA . ASN B 1 161 ? -20.328 -3.572 -7.23 1 97.25 161 ASN B CA 1
ATOM 3285 C C . ASN B 1 161 ? -21.344 -4.609 -6.762 1 97.25 161 ASN B C 1
ATOM 3287 O O . ASN B 1 161 ? -21.453 -5.688 -7.348 1 97.25 161 ASN B O 1
ATOM 3291 N N . ALA B 1 162 ? -22.047 -4.234 -5.727 1 97.5 162 ALA B N 1
ATOM 3292 C CA . ALA B 1 162 ? -23 -5.145 -5.121 1 97.5 162 ALA B CA 1
ATOM 3293 C C . ALA B 1 162 ? -24.172 -5.426 -6.074 1 97.5 162 ALA B C 1
ATOM 3295 O O . ALA B 1 162 ? -24.516 -6.586 -6.32 1 97.5 162 ALA B O 1
ATOM 3296 N N . ARG B 1 163 ? -24.672 -4.367 -6.625 1 97.62 163 ARG B N 1
ATOM 3297 C CA . ARG B 1 163 ? -25.828 -4.48 -7.496 1 97.62 163 ARG B CA 1
ATOM 3298 C C . ARG B 1 163 ? -25.516 -5.312 -8.734 1 97.62 163 ARG B C 1
ATOM 3300 O O . ARG B 1 163 ? -26.25 -6.242 -9.07 1 97.62 163 ARG B O 1
ATOM 3307 N N . PHE B 1 164 ? -24.391 -5.02 -9.375 1 98.5 164 PHE B N 1
ATOM 3308 C CA . PHE B 1 164 ? -24.047 -5.691 -10.625 1 98.5 164 PHE B CA 1
ATOM 3309 C C . PHE B 1 164 ? -23.625 -7.129 -10.367 1 98.5 164 PHE B C 1
ATOM 3311 O O . PHE B 1 164 ? -23.859 -8.016 -11.188 1 98.5 164 PHE B O 1
ATOM 3318 N N . THR B 1 165 ? -22.984 -7.328 -9.227 1 98.44 165 THR B N 1
ATOM 3319 C CA . THR B 1 165 ? -22.672 -8.703 -8.844 1 98.44 165 THR B CA 1
ATOM 3320 C C . THR B 1 165 ? -23.938 -9.508 -8.633 1 98.44 165 THR B C 1
ATOM 3322 O O . THR B 1 165 ? -24.047 -10.648 -9.094 1 98.44 165 THR B O 1
ATOM 3325 N N . HIS B 1 166 ? -24.891 -8.922 -8 1 98.25 166 HIS B N 1
ATOM 3326 C CA . HIS B 1 166 ? -26.172 -9.586 -7.773 1 98.25 166 HIS B CA 1
ATOM 3327 C C . HIS B 1 166 ? -26.859 -9.922 -9.094 1 98.25 166 HIS B C 1
ATOM 3329 O O . HIS B 1 166 ? -27.5 -10.969 -9.219 1 98.25 166 HIS B O 1
ATOM 3335 N N . ASP B 1 167 ? -26.719 -9.031 -10.008 1 98.19 167 ASP B N 1
ATOM 3336 C CA . ASP B 1 167 ? -27.312 -9.25 -11.32 1 98.19 167 ASP B CA 1
ATOM 3337 C C . ASP B 1 167 ? -26.734 -10.492 -11.984 1 98.19 167 ASP B C 1
ATOM 3339 O O . ASP B 1 167 ? -27.406 -11.156 -12.781 1 98.19 167 ASP B O 1
ATOM 3343 N N . ILE B 1 168 ? -25.516 -10.805 -11.602 1 97.69 168 ILE B N 1
ATOM 3344 C CA . ILE B 1 168 ? -24.812 -11.922 -12.211 1 97.69 168 ILE B CA 1
ATOM 3345 C C . ILE B 1 168 ? -25.172 -13.219 -11.508 1 97.69 168 ILE B C 1
ATOM 3347 O O . ILE B 1 168 ? -25.469 -14.227 -12.156 1 97.69 168 ILE B O 1
ATOM 3351 N N . VAL B 1 169 ? -25.266 -13.188 -10.133 1 96.81 169 VAL B N 1
ATOM 3352 C CA . VAL B 1 169 ? -25.328 -14.461 -9.43 1 96.81 169 VAL B CA 1
ATOM 3353 C C . VAL B 1 169 ? -26.719 -14.641 -8.828 1 96.81 169 VAL B C 1
ATOM 3355 O O . VAL B 1 169 ? -27.047 -15.719 -8.32 1 96.81 169 VAL B O 1
ATOM 3358 N N . LYS B 1 170 ? -27.5 -13.617 -8.836 1 94.81 170 LYS B N 1
ATOM 3359 C CA . LYS B 1 170 ? -28.875 -13.625 -8.359 1 94.81 170 LYS B CA 1
ATOM 3360 C C . LYS B 1 170 ? -28.938 -14.062 -6.895 1 94.81 170 LYS B C 1
ATOM 3362 O O . LYS B 1 170 ? -28.25 -13.5 -6.043 1 94.81 170 LYS B O 1
ATOM 3367 N N . ASP B 1 171 ? -29.562 -15.141 -6.613 1 92.25 171 ASP B N 1
ATOM 3368 C CA . ASP B 1 171 ? -29.859 -15.438 -5.211 1 92.25 171 ASP B CA 1
ATOM 3369 C C . ASP B 1 171 ? -28.844 -16.422 -4.641 1 92.25 171 ASP B C 1
ATOM 3371 O O . ASP B 1 171 ? -29.047 -16.953 -3.545 1 92.25 171 ASP B O 1
ATOM 3375 N N . LYS B 1 172 ? -27.828 -16.578 -5.328 1 97.5 172 LYS B N 1
ATOM 3376 C CA . LYS B 1 172 ? -26.797 -17.484 -4.832 1 97.5 172 LYS B CA 1
ATOM 3377 C C . LYS B 1 172 ? -25.953 -16.812 -3.758 1 97.5 172 LYS B C 1
ATOM 3379 O O . LYS B 1 172 ? -25.812 -15.578 -3.742 1 97.5 172 LYS B O 1
ATOM 3384 N N . SER B 1 173 ? -25.406 -17.625 -2.893 1 98.19 173 SER B N 1
ATOM 3385 C CA . SER B 1 173 ? -24.578 -17.109 -1.809 1 98.19 173 SER B CA 1
ATOM 3386 C C . SER B 1 173 ? -23.172 -16.75 -2.307 1 98.19 173 SER B C 1
ATOM 3388 O O . SER B 1 173 ? -22.734 -17.266 -3.336 1 98.19 173 SER B O 1
ATOM 3390 N N . ILE B 1 174 ? -22.547 -15.852 -1.551 1 98.69 174 ILE B N 1
ATOM 3391 C CA . ILE B 1 174 ? -21.219 -15.406 -1.979 1 98.69 174 ILE B CA 1
ATOM 3392 C C . ILE B 1 174 ? -20.266 -15.398 -0.786 1 98.69 174 ILE B C 1
ATOM 3394 O O . ILE B 1 174 ? -20.703 -15.266 0.361 1 98.69 174 ILE B O 1
ATOM 3398 N N . THR B 1 175 ? -19.047 -15.617 -1.048 1 98.88 175 THR B N 1
ATOM 3399 C CA . THR B 1 175 ? -17.953 -15.25 -0.153 1 98.88 175 THR B CA 1
ATOM 3400 C C . THR B 1 175 ? -17.266 -13.977 -0.633 1 98.88 175 THR B C 1
ATOM 3402 O O . THR B 1 175 ? -16.562 -13.984 -1.652 1 98.88 175 THR B O 1
ATOM 3405 N N . LEU B 1 176 ? -17.469 -12.938 0.134 1 98.88 176 LEU B N 1
ATOM 3406 C CA . LEU B 1 176 ? -16.938 -11.617 -0.202 1 98.88 176 LEU B CA 1
ATOM 3407 C C . LEU B 1 176 ? -15.508 -11.461 0.283 1 98.88 176 LEU B C 1
ATOM 3409 O O . LEU B 1 176 ? -15.203 -11.734 1.445 1 98.88 176 LEU B O 1
ATOM 3413 N N . VAL B 1 177 ? -14.625 -11.062 -0.664 1 98.88 177 VAL B N 1
ATOM 3414 C CA . VAL B 1 177 ? -13.219 -10.844 -0.348 1 98.88 177 VAL B CA 1
ATOM 3415 C C . VAL B 1 177 ? -12.844 -9.391 -0.622 1 98.88 177 VAL B C 1
ATOM 3417 O O . VAL B 1 177 ? -12.984 -8.906 -1.747 1 98.88 177 VAL B O 1
ATOM 3420 N N . THR B 1 178 ? -12.398 -8.711 0.372 1 98.69 178 THR B N 1
ATOM 3421 C CA . THR B 1 178 ? -11.875 -7.352 0.244 1 98.69 178 THR B CA 1
ATOM 3422 C C . THR B 1 178 ? -10.945 -7.016 1.41 1 98.69 178 THR B C 1
ATOM 3424 O O . THR B 1 178 ? -10.633 -7.883 2.23 1 98.69 178 THR B O 1
ATOM 3427 N N . SER B 1 179 ? -10.422 -5.812 1.434 1 98.44 179 SER B N 1
ATOM 3428 C CA . SER B 1 179 ? -9.484 -5.383 2.463 1 98.44 179 SER B CA 1
ATOM 3429 C C . SER B 1 179 ? -10.156 -5.305 3.828 1 98.44 179 SER B C 1
ATOM 3431 O O . SER B 1 179 ? -11.336 -4.957 3.926 1 98.44 179 SER B O 1
ATOM 3433 N N . THR B 1 180 ? -9.367 -5.5 4.832 1 98 180 THR B N 1
ATOM 3434 C CA . THR B 1 180 ? -9.828 -5.434 6.211 1 98 180 THR B CA 1
ATOM 3435 C C . THR B 1 180 ? -10.539 -4.105 6.48 1 98 180 THR B C 1
ATOM 3437 O O . THR B 1 180 ? -11.586 -4.078 7.125 1 98 180 THR B O 1
ATOM 3440 N N . THR B 1 181 ? -10.047 -3.025 5.922 1 97.5 181 THR B N 1
ATOM 3441 C CA . THR B 1 181 ? -10.594 -1.699 6.191 1 97.5 181 THR B CA 1
ATOM 3442 C C . THR B 1 181 ? -11.859 -1.461 5.383 1 97.5 181 THR B C 1
ATOM 3444 O O . THR B 1 181 ? -12.688 -0.615 5.738 1 97.5 181 THR B O 1
ATOM 3447 N N . HIS B 1 182 ? -12.047 -2.244 4.336 1 98.06 182 HIS B N 1
ATOM 3448 C CA . HIS B 1 182 ? -13.133 -2.012 3.393 1 98.06 182 HIS B CA 1
ATOM 3449 C C . HIS B 1 182 ? -14.305 -2.949 3.658 1 98.06 182 HIS B C 1
ATOM 3451 O O . HIS B 1 182 ? -15.406 -2.742 3.139 1 98.06 182 HIS B O 1
ATOM 3457 N N . MET B 1 183 ? -14.164 -3.971 4.469 1 98.44 183 MET B N 1
ATOM 3458 C CA . MET B 1 183 ? -15.125 -5.059 4.605 1 98.44 183 MET B CA 1
ATOM 3459 C C . MET B 1 183 ? -16.422 -4.562 5.23 1 98.44 183 MET B C 1
ATOM 3461 O O . MET B 1 183 ? -17.516 -4.891 4.758 1 98.44 183 MET B O 1
ATOM 3465 N N . ARG B 1 184 ? -16.266 -3.703 6.211 1 97.44 184 ARG B N 1
ATOM 3466 C CA . ARG B 1 184 ? -17.453 -3.236 6.918 1 97.44 184 ARG B CA 1
ATOM 3467 C C . ARG B 1 184 ? -18.375 -2.461 5.988 1 97.44 184 ARG B C 1
ATOM 3469 O O . ARG B 1 184 ? -19.578 -2.715 5.945 1 97.44 184 ARG B O 1
ATOM 3476 N N . ARG B 1 185 ? -17.828 -1.578 5.238 1 96.12 185 ARG B N 1
ATOM 3477 C CA . ARG B 1 185 ? -18.625 -0.802 4.289 1 96.12 185 ARG B CA 1
ATOM 3478 C C . ARG B 1 185 ? -19.188 -1.693 3.186 1 96.12 185 ARG B C 1
ATOM 3480 O O . ARG B 1 185 ? -20.328 -1.521 2.764 1 96.12 185 ARG B O 1
ATOM 3487 N N . SER B 1 186 ? -18.375 -2.625 2.764 1 97.62 186 SER B N 1
ATOM 3488 C CA . SER B 1 186 ? -18.797 -3.541 1.709 1 97.62 186 SER B CA 1
ATOM 3489 C C . SER B 1 186 ? -19.969 -4.391 2.16 1 97.62 186 SER B C 1
ATOM 3491 O O . SER B 1 186 ? -20.953 -4.539 1.426 1 97.62 186 SER B O 1
ATOM 3493 N N . LEU B 1 187 ? -19.875 -4.875 3.354 1 97.44 187 LEU B N 1
ATOM 3494 C CA . LEU B 1 187 ? -20.953 -5.695 3.883 1 97.44 187 LEU B CA 1
ATOM 3495 C C . LEU B 1 187 ? -22.234 -4.887 4.012 1 97.44 187 LEU B C 1
ATOM 3497 O O . LEU B 1 187 ? -23.328 -5.379 3.701 1 97.44 187 LEU B O 1
ATOM 3501 N N . MET B 1 188 ? -22.094 -3.68 4.465 1 95.88 188 MET B N 1
ATOM 3502 C CA . MET B 1 188 ? -23.25 -2.803 4.605 1 95.88 188 MET B CA 1
ATOM 3503 C C . MET B 1 188 ? -24 -2.664 3.281 1 95.88 188 MET B C 1
ATOM 3505 O O . MET B 1 188 ? -25.219 -2.697 3.246 1 95.88 188 MET B O 1
ATOM 3509 N N . VAL B 1 189 ? -23.312 -2.627 2.232 1 96 189 VAL B N 1
ATOM 3510 C CA . VAL B 1 189 ? -23.906 -2.395 0.918 1 96 189 VAL B CA 1
ATOM 3511 C C . VAL B 1 189 ? -24.391 -3.717 0.327 1 96 189 VAL B C 1
ATOM 3513 O O . VAL B 1 189 ? -25.5 -3.801 -0.187 1 96 189 VAL B O 1
ATOM 3516 N N . PHE B 1 190 ? -23.609 -4.727 0.436 1 97.38 190 PHE B N 1
ATOM 3517 C CA . PHE B 1 190 ? -23.922 -6.008 -0.185 1 97.38 190 PHE B CA 1
ATOM 3518 C C . PHE B 1 190 ? -25.125 -6.652 0.483 1 97.38 190 PHE B C 1
ATOM 3520 O O . PHE B 1 190 ? -25.891 -7.375 -0.163 1 97.38 190 PHE B O 1
ATOM 3527 N N . LYS B 1 191 ? -25.328 -6.387 1.718 1 96.31 191 LYS B N 1
ATOM 3528 C CA . LYS B 1 191 ? -26.453 -6.961 2.461 1 96.31 191 LYS B CA 1
ATOM 3529 C C . LYS B 1 191 ? -27.781 -6.441 1.933 1 96.31 191 LYS B C 1
ATOM 3531 O O . LYS B 1 191 ? -28.828 -7.039 2.186 1 96.31 191 LYS B O 1
ATOM 3536 N N . LYS B 1 192 ? -27.75 -5.398 1.16 1 94.69 192 LYS B N 1
ATOM 3537 C CA . LYS B 1 192 ? -28.969 -4.875 0.541 1 94.69 192 LYS B CA 1
ATOM 3538 C C . LYS B 1 192 ? -29.406 -5.746 -0.632 1 94.69 192 LYS B C 1
ATOM 3540 O O . LYS B 1 192 ? -30.562 -5.707 -1.038 1 94.69 192 LYS B O 1
ATOM 3545 N N . PHE B 1 193 ? -28.5 -6.535 -1.113 1 96.5 193 PHE B N 1
ATOM 3546 C CA . PHE B 1 193 ? -28.781 -7.27 -2.34 1 96.5 193 PHE B CA 1
ATOM 3547 C C . PHE B 1 193 ? -28.719 -8.773 -2.102 1 96.5 193 PHE B C 1
ATOM 3549 O O . PHE B 1 193 ? -29.312 -9.555 -2.854 1 96.5 193 PHE B O 1
ATOM 3556 N N . PHE B 1 194 ? -27.969 -9.172 -1.045 1 97.44 194 PHE B N 1
ATOM 3557 C CA . PHE B 1 194 ? -27.75 -10.586 -0.783 1 97.44 194 PHE B CA 1
ATOM 3558 C C . PHE B 1 194 ? -28.328 -10.992 0.567 1 97.44 194 PHE B C 1
ATOM 3560 O O . PH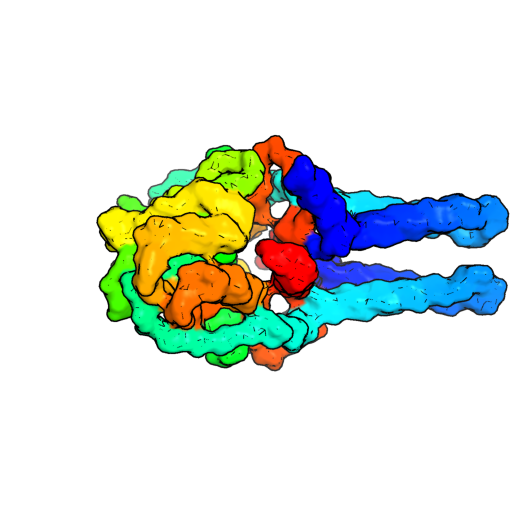E B 1 194 ? -28.172 -10.266 1.556 1 97.44 194 PHE B O 1
ATOM 3567 N N . LYS B 1 195 ? -28.938 -12.18 0.588 1 94.62 195 LYS B N 1
ATOM 3568 C CA . LYS B 1 195 ? -29.516 -12.711 1.825 1 94.62 195 LYS B CA 1
ATOM 3569 C C . LYS B 1 195 ? -28.453 -13.438 2.65 1 94.62 195 LYS B C 1
ATOM 3571 O O . LYS B 1 195 ? -28.484 -13.406 3.883 1 94.62 195 LYS B O 1
ATOM 3576 N N . GLU B 1 196 ? -27.562 -14.07 1.955 1 95.62 196 GLU B N 1
ATOM 3577 C CA . GLU B 1 196 ? -26.5 -14.828 2.613 1 95.62 196 GLU B CA 1
ATOM 3578 C C . GLU B 1 196 ? -25.125 -14.422 2.092 1 95.62 196 GLU B C 1
ATOM 3580 O O . GLU B 1 196 ? -24.812 -14.633 0.918 1 95.62 196 GLU B O 1
ATOM 3585 N N . ILE B 1 197 ? -24.375 -13.898 2.973 1 98.06 197 ILE B N 1
ATOM 3586 C CA . ILE B 1 197 ? -23.031 -13.453 2.623 1 98.06 197 ILE B CA 1
ATOM 3587 C C . ILE B 1 197 ? -22.016 -14.039 3.607 1 98.06 197 ILE B C 1
ATOM 3589 O O . ILE B 1 197 ? -22.156 -13.875 4.82 1 98.06 197 ILE B O 1
ATOM 3593 N N . TYR B 1 198 ? -21.094 -14.766 3.092 1 98.69 198 TYR B N 1
ATOM 3594 C CA . TYR B 1 198 ? -19.859 -15.055 3.805 1 98.69 198 TYR B CA 1
ATOM 3595 C C . TYR B 1 198 ? -18.781 -14.031 3.473 1 98.69 198 TYR B C 1
ATOM 3597 O O . TYR B 1 198 ? -18.891 -13.305 2.477 1 98.69 198 TYR B O 1
ATOM 3605 N N . HIS B 1 199 ? -17.812 -13.859 4.367 1 98.62 199 HIS B N 1
ATOM 3606 C CA . HIS B 1 199 ? -16.797 -12.852 4.07 1 98.62 199 HIS B CA 1
ATOM 3607 C C . HIS B 1 199 ? -15.445 -13.234 4.668 1 98.62 199 HIS B C 1
ATOM 3609 O O . HIS B 1 199 ? -15.391 -13.836 5.746 1 98.62 199 HIS B O 1
ATOM 3615 N N . VAL B 1 200 ? -14.414 -13 3.941 1 98.19 200 VAL B N 1
ATOM 3616 C CA . VAL B 1 200 ? -13.023 -13.234 4.312 1 98.19 200 VAL B CA 1
ATOM 3617 C C . VAL B 1 200 ? -12.195 -11.977 4.039 1 98.19 200 VAL B C 1
ATOM 3619 O O . VAL B 1 200 ? -12.172 -11.477 2.912 1 98.19 200 VAL B O 1
ATOM 3622 N N . GLN B 1 201 ? -11.539 -11.477 5.055 1 96.5 201 GLN B N 1
ATOM 3623 C CA . GLN B 1 201 ? -10.727 -10.273 4.906 1 96.5 201 GLN B CA 1
ATOM 3624 C C . GLN B 1 201 ? -9.359 -10.602 4.324 1 96.5 201 GLN B C 1
ATOM 3626 O O . GLN B 1 201 ? -8.883 -11.734 4.441 1 96.5 201 GLN B O 1
ATOM 3631 N N . SER B 1 202 ? -8.805 -9.703 3.66 1 96.25 202 SER B N 1
ATOM 3632 C CA . SER B 1 202 ? -7.426 -9.672 3.184 1 96.25 202 SER B CA 1
ATOM 3633 C C . SER B 1 202 ? -6.824 -8.273 3.316 1 96.25 202 SER B C 1
ATOM 3635 O O . SER B 1 202 ? -7.496 -7.344 3.766 1 96.25 202 SER B O 1
ATOM 3637 N N . ASP B 1 203 ? -5.543 -8.125 3.027 1 97.44 203 ASP B N 1
ATOM 3638 C CA . ASP B 1 203 ? -4.953 -6.797 2.898 1 97.44 203 ASP B CA 1
ATOM 3639 C C . ASP B 1 203 ? -5.109 -6 4.191 1 97.44 203 ASP B C 1
ATOM 3641 O O . ASP B 1 203 ? -5.797 -4.977 4.219 1 97.44 203 ASP B O 1
ATOM 3645 N N . VAL B 1 204 ? -4.379 -6.414 5.203 1 97.31 204 VAL B N 1
ATOM 3646 C CA . VAL B 1 204 ? -4.434 -5.762 6.508 1 97.31 204 VAL B CA 1
ATOM 3647 C C . VAL B 1 204 ? -3.791 -4.379 6.422 1 97.31 204 VAL B C 1
ATOM 3649 O O . VAL B 1 204 ? -2.932 -4.141 5.57 1 97.31 204 VAL B O 1
ATOM 3652 N N . PRO B 1 205 ? -4.188 -3.518 7.297 1 96.56 205 PRO B N 1
ATOM 3653 C CA . PRO B 1 205 ? -3.855 -2.105 7.102 1 96.56 205 PRO B CA 1
ATOM 3654 C C . PRO B 1 205 ? -2.455 -1.754 7.598 1 96.56 205 PRO B C 1
ATOM 3656 O O . PRO B 1 205 ? -1.894 -0.729 7.199 1 96.56 205 PRO B O 1
ATOM 3659 N N . ILE B 1 206 ? -1.888 -2.553 8.523 1 96 206 ILE B N 1
ATOM 3660 C CA . ILE B 1 206 ? -0.628 -2.148 9.141 1 96 206 ILE B CA 1
ATOM 3661 C C . ILE B 1 206 ? 0.138 -3.385 9.609 1 96 206 ILE B C 1
ATOM 3663 O O . ILE B 1 206 ? -0.432 -4.473 9.711 1 96 206 ILE B O 1
ATOM 3667 N N . ASP B 1 207 ? 1.353 -3.193 9.773 1 96.44 207 ASP B N 1
ATOM 3668 C CA . ASP B 1 207 ? 2.244 -4.176 10.375 1 96.44 207 ASP B CA 1
ATOM 3669 C C . ASP B 1 207 ? 2.523 -3.842 11.844 1 96.44 207 ASP B C 1
ATOM 3671 O O . ASP B 1 207 ? 3.367 -2.992 12.141 1 96.44 207 ASP B O 1
ATOM 3675 N N . PHE B 1 208 ? 1.829 -4.512 12.703 1 97 208 PHE B N 1
ATOM 3676 C CA . PHE B 1 208 ? 2.006 -4.238 14.125 1 97 208 PHE B CA 1
ATOM 3677 C C . PHE B 1 208 ? 2.527 -5.473 14.852 1 97 208 PHE B C 1
ATOM 3679 O O . PHE B 1 208 ? 1.845 -6.496 14.914 1 97 208 PHE B O 1
ATOM 3686 N N . ARG B 1 209 ? 3.701 -5.352 15.477 1 94.44 209 ARG B N 1
ATOM 3687 C CA . ARG B 1 209 ? 4.379 -6.449 16.156 1 94.44 209 ARG B CA 1
ATOM 3688 C C . ARG B 1 209 ? 4.656 -6.098 17.609 1 94.44 209 ARG B C 1
ATOM 3690 O O . ARG B 1 209 ? 5.289 -6.875 18.328 1 94.44 209 ARG B O 1
ATOM 3697 N N . ASN B 1 210 ? 4.254 -4.977 18.016 1 93.56 210 ASN B N 1
ATOM 3698 C CA . ASN B 1 210 ? 4.535 -4.449 19.344 1 93.56 210 ASN B CA 1
ATOM 3699 C C . ASN B 1 210 ? 6.035 -4.391 19.625 1 93.56 210 ASN B C 1
ATOM 3701 O O . ASN B 1 210 ? 6.5 -4.895 20.641 1 93.56 210 ASN B O 1
ATOM 3705 N N . SER B 1 211 ? 6.762 -3.928 18.688 1 92.62 211 SER B N 1
ATOM 3706 C CA . SER B 1 211 ? 8.188 -3.637 18.812 1 92.62 211 SER B CA 1
ATOM 3707 C C . SER B 1 211 ? 8.445 -2.133 18.859 1 92.62 211 SER B C 1
ATOM 3709 O O . SER B 1 211 ? 7.516 -1.336 18.703 1 92.62 211 SER B O 1
ATOM 3711 N N . PHE B 1 212 ? 9.719 -1.77 19.094 1 91.06 212 PHE B N 1
ATOM 3712 C CA . PHE B 1 212 ? 10.039 -0.354 19.234 1 91.06 212 PHE B CA 1
ATOM 3713 C C . PHE B 1 212 ? 9.703 0.401 17.953 1 91.06 212 PHE B C 1
ATOM 3715 O O . PHE B 1 212 ? 9.336 1.578 18 1 91.06 212 PHE B O 1
ATOM 3722 N N . LEU B 1 213 ? 9.672 -0.283 16.781 1 92.88 213 LEU B N 1
ATOM 3723 C CA . LEU B 1 213 ? 9.398 0.342 15.5 1 92.88 213 LEU B CA 1
ATOM 3724 C C . LEU B 1 213 ? 7.941 0.791 15.414 1 92.88 213 LEU B C 1
ATOM 3726 O O . LEU B 1 213 ? 7.605 1.686 14.633 1 92.88 213 LEU B O 1
ATOM 3730 N N . ASP B 1 214 ? 7.094 0.21 16.234 1 96.5 214 ASP B N 1
ATOM 3731 C CA . ASP B 1 214 ? 5.668 0.504 16.188 1 96.5 214 ASP B CA 1
ATOM 3732 C C . ASP B 1 214 ? 5.348 1.808 16.922 1 96.5 214 ASP B C 1
ATOM 3734 O O . ASP B 1 214 ? 4.234 2.324 16.812 1 96.5 214 ASP B O 1
ATOM 3738 N N . TYR B 1 215 ? 6.375 2.389 17.547 1 96.56 215 TYR B N 1
ATOM 3739 C CA . TYR B 1 215 ? 6.152 3.572 18.375 1 96.56 215 TYR B CA 1
ATOM 3740 C C . TYR B 1 215 ? 6.887 4.781 17.797 1 96.56 215 TYR B C 1
ATOM 3742 O O . TYR B 1 215 ? 6.973 5.824 18.453 1 96.56 215 TYR B O 1
ATOM 3750 N N . ILE B 1 216 ? 7.469 4.633 16.625 1 96.88 216 ILE B N 1
ATOM 3751 C CA . ILE B 1 216 ? 8.086 5.758 15.922 1 96.88 216 ILE B CA 1
ATOM 3752 C C . ILE B 1 216 ? 7.32 6.051 14.641 1 96.88 216 ILE B C 1
ATOM 3754 O O . ILE B 1 216 ? 6.625 5.176 14.109 1 96.88 216 ILE B O 1
ATOM 3758 N N . PRO B 1 217 ? 7.418 7.285 14.125 1 97.69 217 PRO B N 1
ATOM 3759 C CA . PRO B 1 217 ? 6.656 7.66 12.938 1 97.69 217 PRO B CA 1
ATOM 3760 C C . PRO B 1 217 ? 7.07 6.867 11.695 1 97.69 217 PRO B C 1
ATOM 3762 O O . PRO B 1 217 ? 8.266 6.664 11.461 1 97.69 217 PRO B O 1
ATOM 3765 N N . THR B 1 218 ? 6.117 6.453 10.953 1 96.94 218 THR B N 1
ATOM 3766 C CA . THR B 1 218 ? 6.348 5.797 9.672 1 96.94 218 THR B CA 1
ATOM 3767 C C . THR B 1 218 ? 5.324 6.258 8.641 1 96.94 218 THR B C 1
ATOM 3769 O O . THR B 1 218 ? 4.195 6.609 8.992 1 96.94 218 THR B O 1
ATOM 3772 N N . TYR B 1 219 ? 5.754 6.285 7.414 1 96.38 219 TYR B N 1
ATOM 3773 C CA . TYR B 1 219 ? 4.812 6.688 6.375 1 96.38 219 TYR B CA 1
ATOM 3774 C C . TYR B 1 219 ? 3.781 5.598 6.121 1 96.38 219 TYR B C 1
ATOM 3776 O O . TYR B 1 219 ? 2.684 5.875 5.637 1 96.38 219 TYR B O 1
ATOM 3784 N N . GLY B 1 220 ? 4.078 4.344 6.465 1 97 220 GLY B N 1
ATOM 3785 C CA . GLY B 1 220 ? 3.096 3.273 6.402 1 97 220 GLY B CA 1
ATOM 3786 C C . GLY B 1 220 ? 1.925 3.48 7.348 1 97 220 GLY B C 1
ATOM 3787 O O . GLY B 1 220 ? 0.771 3.262 6.969 1 97 220 GLY B O 1
ATOM 3788 N N . ALA B 1 221 ? 2.299 3.881 8.523 1 97.94 221 ALA B N 1
ATOM 3789 C CA . ALA B 1 221 ? 1.249 4.137 9.508 1 97.94 221 ALA B CA 1
ATOM 3790 C C . ALA B 1 221 ? 0.365 5.305 9.078 1 97.94 221 ALA B C 1
ATOM 3792 O O . ALA B 1 221 ? -0.861 5.234 9.188 1 97.94 221 ALA B O 1
ATOM 3793 N N . PHE B 1 222 ? 0.985 6.367 8.6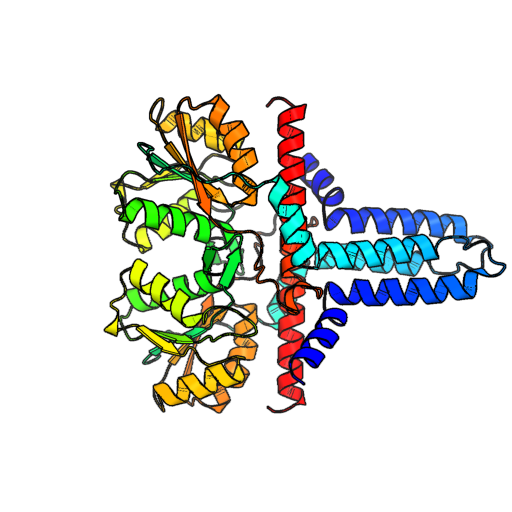09 1 98.19 222 PHE B N 1
ATOM 3794 C CA . PHE B 1 222 ? 0.21 7.523 8.172 1 98.19 222 PHE B CA 1
ATOM 3795 C C . PHE B 1 222 ? -0.716 7.148 7.02 1 98.19 222 PHE B C 1
ATOM 3797 O O . PHE B 1 222 ? -1.87 7.578 6.98 1 98.19 222 PHE B O 1
ATOM 3804 N N . TYR B 1 223 ? -0.238 6.344 6.113 1 98 223 TYR B N 1
ATOM 3805 C CA . TYR B 1 223 ? -1.05 5.84 5.008 1 98 223 TYR B CA 1
ATOM 3806 C C . TYR B 1 223 ? -2.234 5.031 5.527 1 98 223 TYR B C 1
ATOM 3808 O O . TYR B 1 223 ? -3.363 5.207 5.062 1 98 223 TYR B O 1
ATOM 3816 N N . GLY B 1 224 ? -1.941 4.125 6.469 1 97.94 224 GLY B N 1
ATOM 3817 C CA . GLY B 1 224 ? -3.008 3.348 7.078 1 97.94 224 GLY B CA 1
ATOM 3818 C C . GLY B 1 224 ? -4.078 4.207 7.727 1 97.94 224 GLY B C 1
ATOM 3819 O O . GLY B 1 224 ? -5.27 3.955 7.559 1 97.94 224 GLY B O 1
ATOM 3820 N N . PHE B 1 225 ? -3.641 5.234 8.453 1 98.25 225 PHE B N 1
ATOM 3821 C CA . PHE B 1 225 ? -4.566 6.156 9.102 1 98.25 225 PHE B CA 1
ATOM 3822 C C . PHE B 1 225 ? -5.477 6.82 8.07 1 98.25 225 PHE B C 1
ATOM 3824 O O . PHE B 1 225 ? -6.691 6.875 8.258 1 98.25 225 PHE B O 1
ATOM 3831 N N . CYS B 1 226 ? -4.871 7.336 6.98 1 97.62 226 CYS B N 1
ATOM 3832 C CA . CYS B 1 226 ? -5.637 8 5.934 1 97.62 226 CYS B CA 1
ATOM 3833 C C . CYS B 1 226 ? -6.656 7.055 5.316 1 97.62 226 CYS B C 1
ATOM 3835 O O . CYS B 1 226 ? -7.797 7.445 5.062 1 97.62 226 CYS B O 1
ATOM 3837 N N . ASN B 1 227 ? -6.242 5.836 5.109 1 96.69 227 ASN B N 1
ATOM 3838 C CA . ASN B 1 227 ? -7.133 4.828 4.539 1 96.69 227 ASN B CA 1
ATOM 3839 C C . ASN B 1 227 ? -8.328 4.559 5.449 1 96.69 227 ASN B C 1
ATOM 3841 O O . ASN B 1 227 ? -9.461 4.457 4.977 1 96.69 227 ASN B O 1
ATOM 3845 N N . ILE B 1 228 ? -8.062 4.438 6.711 1 97.81 228 ILE B N 1
ATOM 3846 C CA . ILE B 1 228 ? -9.117 4.156 7.684 1 97.81 228 ILE B CA 1
ATOM 3847 C C . ILE B 1 228 ? -10.109 5.316 7.719 1 97.81 228 ILE B C 1
ATOM 3849 O O . ILE B 1 228 ? -11.32 5.102 7.684 1 97.81 228 ILE B O 1
ATOM 3853 N N . VAL B 1 229 ? -9.609 6.562 7.742 1 97.25 229 VAL B N 1
ATOM 3854 C CA . VAL B 1 229 ? -10.477 7.738 7.77 1 97.25 229 VAL B CA 1
ATOM 3855 C C . VAL B 1 229 ? -11.328 7.781 6.504 1 97.25 229 VAL B C 1
ATOM 3857 O O . VAL B 1 229 ? -12.523 8.062 6.566 1 97.25 229 VAL B O 1
ATOM 3860 N N . TYR B 1 230 ? -10.719 7.449 5.414 1 94.75 230 TYR B N 1
ATOM 3861 C CA . TYR B 1 230 ? -11.438 7.406 4.145 1 94.75 230 TYR B CA 1
ATOM 3862 C C . TYR B 1 230 ? -12.609 6.441 4.215 1 94.75 230 TYR B C 1
ATOM 3864 O O . TYR B 1 230 ? -13.719 6.773 3.785 1 94.75 230 TYR B O 1
ATOM 3872 N N . GLU B 1 231 ? -12.43 5.277 4.789 1 95.69 231 GLU B N 1
ATOM 3873 C CA . GLU B 1 231 ? -13.477 4.262 4.879 1 95.69 231 GLU B CA 1
ATOM 3874 C C . GLU B 1 231 ? -14.547 4.656 5.891 1 95.69 231 GLU B C 1
ATOM 3876 O O . GLU B 1 231 ? -15.727 4.355 5.703 1 95.69 231 GLU B O 1
ATOM 3881 N N . LEU B 1 232 ? -14.117 5.348 6.945 1 95.75 232 LEU B N 1
ATOM 3882 C CA . LEU B 1 232 ? -15.078 5.828 7.934 1 95.75 232 LEU B CA 1
ATOM 3883 C C . LEU B 1 232 ? -16.016 6.871 7.316 1 95.75 232 LEU B C 1
ATOM 3885 O O . LEU B 1 232 ? -17.219 6.859 7.574 1 95.75 232 LEU B O 1
ATOM 3889 N N . ILE B 1 233 ? -15.422 7.715 6.52 1 93.25 233 ILE B N 1
ATOM 3890 C CA . ILE B 1 233 ? -16.234 8.719 5.84 1 93.25 233 ILE B CA 1
ATOM 3891 C C . ILE B 1 233 ? -17.172 8.039 4.855 1 93.25 233 ILE B C 1
ATOM 3893 O O . ILE B 1 233 ? -18.344 8.43 4.738 1 93.25 233 ILE B O 1
ATOM 3897 N N . GLY B 1 234 ? -16.688 6.996 4.176 1 90.88 234 GLY B N 1
ATOM 3898 C CA . GLY B 1 234 ? -17.547 6.223 3.293 1 90.88 234 GLY B CA 1
ATOM 3899 C C . GLY B 1 234 ? -18.719 5.574 4.012 1 90.88 234 GLY B C 1
ATOM 3900 O O . GLY B 1 234 ? -19.844 5.586 3.516 1 90.88 234 GLY B O 1
ATOM 3901 N N . LEU B 1 235 ? -18.469 5.047 5.145 1 93.25 235 LEU B N 1
ATOM 3902 C CA . LEU B 1 235 ? -19.516 4.438 5.961 1 93.25 235 LEU B CA 1
ATOM 3903 C C . LEU B 1 235 ? -20.562 5.469 6.371 1 93.25 235 LEU B C 1
ATOM 3905 O O . LEU B 1 235 ? -21.766 5.203 6.312 1 93.25 235 LEU B O 1
ATOM 3909 N N . LEU B 1 236 ? -20.031 6.621 6.727 1 90.94 236 LEU B N 1
ATOM 3910 C CA . LEU B 1 236 ? -20.906 7.699 7.168 1 90.94 236 LEU B CA 1
ATOM 3911 C C . LEU B 1 236 ? -21.812 8.164 6.023 1 90.94 236 LEU B C 1
ATOM 3913 O O . LEU B 1 236 ? -22.984 8.469 6.238 1 90.94 236 LEU B O 1
ATOM 3917 N N . GLN B 1 237 ? -21.266 8.266 4.871 1 86.56 237 GLN B N 1
ATOM 3918 C CA . GLN B 1 237 ? -22.031 8.688 3.705 1 86.56 237 GLN B CA 1
ATOM 3919 C C . GLN B 1 237 ? -23.172 7.727 3.416 1 86.56 237 GLN B C 1
ATOM 3921 O O . GLN B 1 237 ? -24.266 8.148 3.064 1 86.56 237 GLN B O 1
ATOM 3926 N N . TYR B 1 238 ? -22.969 6.43 3.549 1 85.56 238 TYR B N 1
ATOM 3927 C CA . TYR B 1 238 ? -24 5.43 3.283 1 85.56 238 TYR B CA 1
ATOM 3928 C C . TYR B 1 238 ? -25.078 5.445 4.371 1 85.56 238 TYR B C 1
ATOM 3930 O O . TYR B 1 238 ? -26.25 5.195 4.098 1 85.56 238 TYR B O 1
ATOM 3938 N N . THR B 1 239 ? -24.641 5.77 5.539 1 84.06 239 THR B N 1
ATOM 3939 C CA . THR B 1 239 ? -25.594 5.812 6.645 1 84.06 239 THR B CA 1
ATOM 3940 C C . THR B 1 239 ? -26.484 7.043 6.535 1 84.06 239 THR B C 1
ATOM 3942 O O . THR B 1 239 ? -27.688 6.973 6.82 1 84.06 239 THR B O 1
ATOM 3945 N N . ILE B 1 240 ? -25.859 8.047 6.062 1 84.19 240 ILE B N 1
ATOM 3946 C CA . ILE B 1 240 ? -26.594 9.305 6.008 1 84.19 240 ILE B CA 1
ATOM 3947 C C . ILE B 1 240 ? -27.469 9.344 4.754 1 84.19 240 ILE B C 1
ATOM 3949 O O . ILE B 1 240 ? -28.641 9.727 4.816 1 84.19 240 ILE B O 1
ATOM 3953 N N . PHE B 1 241 ? -26.891 8.898 3.631 1 74.38 241 PHE B N 1
ATOM 3954 C CA . PHE B 1 241 ? -27.594 9.094 2.371 1 74.38 241 PHE B CA 1
ATOM 3955 C C . PHE B 1 241 ? -28.375 7.84 1.985 1 74.38 241 PHE B C 1
ATOM 3957 O O . PHE B 1 241 ? -29.109 7.836 0.995 1 74.38 241 PHE B O 1
ATOM 3964 N N . LYS B 1 242 ? -28.516 6.906 2.887 1 63.66 242 LYS B N 1
ATOM 3965 C CA . LYS B 1 242 ? -29.312 5.688 2.781 1 63.66 242 LYS B CA 1
ATOM 3966 C C . LYS B 1 242 ? -29.203 5.078 1.388 1 63.66 242 LYS B C 1
ATOM 3968 O O . LYS B 1 242 ? -30.172 4.535 0.861 1 63.66 242 LYS B O 1
ATOM 3973 N N . HIS B 1 243 ? -28.188 5.539 0.537 1 56.25 243 HIS B N 1
ATOM 3974 C CA . HIS B 1 243 ? -28.062 4.91 -0.773 1 56.25 243 HIS B CA 1
ATOM 3975 C C . HIS B 1 243 ? -26.766 4.133 -0.897 1 56.25 243 HIS B C 1
ATOM 3977 O O . HIS B 1 243 ? -25.766 4.457 -0.23 1 56.25 243 HIS B O 1
#

Sequence (486 aa):
MFELMKIISAFLIFPGIFVTLFSVLTVYFFIKEKNSKYNKIWILFLLLSIFFYLTSSTWFVNLFSKVLYVPDTSDGGDYIVVLGGGIDEYSGNVEIGRHTLRRLYKGYLLYKSKPRKIIVTGGVVSKGIPEALVMKDVLLSLGVPEEDVVVEDKARNTYQNARFTHDIVKDKSITLVTSTTHMRRSLMVFKKFFKEIYHVQSDVPIDFRNSFLDYIPTYGAFYGFCNIVYELIGLLQYTIFKHMFELMKIISAFLIFPGIFVTLFSVLTVYFFIKEKNSKYNKIWILFLLLSIFFYLTSSTWFVNLFSKVLYVPDTSDGGDYIVVLGGGIDEYSGNVEIGRHTLRRLYKGYLLYKSKPRKIIVTGGVVSKGIPEALVMKDVLLSLGVPEEDVVVEDKARNTYQNARFTHDIVKDKSITLVTSTTHMRRSLMVFKKFFKEIYHVQSDVPIDFRNSFLDYIPTYGAFYGFCNIVYELIGLLQYTIFKH

Foldseek 3Di:
DVVVVVQVVLCVDPPNVLLVVLQVVLVVVVVVPPPDPCPCVSVVSVVSSVVQLLQQFQVNLVVVLVVLADDFDDFDFQEEEFEADDWDDDPRDIGRDPQSVFLLVVSLVVCVVPNAAYEYAFADQDDDGFNQVNSLVVSVVVPRDNVRYHYHHPDNDLLSRLVVVCVVPPATEYEYTGARLQVNLNCVRNVVRYVHYGYDHTHYQDDDDPDPRSNGGDVSSNNSSVSNVVNVVSSVCCVVVVD/DVVVVVQVVLCVDPPNVLLVVLQVVLVVVVVVPPPDPCPCVSVVSVVSSVVQLLQQFQVNLVVVLVVLADDFDDFDFQEEEFEADDWDDDPRDIGRDPQSVFLLVVSLVVCVVPNAAYEYAFADQDDDGFNQVNSLVVSVVVPRDSVRYHYHHPDNDLLSRLVVVCVVPPATEYEYEGARLQVRLNCVRNVVRYVHYGYDHTHYQGDDDPDPRSNGGDVSSNNSSVSNVVNVVSSVCCVVVVD

Secondary structure (DSSP, 8-state):
-HHHHHHHHHTTSTTHHHHHHHHHHHHHHHHHTTSSS-TTHHHHHHHHHHHHHHHTBHHHHHHHHGGG---------SEEEEE---EEEETTEEEE-HHHHHHHHHHHHHHHHS---EEEE---SSSSS-HHHHHHHHHHHTT--GGGEEEE----SHHHHHHHHHHHHTT--EEEEEETTTHHHHHHHHTTT-S-EEEEEES-S----SSGGGGSB-HHHHHHHHHHHHHHHHHHHHHHH--/-HHHHHHHHHTTSTTHHHHHHHHHHHHHHHHHTTSSS-TTHHHHHHHHHHHHHHHTBHHHHHHHHGGG---------SEEEEE---EEEETTEEEE-HHHHHHHHHHHHHHHHS---EEEE---SSSSS-HHHHHHHHHHHTT--GGGEEEE----SHHHHHHHHHHHHTT--EEEEEETTTHHHHHHHHTTT-S-EEEEEES-S----SSGGGGSB-HHHHHHHHHHHHHHHHHHHHHHH--

Solvent-accessible surface area (backbone atoms only — not comparable to full-atom values): 24709 Å² total; per-residue (Å²): 110,70,66,58,52,52,53,55,47,25,42,68,33,60,58,16,32,50,26,48,52,23,45,52,49,16,53,54,39,51,69,59,32,76,88,44,91,62,68,59,51,26,51,56,27,41,51,50,15,51,49,47,41,46,43,11,10,29,55,52,33,56,61,59,48,56,81,34,60,67,83,62,52,66,92,73,33,67,27,39,35,32,47,64,59,50,57,25,31,48,96,91,39,80,41,81,15,54,54,20,46,39,15,47,52,48,50,48,52,49,30,72,76,54,76,53,38,33,35,28,31,20,16,50,79,84,78,81,71,33,39,12,57,56,50,47,52,50,44,43,72,61,66,47,56,69,92,37,52,42,75,38,50,72,24,66,48,70,63,39,36,33,53,54,48,32,71,72,56,49,90,56,36,27,22,39,26,27,33,33,62,46,41,50,52,47,49,64,46,33,55,75,68,41,93,50,75,26,35,42,67,26,50,70,68,52,57,52,80,85,47,78,72,24,72,38,36,32,43,62,22,34,40,32,37,35,52,48,52,52,39,52,51,51,41,49,50,34,67,70,62,74,99,109,70,65,56,52,51,53,56,48,25,41,67,31,60,59,16,31,52,26,48,52,23,44,52,49,15,52,54,39,51,67,59,31,75,89,43,92,61,68,60,53,25,51,54,26,41,51,49,16,52,48,47,41,45,42,12,10,29,55,52,33,55,60,60,48,54,81,35,61,67,84,62,52,68,90,73,32,66,29,38,37,32,47,63,58,53,56,26,31,47,96,91,39,80,42,81,15,53,54,21,46,38,16,48,51,50,50,46,53,49,30,71,76,55,76,54,39,32,35,29,32,20,16,51,79,84,77,81,70,34,41,12,58,56,51,48,52,50,43,44,74,60,64,46,55,69,91,35,52,42,75,39,50,72,25,66,47,70,61,39,35,34,54,55,49,33,71,72,55,50,90,58,34,28,21,39,27,27,33,34,62,47,41,51,52,48,48,65,46,33,55,75,70,41,93,50,77,25,35,42,68,26,51,69,68,52,59,52,79,86,48,77,73,25,74,40,36,34,45,61,23,33,41,32,37,35,52,47,52,52,40,52,52,52,42,49,48,36,67,71,62,73,101

InterPro domains:
  IPR003848 Domain of unknown function DUF218 [PF02698] (78-233)
  IPR003848 Domain of unknown function DUF218 [cd06259] (78-235)
  IPR014729 Rossmann-like alpha/beta/alpha sandwich fold [G3DSA:3.40.50.620] (60-203)
  IPR051599 Cell Envelope Integrity and Synthesis Associated Protein [PTHR30336] (37-201)

Nearest PDB structures (foldseek):
  7ji4-assembly1_A  TM=5.717E-01  e=2.838E-01  Staphylococcus aureus subsp. aureus MRSA252
  3loq-assembly1_A  TM=5.802E-01  e=2.517E-01  Archaeoglobus fulgidus
  5ahw-assembly2_D  TM=6.285E-01  e=1.201E+00  Mycolicibacterium smegmatis MC2 155
  5cnm-assembly1_A  TM=4.300E-01  e=6.463E+00  Homo sapiens
  7ji4-assembly1_A  TM=5.753E-01  e=2.312E-01  Staphylococcus aureus subsp. aureus MRSA252